Protein AF-D2VZJ0-F1 (afdb_monomer_lite)

InterPro domains:
  IPR009772 Cell division cycle protein 123 [PF07065] (219-407)
  IPR009772 Cell division cycle protein 123 [PTHR15323] (216-424)

Organism: Naegleria gruberi (NCBI:txid5762)

Radius of gyration: 24.73 Å; chains: 1; bounding box: 64×62×66 Å

Foldseek 3Di:
DPPPPDPDPQPDCPWQFCVLQVCLQCPPNHLAFFKDWFFAFLLLLVLLLLLLCCLPVVVCLLPVVCQLDPPDDPVVVVVVSVVSVVLLLCLVVPDDLVPSLVSVCVVVVVPPPPDDPPPVRGDPVVVPRDRNDSSSVNSLSVQLVSVQVVLVPTDPPDPLNVVAKAKDKRRDGLLPLLCVVVVVLLVQLLVLLVVVCVVVVHDSLFQSVQSVLLSSLSQSGDHGSSSVSSSQSRGPVNSVVSVVLSVPDDPVSVVVRRDGSPPMTMMMGRRDNAPRSQQKKKWWWAADPVVRAIFTLEIERQSQQGADVLCLDDCVVVQVVVQVRVSSRSSCVSSVHNFIKMWIKGWDWDADPVRDIHTPGIHTDGIGHPDPVPDPRLADCPPPVSVCSSNVVDHYFYWHQNDHDDSVVSLVPDDPSVSVSCCVVPNDDDPVSPPDPPVVVVCRRPTD

pLDDT: mean 86.09, std 17.99, range [34.12, 98.81]

Sequence (448 aa):
MSSQESPSSHKKFYDFRVEDWYDCCFDGNPLTFVTKFMPITIEQANAVVHLYEIFHKYPRQLIPELSNRTDLDEEKVYYYLKGAKVKLMKRFANCEPSNIVENFYLFESVSNEGSEVDLENYEPNLRKQKIFTQKDATLIQQLALNLHETFESMPSDCEYRNNGYFVRASTRSPKDGCLKHRESFMEHLKQELVKNSQDSNRELTYNEPLAVVRTLNAKLCVQNAMQAMNLVIHSERMYADLFRALLFIDEKLKKTPECELPGQKFVARLFKKMKRPEYEFRVFVKYFEKEMKHQVTGITQYFRTCYLEDIQHGTLKEQIQKGIEELAQEVSKRLSTTENFVLDVSVEYDKNETGDCTVSKIWMIEINSFSKQASPCMFDWNDPVSNEILMGNRPMEFRVLTKPLTLKEGREELAKDIREMLEEINGAVPPEAEESNDEDKKKNCSIQ

Secondary structure (DSSP, 8-state):
------S------SS--HHHHHHHHHSSS-SS--EEEEEEEHHHHHHHHHHHIIIII-GGGG-TTTTT-SSS-HHHHHHHHHHHHHHHHHHHHH--TTSHHHHHHTTTTTT-SS----GGGS-TTTTTSPPP-HHHHHHHHHHHHHHHHHHHTS-TT-TTGGG-EEEEESS---TTGGGGSHHHHHHHHHHHHHHHHHHHTS-TTTTHHHHHHHHHHHHT-BSSHHHHHHHHHT-HHHHHHHHHHHHSS-TTGGG-TTSEEEEEEEEEEE----S-TT-EEEEEEEEETTTTEEEEEEEEESSTT---STTSSTTHHHHHHHHHHHHHHHHHHHHT--S-EEEEEEEEEEE-TT--EEEEEEEEEEEEESSTTS--TTS-SSSHHHHHHHTTSS--EEE---SPPPHHHHHHTS-HHHHHHHHHHH-PPPGGGG-S-HHHHTTTT---

Structure (mmCIF, N/CA/C/O backbone):
data_AF-D2VZJ0-F1
#
_entry.id   AF-D2VZJ0-F1
#
loop_
_atom_site.group_PDB
_atom_site.id
_atom_site.type_symbol
_atom_site.label_atom_id
_atom_site.label_alt_id
_atom_site.label_comp_id
_atom_site.label_asym_id
_atom_site.label_entity_id
_atom_site.label_seq_id
_atom_site.pdbx_PDB_ins_code
_atom_site.Cartn_x
_atom_site.Cartn_y
_atom_site.Cartn_z
_atom_site.occupancy
_atom_site.B_iso_or_equiv
_atom_site.auth_seq_id
_atom_site.auth_comp_id
_atom_site.auth_asym_id
_atom_site.auth_atom_id
_atom_site.pdbx_PDB_model_num
ATOM 1 N N . MET A 1 1 ? -21.646 -38.925 -22.629 1.00 41.03 1 MET A N 1
ATOM 2 C CA . MET A 1 1 ? -21.421 -38.750 -21.181 1.00 41.03 1 MET A CA 1
ATOM 3 C C . MET A 1 1 ? -20.337 -37.700 -21.016 1.00 41.03 1 MET A C 1
ATOM 5 O O . MET A 1 1 ? -19.166 -38.032 -21.117 1.00 41.03 1 MET A O 1
ATOM 9 N N . SER A 1 2 ? -20.725 -36.428 -20.902 1.00 37.66 2 SER A N 1
ATOM 10 C CA . SER A 1 2 ? -19.796 -35.351 -20.556 1.00 37.66 2 SER A CA 1
ATOM 11 C C . SER A 1 2 ? -19.437 -35.515 -19.085 1.00 37.66 2 SER A C 1
ATOM 13 O O . SER A 1 2 ? -20.329 -35.489 -18.235 1.00 37.66 2 SER A O 1
ATOM 15 N N . SER A 1 3 ? -18.162 -35.736 -18.788 1.00 39.62 3 SER A N 1
ATOM 16 C CA . SER A 1 3 ? -17.644 -35.689 -17.426 1.00 39.62 3 SER A CA 1
ATOM 17 C C . SER A 1 3 ? -17.935 -34.303 -16.855 1.00 39.62 3 SER A C 1
ATOM 19 O O . SER A 1 3 ? -17.316 -33.322 -17.259 1.00 39.62 3 SER A O 1
ATOM 21 N N . GLN A 1 4 ? -18.921 -34.219 -15.962 1.00 40.50 4 GLN A N 1
ATOM 22 C CA . GLN A 1 4 ? -19.092 -33.064 -15.095 1.00 40.50 4 GLN A CA 1
ATOM 23 C C . GLN A 1 4 ? -17.849 -33.007 -14.208 1.00 40.50 4 GLN A C 1
ATOM 25 O O . GLN A 1 4 ? -17.718 -33.787 -13.266 1.00 40.50 4 GLN A O 1
ATOM 30 N N . GLU A 1 5 ? -16.900 -32.143 -14.564 1.00 40.03 5 GLU A N 1
ATOM 31 C CA . GLU A 1 5 ? -15.814 -31.761 -13.670 1.00 40.03 5 GLU A CA 1
ATOM 32 C C . GLU A 1 5 ? -16.454 -31.220 -12.389 1.00 40.03 5 GLU A C 1
ATOM 34 O O . GLU A 1 5 ? -17.200 -30.241 -12.411 1.00 40.03 5 GLU A O 1
ATOM 39 N N . SER A 1 6 ? -16.240 -31.919 -11.275 1.00 37.22 6 SER A N 1
ATOM 40 C CA . SER A 1 6 ? -16.758 -31.512 -9.973 1.00 37.22 6 SER A CA 1
ATOM 41 C C . SER A 1 6 ? -16.177 -30.136 -9.614 1.00 37.22 6 SER A C 1
ATOM 43 O O . SER A 1 6 ? -14.952 -30.024 -9.497 1.00 37.22 6 SER A O 1
ATOM 45 N N . PRO A 1 7 ? -16.996 -29.093 -9.396 1.00 40.34 7 PRO A N 1
ATOM 46 C CA . PRO A 1 7 ? -16.522 -27.721 -9.232 1.00 40.34 7 PRO A CA 1
ATOM 47 C C . PRO A 1 7 ? -16.079 -27.425 -7.789 1.00 40.34 7 PRO A C 1
ATOM 49 O O . PRO A 1 7 ? -16.438 -26.399 -7.221 1.00 40.34 7 PRO A O 1
ATOM 52 N N . SER A 1 8 ? -15.304 -28.312 -7.163 1.00 42.19 8 SER A N 1
ATOM 53 C CA . SER A 1 8 ? -14.761 -28.066 -5.821 1.00 42.19 8 SER A CA 1
ATOM 54 C C . SER A 1 8 ? -13.265 -28.353 -5.746 1.00 42.19 8 SER A C 1
ATOM 56 O O . SER A 1 8 ? -12.777 -29.031 -4.840 1.00 42.19 8 SER A O 1
ATOM 58 N N . SER A 1 9 ? -12.496 -27.805 -6.687 1.00 41.78 9 SER A N 1
ATOM 59 C CA . SER A 1 9 ? -11.102 -27.507 -6.375 1.00 41.78 9 SER A CA 1
ATOM 60 C C . SER A 1 9 ? -11.115 -26.336 -5.392 1.00 41.78 9 SER A C 1
ATOM 62 O O . SER A 1 9 ? -11.240 -25.183 -5.807 1.00 41.78 9 SER A O 1
ATOM 64 N N . HIS A 1 10 ? -11.034 -26.617 -4.089 1.00 48.81 10 HIS A N 1
ATOM 65 C CA . HIS A 1 10 ? -10.689 -25.596 -3.104 1.00 48.81 10 HIS A CA 1
ATOM 66 C C . HIS A 1 10 ? -9.383 -24.942 -3.573 1.00 48.81 10 HIS A C 1
ATOM 68 O O . HIS A 1 10 ? -8.314 -25.555 -3.502 1.00 48.81 10 HIS A O 1
ATOM 74 N N . LYS A 1 11 ? -9.470 -23.737 -4.149 1.00 50.84 11 LYS A N 1
ATOM 75 C CA . LYS A 1 11 ? -8.293 -22.966 -4.543 1.00 50.84 11 LYS A CA 1
ATOM 76 C C . LYS A 1 11 ? -7.542 -22.659 -3.257 1.00 50.84 11 LYS A C 1
ATOM 78 O O . LYS A 1 11 ? -8.002 -21.869 -2.442 1.00 50.84 11 LYS A O 1
ATOM 83 N N . LYS A 1 12 ? -6.400 -23.311 -3.052 1.00 53.25 12 LYS A N 1
ATOM 84 C CA . LYS A 1 12 ? -5.499 -22.932 -1.968 1.00 53.25 12 LYS A CA 1
ATOM 85 C C . LYS A 1 12 ? -4.862 -21.601 -2.342 1.00 53.25 12 LYS A C 1
ATOM 87 O O . LYS A 1 12 ? -4.057 -21.534 -3.271 1.00 53.25 12 LYS A O 1
ATOM 92 N N . PHE A 1 13 ? -5.243 -20.550 -1.629 1.00 55.66 13 PHE A N 1
ATOM 93 C CA . PHE A 1 13 ? -4.705 -19.203 -1.791 1.00 55.66 13 PHE A CA 1
ATOM 94 C C . PHE A 1 13 ? -3.340 -19.112 -1.098 1.00 55.66 13 PHE A C 1
ATOM 96 O O . PHE A 1 13 ? -3.210 -18.537 -0.020 1.00 55.66 13 PHE A O 1
ATOM 103 N N . TYR A 1 14 ? -2.313 -19.739 -1.676 1.00 56.94 14 TYR A N 1
ATOM 104 C CA . TYR A 1 14 ? -0.956 -19.628 -1.128 1.00 56.94 14 TYR A CA 1
ATOM 105 C C . TYR A 1 14 ? -0.389 -18.212 -1.298 1.00 56.94 14 TYR A C 1
ATOM 107 O O . TYR A 1 14 ? 0.308 -17.739 -0.410 1.00 56.94 14 TYR A O 1
ATOM 115 N N . ASP A 1 15 ? -0.782 -17.523 -2.372 1.00 69.81 15 ASP A N 1
ATOM 116 C CA . ASP A 1 15 ? -0.592 -16.089 -2.574 1.00 69.81 15 ASP A CA 1
ATOM 117 C C . ASP A 1 15 ? -1.980 -15.505 -2.903 1.00 69.81 15 ASP A C 1
ATOM 119 O O . ASP A 1 15 ? -2.548 -15.828 -3.946 1.00 69.81 15 ASP A O 1
ATOM 123 N N . PHE A 1 16 ? -2.579 -14.703 -2.012 1.00 80.75 16 PHE A N 1
ATOM 124 C CA . PHE A 1 16 ? -3.854 -14.014 -2.288 1.00 80.75 16 PHE A CA 1
ATOM 125 C C . PHE A 1 16 ? -3.622 -12.900 -3.316 1.00 80.75 16 PHE A C 1
ATOM 127 O O . PHE A 1 16 ? -3.477 -11.727 -2.977 1.00 80.75 16 PHE A O 1
ATOM 134 N N . ARG A 1 17 ? -3.551 -13.271 -4.593 1.00 91.12 17 ARG A N 1
ATOM 135 C CA . ARG A 1 17 ? -3.456 -12.307 -5.688 1.00 91.12 17 ARG A CA 1
ATOM 136 C C . ARG A 1 17 ? -4.810 -11.640 -5.873 1.00 91.12 17 ARG A C 1
ATOM 138 O O . ARG A 1 17 ? -5.851 -12.278 -5.718 1.00 91.12 17 ARG A O 1
ATOM 145 N N . VAL A 1 18 ? -4.800 -10.359 -6.220 1.00 93.19 18 VAL A N 1
ATOM 146 C CA . VAL A 1 18 ? -6.035 -9.579 -6.394 1.00 93.19 18 VAL A CA 1
ATOM 147 C C . VAL A 1 18 ? -6.985 -10.187 -7.426 1.00 93.19 18 VAL A C 1
ATOM 149 O O . VAL A 1 18 ? -8.192 -10.195 -7.220 1.00 93.19 18 VAL A O 1
ATOM 152 N N . GLU A 1 19 ? -6.447 -10.781 -8.484 1.00 94.62 19 GLU A N 1
ATOM 153 C CA . GLU A 1 19 ? -7.183 -11.474 -9.540 1.00 94.62 19 GLU A CA 1
ATOM 154 C C . GLU A 1 19 ? -8.028 -12.638 -9.015 1.00 94.62 19 GLU A C 1
ATOM 156 O O . GLU A 1 19 ? -9.039 -12.981 -9.620 1.00 94.62 19 GLU A O 1
ATOM 161 N N . ASP A 1 20 ? -7.616 -13.265 -7.912 1.00 92.88 20 ASP A N 1
ATOM 162 C CA . ASP A 1 20 ? -8.274 -14.467 -7.405 1.00 92.88 20 ASP A CA 1
ATOM 163 C C . ASP A 1 20 ? -9.533 -14.150 -6.580 1.00 92.88 20 ASP A C 1
ATOM 165 O O . ASP A 1 20 ? -10.359 -15.041 -6.378 1.00 92.88 20 ASP A O 1
ATOM 169 N N . TRP A 1 21 ? -9.691 -12.907 -6.109 1.00 94.56 21 TRP A N 1
ATOM 170 C CA . TRP A 1 21 ? -10.823 -12.485 -5.273 1.00 94.56 21 TRP A CA 1
ATOM 171 C C . TRP A 1 21 ? -11.602 -11.278 -5.809 1.00 94.56 21 TRP A C 1
ATOM 173 O O . TRP A 1 21 ? -12.703 -11.008 -5.327 1.00 94.56 21 TRP A O 1
ATOM 183 N N . TYR A 1 22 ? -11.056 -10.543 -6.781 1.00 96.81 22 TYR A N 1
ATOM 184 C CA . TYR A 1 22 ? -11.612 -9.265 -7.224 1.00 96.81 22 TYR A CA 1
ATOM 185 C C . TYR A 1 22 ? -13.065 -9.356 -7.689 1.00 96.81 22 TYR A C 1
ATOM 187 O O . TYR A 1 22 ? -13.904 -8.621 -7.168 1.00 96.81 22 TYR A O 1
ATOM 195 N N . ASP A 1 23 ? -13.367 -10.269 -8.614 1.00 96.19 23 ASP A N 1
ATOM 196 C CA . ASP A 1 23 ? -14.698 -10.367 -9.224 1.00 96.19 23 ASP A CA 1
ATOM 197 C C . ASP A 1 23 ? -15.774 -10.634 -8.163 1.00 96.19 23 ASP A C 1
ATOM 199 O O . ASP A 1 23 ? -16.805 -9.961 -8.135 1.00 96.19 23 ASP A O 1
ATOM 203 N N . CYS A 1 24 ? -15.486 -11.524 -7.206 1.00 95.19 24 CYS A N 1
ATOM 204 C CA . CYS A 1 24 ? -16.390 -11.828 -6.099 1.00 95.19 24 CYS A CA 1
ATOM 205 C C . CYS A 1 24 ? -16.673 -10.597 -5.230 1.00 95.19 24 CYS A C 1
ATOM 207 O O . CYS A 1 24 ? -17.787 -10.425 -4.750 1.00 95.19 24 CYS A O 1
ATOM 209 N N . CYS A 1 25 ? -15.691 -9.726 -5.004 1.00 95.94 25 CYS A N 1
ATOM 210 C CA . CYS A 1 25 ? -15.849 -8.566 -4.124 1.00 95.94 25 CYS A CA 1
ATOM 211 C C . CYS A 1 25 ? -16.293 -7.284 -4.847 1.00 95.94 25 CYS A C 1
ATOM 213 O O . CYS A 1 25 ? -16.641 -6.302 -4.184 1.00 95.94 25 CYS A O 1
ATOM 215 N N . PHE A 1 26 ? -16.282 -7.270 -6.178 1.00 96.06 26 PHE A N 1
ATOM 216 C CA . PHE A 1 26 ? -16.660 -6.106 -6.974 1.00 96.06 26 PHE A CA 1
ATOM 217 C C . PHE A 1 26 ? -18.093 -6.187 -7.526 1.00 96.06 26 PHE A C 1
ATOM 219 O O . PHE A 1 26 ? -18.749 -5.153 -7.621 1.00 96.06 26 PHE A O 1
ATOM 226 N N . ASP A 1 27 ? -18.610 -7.379 -7.834 1.00 90.75 27 ASP A N 1
ATOM 227 C CA . ASP A 1 27 ? -19.906 -7.535 -8.512 1.00 90.75 27 ASP A CA 1
ATOM 228 C C . ASP A 1 27 ? -21.125 -7.053 -7.682 1.00 90.75 27 ASP A C 1
ATOM 230 O O . ASP A 1 27 ? -21.184 -7.219 -6.457 1.00 90.75 27 ASP A O 1
ATOM 234 N N . GLY A 1 28 ? -22.104 -6.441 -8.363 1.00 90.44 28 GLY A N 1
ATOM 235 C CA . GLY A 1 28 ? -23.395 -5.955 -7.844 1.00 90.44 28 GLY A CA 1
ATOM 236 C C . GLY A 1 28 ? -23.342 -4.766 -6.871 1.00 90.44 28 GLY A C 1
ATOM 237 O O . GLY A 1 28 ? -23.925 -3.715 -7.129 1.00 90.44 28 GLY A O 1
ATOM 238 N N . ASN A 1 29 ? -22.653 -4.929 -5.742 1.00 93.62 29 ASN A N 1
ATOM 239 C CA . ASN A 1 29 ? -22.424 -3.894 -4.732 1.00 93.62 29 ASN A CA 1
ATOM 240 C C . ASN A 1 29 ? -20.922 -3.861 -4.407 1.00 93.62 29 ASN A C 1
ATOM 242 O O . ASN A 1 29 ? -20.477 -4.659 -3.568 1.00 93.62 29 ASN A O 1
ATOM 246 N N . PRO A 1 30 ? -20.136 -3.006 -5.089 1.00 95.69 30 PRO A N 1
ATOM 247 C CA . PRO A 1 30 ? -18.685 -3.000 -4.973 1.00 95.69 30 PRO A CA 1
ATOM 248 C C . PRO A 1 30 ? -18.203 -2.748 -3.539 1.00 95.69 30 PRO A C 1
ATOM 250 O O . PRO A 1 30 ? -18.489 -1.711 -2.934 1.00 95.69 30 PRO A O 1
ATOM 253 N N . LEU A 1 31 ? -17.426 -3.694 -3.005 1.00 97.69 31 LEU A N 1
ATOM 254 C CA . LEU A 1 31 ? -16.723 -3.547 -1.722 1.00 97.69 31 LEU A CA 1
ATOM 255 C C . LEU A 1 31 ? -15.334 -2.918 -1.898 1.00 97.69 31 LEU A C 1
ATOM 257 O O . LEU A 1 31 ? -14.724 -2.454 -0.937 1.00 97.69 31 LEU A O 1
ATOM 261 N N . THR A 1 32 ? -14.829 -2.923 -3.130 1.00 97.31 32 THR A N 1
ATOM 262 C CA . THR A 1 32 ? -13.511 -2.424 -3.521 1.00 97.31 32 THR A CA 1
ATOM 263 C C . THR A 1 32 ? -13.620 -1.542 -4.769 1.00 97.31 32 THR A C 1
ATOM 265 O O . THR A 1 32 ? -14.711 -1.228 -5.240 1.00 97.31 32 THR A O 1
ATOM 268 N N . PHE A 1 33 ? -12.485 -1.114 -5.305 1.00 96.62 33 PHE A N 1
ATOM 269 C CA . PHE A 1 33 ? -12.408 -0.115 -6.367 1.00 96.62 33 PHE A CA 1
ATOM 270 C C . PHE A 1 33 ? -12.403 -0.736 -7.761 1.00 96.62 33 PHE A C 1
ATOM 272 O O . PHE A 1 33 ? -11.937 -1.858 -7.961 1.00 96.62 33 PHE A O 1
ATOM 279 N N . VAL A 1 34 ? -12.831 0.042 -8.753 1.00 97.69 34 VAL A N 1
ATOM 280 C CA . VAL A 1 34 ? -12.729 -0.325 -10.170 1.00 97.69 34 VAL A CA 1
ATOM 281 C C . VAL A 1 34 ? -11.276 -0.655 -10.517 1.00 97.69 34 VAL A C 1
ATOM 283 O O . VAL A 1 34 ? -10.384 0.174 -10.327 1.00 97.69 34 VAL A O 1
ATOM 286 N N . THR A 1 35 ? -11.044 -1.870 -11.007 1.00 98.06 35 THR A N 1
ATOM 287 C CA . THR A 1 35 ? -9.719 -2.433 -11.263 1.00 98.06 35 THR A CA 1
ATOM 288 C C . THR A 1 35 ? -9.718 -3.165 -12.605 1.00 98.06 35 THR A C 1
ATOM 290 O O . THR A 1 35 ? -10.691 -3.813 -12.984 1.00 98.06 35 THR A O 1
ATOM 293 N N . LYS A 1 36 ? -8.614 -3.048 -13.339 1.00 98.19 36 LYS A N 1
ATOM 294 C CA . LYS A 1 36 ? -8.317 -3.783 -14.566 1.00 98.19 36 LYS A CA 1
ATOM 295 C C . LYS A 1 36 ? -6.988 -4.510 -14.402 1.00 98.19 36 LYS A C 1
ATOM 297 O O . LYS A 1 36 ? -6.057 -4.001 -13.775 1.00 98.19 36 LYS A O 1
ATOM 302 N N . PHE A 1 37 ? -6.911 -5.694 -14.992 1.00 98.12 37 PHE A N 1
ATOM 303 C CA . PHE A 1 37 ? -5.727 -6.542 -14.963 1.00 98.12 37 PHE A CA 1
ATOM 304 C C . PHE A 1 37 ? -5.082 -6.538 -16.339 1.00 98.12 37 PHE A C 1
ATOM 306 O O . PHE A 1 37 ? -5.718 -6.921 -17.318 1.00 98.12 37 PHE A O 1
ATOM 313 N N . MET A 1 38 ? -3.826 -6.117 -16.395 1.00 98.00 38 MET A N 1
ATOM 314 C CA . MET A 1 38 ? -3.019 -6.081 -17.602 1.00 98.00 38 MET A CA 1
ATOM 315 C C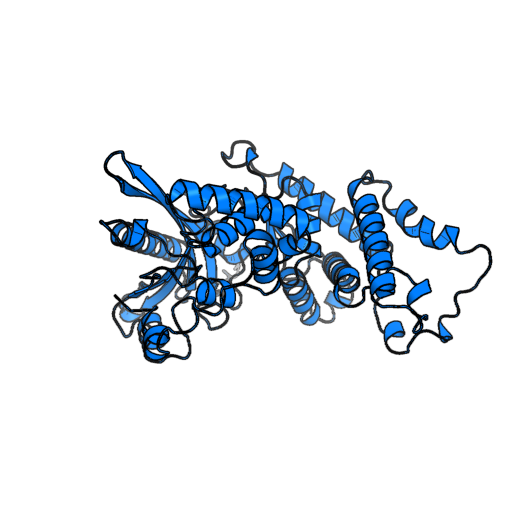 . MET A 1 38 ? -1.986 -7.213 -17.538 1.00 98.00 38 MET A C 1
ATOM 317 O O . MET A 1 38 ? -1.043 -7.131 -16.741 1.00 98.00 38 MET A O 1
ATOM 321 N N . PRO A 1 39 ? -2.152 -8.275 -18.345 1.00 97.75 39 PRO A N 1
ATOM 322 C CA . PRO A 1 39 ? -1.127 -9.293 -18.525 1.00 97.75 39 PRO A CA 1
ATOM 323 C C . PRO A 1 39 ? 0.216 -8.672 -18.914 1.00 97.75 39 PRO A C 1
ATOM 325 O O . PRO A 1 39 ? 0.263 -7.700 -19.669 1.00 97.75 39 PRO A O 1
ATOM 328 N N . ILE A 1 40 ? 1.303 -9.255 -18.416 1.00 97.81 40 ILE A N 1
ATOM 329 C CA . ILE A 1 40 ? 2.666 -8.901 -18.821 1.00 97.81 40 ILE A CA 1
ATOM 330 C C . ILE A 1 40 ? 3.372 -10.155 -19.318 1.00 97.81 40 ILE A C 1
ATOM 332 O O . ILE A 1 40 ? 3.151 -11.241 -18.789 1.00 97.81 40 ILE A O 1
ATOM 336 N N . THR A 1 41 ? 4.215 -10.024 -20.334 1.00 98.06 41 THR A N 1
ATOM 337 C CA . THR A 1 41 ? 5.018 -11.144 -20.845 1.00 98.06 41 THR A CA 1
ATOM 338 C C . THR A 1 41 ? 6.277 -11.368 -20.006 1.00 98.06 41 THR A C 1
ATOM 340 O O . THR A 1 41 ? 6.707 -10.491 -19.246 1.00 98.06 41 THR A O 1
ATOM 343 N N . ILE A 1 42 ? 6.902 -12.538 -20.151 1.00 97.00 42 ILE A N 1
ATOM 344 C CA . ILE A 1 42 ? 8.184 -12.850 -19.499 1.00 97.00 42 ILE A CA 1
ATOM 345 C C . ILE A 1 42 ? 9.275 -11.865 -19.960 1.00 97.00 42 ILE A C 1
ATOM 347 O O . ILE A 1 42 ? 10.066 -11.402 -19.134 1.00 97.00 42 ILE A O 1
ATOM 351 N N . GLU A 1 43 ? 9.320 -11.490 -21.243 1.00 96.56 43 GLU A N 1
ATOM 352 C CA . GLU A 1 43 ? 10.268 -10.479 -21.745 1.00 96.56 43 GLU A CA 1
ATOM 353 C C . GLU A 1 43 ? 10.021 -9.095 -21.147 1.00 96.56 43 GLU A C 1
ATOM 355 O O . GLU A 1 43 ? 10.964 -8.446 -20.696 1.00 96.56 43 GLU A O 1
ATOM 360 N N . GLN A 1 44 ? 8.762 -8.658 -21.078 1.00 97.44 44 GLN A N 1
ATOM 361 C CA . GLN A 1 44 ? 8.397 -7.382 -20.460 1.00 97.44 44 GLN A CA 1
ATOM 362 C C . GLN A 1 44 ? 8.811 -7.319 -18.986 1.00 97.44 44 GLN A C 1
ATOM 364 O O . GLN A 1 44 ? 9.380 -6.321 -18.543 1.00 97.44 44 GLN A O 1
ATOM 369 N N . ALA A 1 45 ? 8.578 -8.392 -18.227 1.00 97.38 45 ALA A N 1
ATOM 370 C CA . ALA A 1 45 ? 9.013 -8.469 -16.838 1.00 97.38 45 ALA A CA 1
ATOM 371 C C . ALA A 1 45 ? 10.547 -8.429 -16.708 1.00 97.38 45 ALA A C 1
ATOM 373 O O . ALA A 1 45 ? 11.059 -7.709 -15.848 1.00 97.38 45 ALA A O 1
ATOM 374 N N . ASN A 1 46 ? 11.285 -9.144 -17.572 1.00 95.56 46 ASN A N 1
ATOM 375 C CA . ASN A 1 46 ? 12.752 -9.071 -17.607 1.00 95.56 46 ASN A CA 1
ATOM 376 C C . ASN A 1 46 ? 13.233 -7.644 -17.895 1.00 95.56 46 ASN A C 1
ATOM 378 O O . ASN A 1 46 ? 14.122 -7.165 -17.199 1.00 95.56 46 ASN A O 1
ATOM 382 N N . ALA A 1 47 ? 12.620 -6.946 -18.854 1.00 95.69 47 ALA A N 1
ATOM 383 C CA . ALA A 1 47 ? 12.986 -5.574 -19.193 1.00 95.69 47 ALA A CA 1
ATOM 384 C C . ALA A 1 47 ? 12.814 -4.615 -17.999 1.00 95.69 47 ALA A C 1
ATOM 386 O O . ALA A 1 47 ? 13.688 -3.785 -17.744 1.00 95.69 47 ALA A O 1
ATOM 387 N N . VAL A 1 48 ? 11.731 -4.756 -17.218 1.00 96.00 48 VAL A N 1
ATOM 388 C CA . VAL A 1 48 ? 11.516 -3.962 -15.988 1.00 96.00 48 VAL A CA 1
ATOM 389 C C . VAL A 1 48 ? 12.580 -4.276 -14.937 1.00 96.00 48 VAL A C 1
ATOM 391 O O . VAL A 1 48 ? 13.136 -3.359 -14.331 1.00 96.00 48 VAL A O 1
ATOM 394 N N . VAL A 1 49 ? 12.890 -5.560 -14.738 1.00 95.38 49 VAL A N 1
ATOM 395 C CA . VAL A 1 49 ? 13.932 -6.015 -13.806 1.00 95.38 49 VAL A CA 1
ATOM 396 C C . VAL A 1 49 ? 15.302 -5.464 -14.210 1.00 95.38 49 VAL A C 1
ATOM 398 O O . VAL A 1 49 ? 15.972 -4.867 -13.371 1.00 95.38 49 VAL A O 1
ATOM 401 N N . HIS A 1 50 ? 15.689 -5.578 -15.484 1.00 92.69 50 HIS A N 1
ATOM 402 C CA . HIS A 1 50 ? 16.955 -5.043 -15.995 1.00 92.69 50 HIS A CA 1
ATOM 403 C C . HIS A 1 50 ? 17.039 -3.526 -15.811 1.00 92.69 50 HIS A C 1
ATOM 405 O O . HIS A 1 50 ? 18.061 -3.011 -15.360 1.00 92.69 50 HIS A O 1
ATOM 411 N N . LEU A 1 51 ? 15.957 -2.802 -16.117 1.00 90.69 51 LEU A N 1
ATOM 412 C CA . LEU A 1 51 ? 15.930 -1.349 -15.978 1.00 90.69 51 LEU A CA 1
ATOM 413 C C . LEU A 1 51 ? 16.120 -0.918 -14.518 1.00 90.69 51 LEU A C 1
ATOM 415 O O . LEU A 1 51 ? 16.911 -0.015 -14.240 1.00 90.69 51 LEU A O 1
ATOM 419 N N . TYR A 1 52 ? 15.450 -1.593 -13.579 1.00 92.69 52 TYR A N 1
ATOM 420 C CA . TYR A 1 52 ? 15.647 -1.359 -12.148 1.00 92.69 52 TYR A CA 1
ATOM 421 C C . TYR A 1 52 ? 17.099 -1.636 -11.729 1.00 92.69 52 TYR A C 1
ATOM 423 O O . TYR A 1 52 ? 17.711 -0.828 -11.027 1.00 92.69 52 TYR A O 1
ATOM 431 N N . GLU A 1 53 ? 17.670 -2.764 -12.162 1.00 89.88 53 GLU A N 1
ATOM 432 C CA . GLU A 1 53 ? 19.045 -3.146 -11.828 1.00 89.88 53 GLU A CA 1
ATOM 433 C C . GLU A 1 53 ? 20.046 -2.110 -12.312 1.00 89.88 53 GLU A C 1
ATOM 435 O O . GLU A 1 53 ? 20.898 -1.686 -11.535 1.00 89.88 53 GLU A O 1
ATOM 440 N N . ILE A 1 54 ? 19.891 -1.619 -13.536 1.00 85.38 54 ILE A N 1
ATOM 441 C CA . ILE A 1 54 ? 20.730 -0.547 -14.060 1.00 85.38 54 ILE A CA 1
ATOM 442 C C . ILE A 1 54 ? 20.544 0.741 -13.273 1.00 85.38 54 ILE A C 1
ATOM 444 O O . ILE A 1 54 ? 21.521 1.407 -12.956 1.00 85.38 54 ILE A O 1
ATOM 448 N N . PHE A 1 55 ? 19.325 1.120 -12.901 1.00 82.75 55 PHE A N 1
ATOM 449 C CA . PHE A 1 55 ? 19.151 2.349 -12.137 1.00 82.75 55 PHE A CA 1
ATOM 450 C C . PHE A 1 55 ? 19.700 2.255 -10.710 1.00 82.75 55 PHE A C 1
ATOM 452 O O . PHE A 1 55 ? 20.185 3.264 -10.185 1.00 82.75 55 PHE A O 1
ATOM 459 N N . HIS A 1 56 ? 19.623 1.092 -10.067 1.00 85.88 56 HIS A N 1
ATOM 460 C CA . HIS A 1 56 ? 19.761 1.008 -8.611 1.00 85.88 56 HIS A CA 1
ATOM 461 C C . HIS A 1 56 ? 20.840 0.051 -8.112 1.00 85.88 56 HIS A C 1
ATOM 463 O O . HIS A 1 56 ? 21.443 0.341 -7.082 1.00 85.88 56 HIS A O 1
ATOM 469 N N . LYS A 1 57 ? 21.111 -1.052 -8.813 1.00 83.44 57 LYS A N 1
ATOM 470 C CA . LYS A 1 57 ? 22.096 -2.057 -8.381 1.00 83.44 57 LYS A CA 1
ATOM 471 C C . LYS A 1 57 ? 23.439 -1.910 -9.085 1.00 83.44 57 LYS A C 1
ATOM 473 O O . LYS A 1 57 ? 24.481 -2.026 -8.448 1.00 83.44 57 LYS A O 1
ATOM 478 N N . TYR A 1 58 ? 23.413 -1.611 -10.380 1.00 80.62 58 TYR A N 1
ATOM 479 C CA . TYR A 1 58 ? 24.584 -1.542 -11.250 1.00 80.62 58 TYR A CA 1
ATOM 480 C C . TYR A 1 58 ? 24.624 -0.226 -12.041 1.00 80.62 58 TYR A C 1
ATOM 482 O O . TYR A 1 58 ? 24.766 -0.242 -13.264 1.00 80.62 58 TYR A O 1
ATOM 490 N N . PRO A 1 59 ? 24.536 0.944 -11.377 1.00 71.88 59 PRO A N 1
ATOM 491 C CA . PRO A 1 59 ? 24.406 2.221 -12.070 1.00 71.88 59 PRO A CA 1
ATOM 492 C C . PRO A 1 59 ? 25.575 2.548 -12.993 1.00 71.88 59 PRO A C 1
ATOM 494 O O . PRO A 1 59 ? 25.360 3.191 -14.015 1.00 71.88 59 PRO A O 1
ATOM 497 N N . ARG A 1 60 ? 26.782 2.040 -12.716 1.00 67.75 60 ARG A N 1
ATOM 498 C CA . ARG A 1 60 ? 27.951 2.212 -13.594 1.00 67.75 60 ARG A CA 1
ATOM 499 C C . ARG A 1 60 ? 27.728 1.690 -15.023 1.00 67.75 60 ARG A C 1
ATOM 501 O O . ARG A 1 60 ? 28.393 2.178 -15.925 1.00 67.75 60 ARG A O 1
ATOM 508 N N . GLN A 1 61 ? 26.766 0.790 -15.255 1.00 67.88 61 GLN A N 1
ATOM 509 C CA . GLN A 1 61 ? 26.401 0.344 -16.606 1.00 67.88 61 GLN A CA 1
ATOM 510 C C . GLN A 1 61 ? 25.788 1.450 -17.480 1.00 67.88 61 GLN A C 1
ATOM 512 O O . GLN A 1 61 ? 25.824 1.345 -18.700 1.00 67.88 61 GLN A O 1
ATOM 517 N N . LEU A 1 62 ? 25.243 2.522 -16.890 1.00 65.38 62 LEU A N 1
ATOM 518 C CA . LEU A 1 62 ? 24.688 3.644 -17.658 1.00 65.38 62 LEU A CA 1
ATOM 519 C C . LEU A 1 62 ? 25.755 4.454 -18.401 1.00 65.38 62 LEU A C 1
ATOM 521 O O . LEU A 1 62 ? 25.399 5.295 -19.225 1.00 65.38 62 LEU A O 1
ATOM 525 N N . ILE A 1 63 ? 27.031 4.279 -18.049 1.00 69.62 63 ILE A N 1
ATOM 526 C CA . ILE A 1 63 ? 28.133 5.101 -18.544 1.00 69.62 63 ILE A CA 1
ATOM 527 C C . ILE A 1 63 ? 29.328 4.175 -18.788 1.00 69.62 63 ILE A C 1
ATOM 529 O O . ILE A 1 63 ? 30.152 3.994 -17.885 1.00 69.62 63 ILE A O 1
ATOM 533 N N . PRO A 1 64 ? 29.407 3.548 -19.977 1.00 65.31 64 PRO A N 1
ATOM 534 C CA . PRO A 1 64 ? 30.464 2.598 -20.318 1.00 65.31 64 PRO A CA 1
ATOM 535 C C . PRO A 1 64 ? 31.876 3.157 -20.113 1.00 65.31 64 PRO A C 1
ATOM 537 O O . PRO A 1 64 ? 32.796 2.406 -19.816 1.00 65.31 64 PRO A O 1
ATOM 540 N N . GLU A 1 65 ? 32.054 4.476 -20.205 1.00 67.25 65 GLU A N 1
ATOM 541 C CA . GLU A 1 65 ? 33.334 5.155 -19.986 1.00 67.25 65 GLU A CA 1
ATOM 542 C C . GLU A 1 65 ? 33.774 5.152 -18.511 1.00 67.25 65 GLU A C 1
ATOM 544 O O . GLU A 1 65 ? 34.959 5.307 -18.217 1.00 67.25 65 GLU A O 1
ATOM 549 N N . LEU A 1 66 ? 32.839 4.978 -17.568 1.00 64.50 66 LEU A N 1
ATOM 550 C CA . LEU A 1 66 ? 33.113 4.949 -16.126 1.00 64.50 66 LEU A CA 1
ATOM 551 C C . LEU A 1 66 ? 33.405 3.548 -15.593 1.00 64.50 66 LEU A C 1
ATOM 553 O O . LEU A 1 66 ? 33.942 3.431 -14.492 1.00 64.50 66 LEU A O 1
ATOM 557 N N . SER A 1 67 ? 33.060 2.489 -16.330 1.00 61.06 67 SER A N 1
ATOM 558 C CA . SER A 1 67 ? 33.233 1.108 -15.860 1.00 61.06 67 SER A CA 1
ATOM 559 C C . SER A 1 67 ? 34.696 0.770 -15.561 1.00 61.06 67 SER A C 1
ATOM 561 O O . SER A 1 67 ? 34.967 -0.004 -14.648 1.00 61.06 67 SER A O 1
ATOM 563 N N . ASN A 1 68 ? 35.623 1.386 -16.303 1.00 63.75 68 ASN A N 1
ATOM 564 C CA . ASN A 1 68 ? 37.058 1.101 -16.253 1.00 63.75 68 ASN A CA 1
ATOM 565 C C . ASN A 1 68 ? 37.846 2.165 -15.465 1.00 63.75 68 ASN A C 1
ATOM 567 O O . ASN A 1 68 ? 39.067 2.081 -15.355 1.00 63.75 68 ASN A O 1
ATOM 571 N N . ARG A 1 69 ? 37.162 3.181 -14.920 1.00 65.06 69 ARG A N 1
ATOM 572 C CA . ARG A 1 69 ? 37.767 4.309 -14.198 1.00 65.06 69 ARG A CA 1
ATOM 573 C C . ARG A 1 69 ? 37.612 4.122 -12.691 1.00 65.06 69 ARG A C 1
ATOM 575 O O . ARG A 1 69 ? 36.594 4.491 -12.108 1.00 65.06 69 ARG A O 1
ATOM 582 N N . THR A 1 70 ? 38.627 3.550 -12.047 1.00 67.44 70 THR A N 1
ATOM 583 C CA . THR A 1 70 ? 38.699 3.436 -10.575 1.00 67.44 70 THR A CA 1
ATOM 584 C C . THR A 1 70 ? 39.223 4.706 -9.903 1.00 67.44 70 THR A C 1
ATOM 586 O O . THR A 1 70 ? 39.176 4.822 -8.685 1.00 67.44 70 THR A O 1
ATOM 589 N N . ASP A 1 71 ? 39.747 5.645 -10.689 1.00 75.50 71 ASP A N 1
ATOM 590 C CA . ASP A 1 71 ? 40.355 6.910 -10.267 1.00 75.50 71 ASP A CA 1
ATOM 591 C C . ASP A 1 71 ? 39.331 8.021 -9.997 1.00 75.50 71 ASP A C 1
ATOM 593 O O . ASP A 1 71 ? 39.686 9.122 -9.573 1.00 75.50 71 ASP A O 1
ATOM 597 N N . LEU A 1 72 ? 38.055 7.759 -10.276 1.00 69.38 72 LEU A N 1
ATOM 598 C CA . LEU A 1 72 ? 37.016 8.758 -10.140 1.00 69.38 72 LEU A CA 1
ATOM 599 C C . LEU A 1 72 ? 36.479 8.854 -8.724 1.00 69.38 72 LEU A C 1
ATOM 601 O O . LEU A 1 72 ? 35.982 7.887 -8.157 1.00 69.38 72 LEU A O 1
ATOM 605 N N . ASP A 1 73 ? 36.490 10.087 -8.236 1.00 79.50 73 ASP A N 1
ATOM 606 C CA . ASP A 1 73 ? 35.735 10.520 -7.072 1.00 79.50 73 ASP A CA 1
ATOM 607 C C . ASP A 1 73 ? 34.253 10.111 -7.188 1.00 79.50 73 ASP A C 1
ATOM 609 O O . ASP A 1 73 ? 33.597 10.359 -8.212 1.00 79.50 73 ASP A O 1
ATOM 613 N N . GLU A 1 74 ? 33.732 9.474 -6.137 1.00 72.56 74 GLU A N 1
ATOM 614 C CA . GLU A 1 74 ? 32.367 8.950 -6.069 1.00 72.56 74 GLU A CA 1
ATOM 615 C C . GLU A 1 74 ? 31.319 10.046 -6.285 1.00 72.56 74 GLU A C 1
ATOM 617 O O . GLU A 1 74 ? 30.290 9.799 -6.921 1.00 72.56 74 GLU A O 1
ATOM 622 N N . GLU A 1 75 ? 31.604 11.276 -5.846 1.00 74.38 75 GLU A N 1
ATOM 623 C CA . GLU A 1 75 ? 30.714 12.419 -6.051 1.00 74.38 75 GLU A CA 1
ATOM 624 C C . GLU A 1 75 ? 30.555 12.737 -7.549 1.00 74.38 75 GLU A C 1
ATOM 626 O O . GLU A 1 75 ? 29.443 12.928 -8.053 1.00 74.38 75 GLU A O 1
ATOM 631 N N . LYS A 1 76 ? 31.653 12.700 -8.314 1.00 73.75 76 LYS A N 1
ATOM 632 C CA . LYS A 1 76 ? 31.612 12.900 -9.771 1.00 73.75 76 LYS A CA 1
ATOM 633 C C . LYS A 1 76 ? 30.846 11.779 -10.459 1.00 73.75 76 LYS A C 1
ATOM 635 O O . LYS A 1 76 ? 30.018 12.061 -11.327 1.00 73.75 76 LYS A O 1
ATOM 640 N N . VAL A 1 77 ? 31.091 10.523 -10.070 1.00 70.19 77 VAL A N 1
ATOM 641 C CA . VAL A 1 77 ? 30.352 9.361 -10.593 1.00 70.19 77 VAL A CA 1
ATOM 642 C C . VAL A 1 77 ? 28.853 9.543 -10.353 1.00 70.19 77 VAL A C 1
ATOM 644 O O . VAL A 1 77 ? 28.063 9.368 -11.279 1.00 70.19 77 VAL A O 1
ATOM 647 N N . TYR A 1 78 ? 28.452 9.987 -9.161 1.00 71.94 78 TYR A N 1
ATOM 648 C CA . TYR A 1 78 ? 27.056 10.278 -8.845 1.00 71.94 78 TYR A CA 1
ATOM 649 C C . TYR A 1 78 ? 26.435 11.336 -9.775 1.00 71.94 78 TYR A C 1
ATOM 651 O O . TYR A 1 78 ? 25.354 11.099 -10.323 1.00 71.94 78 TYR A O 1
ATOM 659 N N . TYR A 1 79 ? 27.106 12.469 -10.020 1.00 74.00 79 TYR A N 1
ATOM 660 C CA . TYR A 1 79 ? 26.591 13.502 -10.932 1.00 74.00 79 TYR A CA 1
ATOM 661 C C . TYR A 1 79 ? 26.481 13.019 -12.381 1.00 74.00 79 TYR A C 1
ATOM 663 O O . TYR A 1 79 ? 25.475 13.295 -13.045 1.00 74.00 79 TYR A O 1
ATOM 671 N N . TYR A 1 80 ? 27.470 12.262 -12.863 1.00 73.12 80 TYR A N 1
ATOM 672 C CA . TYR A 1 80 ? 27.420 11.653 -14.191 1.00 73.12 80 TYR A CA 1
ATOM 673 C C . TYR A 1 80 ? 26.228 10.704 -14.319 1.00 73.12 80 TYR A C 1
ATOM 675 O O . TYR A 1 80 ? 25.428 10.839 -15.250 1.00 73.12 80 TYR A O 1
ATOM 683 N N . LEU A 1 81 ? 26.053 9.807 -13.345 1.00 69.94 81 LEU A N 1
ATOM 684 C CA . LEU A 1 81 ? 24.923 8.884 -13.288 1.00 69.94 81 LEU A CA 1
ATOM 685 C C . LEU A 1 81 ? 23.593 9.631 -13.247 1.00 69.94 81 LEU A C 1
ATOM 687 O O . LEU A 1 81 ? 22.692 9.310 -14.016 1.00 69.94 81 LEU A O 1
ATOM 691 N N . LYS A 1 82 ? 23.470 10.668 -12.411 1.00 71.19 82 LYS A N 1
ATOM 692 C CA . LYS A 1 82 ? 22.272 11.517 -12.354 1.00 71.19 82 LYS A CA 1
ATOM 693 C C . LYS A 1 82 ? 21.957 12.111 -13.731 1.00 71.19 82 LYS A C 1
ATOM 695 O O . LYS A 1 82 ? 20.813 12.038 -14.177 1.00 71.19 82 LYS A O 1
ATOM 700 N N . GLY A 1 83 ? 22.964 12.627 -14.438 1.00 71.38 83 GLY A N 1
ATOM 701 C CA . GLY A 1 83 ? 22.823 13.145 -15.800 1.00 71.38 83 GLY A CA 1
ATOM 702 C C . GLY A 1 83 ? 22.373 12.086 -16.812 1.00 71.38 83 GLY A C 1
ATOM 703 O O . GLY A 1 83 ? 21.439 12.334 -17.577 1.00 71.38 83 GLY A O 1
ATOM 704 N N . ALA A 1 84 ? 22.989 10.900 -16.794 1.00 72.62 84 ALA A N 1
ATOM 705 C CA . ALA A 1 84 ? 22.629 9.786 -17.672 1.00 72.62 84 ALA A CA 1
ATOM 706 C C . ALA A 1 84 ? 21.185 9.318 -17.434 1.00 72.62 84 ALA A C 1
ATOM 708 O O . ALA A 1 84 ? 20.410 9.208 -18.383 1.00 72.62 84 ALA A O 1
ATOM 709 N N . LYS A 1 85 ? 20.779 9.162 -16.166 1.00 71.12 85 LYS A N 1
ATOM 710 C CA . LYS A 1 85 ? 19.401 8.816 -15.788 1.00 71.12 85 LYS A CA 1
ATOM 711 C C . LYS A 1 85 ? 18.391 9.854 -16.261 1.00 71.12 85 LYS A C 1
ATOM 713 O O . LYS A 1 85 ? 17.366 9.495 -16.827 1.00 71.12 85 LYS A O 1
ATOM 718 N N . VAL A 1 86 ? 18.676 11.144 -16.069 1.00 70.31 86 VAL A N 1
ATOM 719 C CA . VAL A 1 86 ? 17.782 12.221 -16.524 1.00 70.31 86 VAL A CA 1
ATOM 720 C C . VAL A 1 86 ? 17.658 12.222 -18.045 1.00 70.31 86 VAL A C 1
ATOM 722 O O . VAL A 1 86 ? 16.551 12.373 -18.553 1.00 70.31 86 VAL A O 1
ATOM 725 N N . LYS A 1 87 ? 18.757 12.033 -18.786 1.00 69.94 87 LYS A N 1
ATOM 726 C CA . LYS A 1 87 ? 18.712 11.920 -20.254 1.00 69.94 87 LYS A CA 1
ATOM 727 C C . LYS A 1 87 ? 17.876 10.717 -20.690 1.00 69.94 87 LYS A C 1
ATOM 729 O O . LYS A 1 87 ? 17.014 10.871 -21.549 1.00 69.94 87 LYS A O 1
ATOM 734 N N . LEU A 1 88 ? 18.091 9.565 -20.059 1.00 69.06 88 LEU A N 1
ATOM 735 C CA . LEU A 1 88 ? 17.342 8.334 -20.292 1.00 69.06 88 LEU A CA 1
ATOM 736 C C . LEU A 1 88 ? 15.836 8.541 -20.055 1.00 69.06 88 LEU A C 1
ATOM 738 O O . LEU A 1 88 ? 15.028 8.281 -20.940 1.00 69.06 88 LEU A O 1
ATOM 742 N N . MET A 1 89 ? 15.459 9.117 -18.912 1.00 65.25 89 MET A N 1
ATOM 743 C CA . MET A 1 89 ? 14.060 9.391 -18.564 1.00 65.25 89 MET A CA 1
ATOM 744 C C . MET A 1 89 ? 13.415 10.474 -19.437 1.00 65.25 89 MET A C 1
ATOM 746 O O . MET A 1 89 ? 12.259 10.334 -19.820 1.00 65.25 89 MET A O 1
ATOM 750 N N . LYS A 1 90 ? 14.140 11.543 -19.795 1.00 66.25 90 LYS A N 1
ATOM 751 C CA . LYS A 1 90 ? 13.637 12.569 -20.726 1.00 66.25 90 LYS A CA 1
ATOM 752 C C . LYS A 1 90 ? 13.389 11.992 -22.117 1.00 66.25 90 LYS A C 1
ATOM 754 O O . LYS A 1 90 ? 12.407 12.365 -22.747 1.00 66.25 90 LYS A O 1
ATOM 759 N N . ARG A 1 91 ? 14.244 11.073 -22.581 1.00 63.62 91 ARG A N 1
ATOM 760 C CA . ARG A 1 91 ? 14.009 10.325 -23.823 1.00 63.62 91 ARG A CA 1
ATOM 761 C C . ARG A 1 91 ? 12.743 9.478 -23.707 1.00 63.62 91 ARG A C 1
ATOM 763 O O . ARG A 1 91 ? 11.896 9.582 -24.580 1.00 63.62 91 ARG A O 1
ATOM 770 N N . PHE A 1 92 ? 12.556 8.747 -22.606 1.00 58.47 92 PHE A N 1
ATOM 771 C CA . PHE A 1 92 ? 11.305 8.017 -22.364 1.00 58.47 92 PHE A CA 1
ATOM 772 C C . PHE A 1 92 ? 10.062 8.924 -22.352 1.00 58.47 92 PHE A C 1
ATOM 774 O O . PHE A 1 92 ? 9.032 8.535 -22.884 1.00 58.47 92 PHE A O 1
ATOM 781 N N . ALA A 1 93 ? 10.145 10.119 -21.759 1.00 55.06 93 ALA A N 1
ATOM 782 C CA . ALA A 1 93 ? 8.996 11.010 -21.581 1.00 55.06 93 ALA A CA 1
ATOM 783 C C . ALA A 1 93 ? 8.614 11.832 -22.828 1.00 55.06 93 ALA A C 1
ATOM 785 O O . ALA A 1 93 ? 7.444 12.163 -22.986 1.00 55.06 93 ALA A O 1
ATOM 786 N N . ASN A 1 94 ? 9.580 12.190 -23.682 1.00 53.06 94 ASN A N 1
ATOM 787 C CA . ASN A 1 94 ? 9.371 13.124 -24.800 1.00 53.06 94 ASN A CA 1
ATOM 788 C C . ASN A 1 94 ? 9.218 12.453 -26.168 1.00 53.06 94 ASN A C 1
ATOM 790 O O . ASN A 1 94 ? 9.063 13.148 -27.170 1.00 53.06 94 ASN A O 1
ATOM 794 N N . CYS A 1 95 ? 9.335 11.134 -26.250 1.00 48.91 95 CYS A N 1
ATOM 795 C CA . CYS A 1 95 ? 9.238 10.465 -27.533 1.00 48.91 95 CYS A CA 1
ATOM 796 C C . CYS A 1 95 ? 7.797 10.065 -27.835 1.00 48.91 95 CYS A C 1
ATOM 798 O O . CYS A 1 95 ? 7.154 9.366 -27.052 1.00 48.91 95 CYS A O 1
ATOM 800 N N . GLU A 1 96 ? 7.349 10.444 -29.029 1.00 52.78 96 GLU A N 1
ATOM 801 C CA . GLU A 1 96 ? 6.232 9.793 -29.704 1.00 52.78 96 GLU A CA 1
ATOM 802 C C . GLU A 1 96 ? 6.447 8.266 -29.701 1.00 52.78 96 GLU A C 1
ATOM 804 O O . GLU A 1 96 ? 7.592 7.816 -29.875 1.00 52.78 96 GLU A O 1
ATOM 809 N N . PRO A 1 97 ? 5.385 7.455 -29.539 1.00 50.38 97 PRO A N 1
ATOM 810 C CA . PRO A 1 97 ? 5.463 5.996 -29.511 1.00 50.38 97 PRO A CA 1
ATOM 811 C C . PRO A 1 97 ? 6.293 5.364 -30.645 1.00 50.38 97 PRO A C 1
ATOM 813 O O . PRO A 1 97 ? 6.860 4.291 -30.472 1.00 50.38 97 PRO A O 1
ATOM 816 N N . SER A 1 98 ? 6.437 6.037 -31.786 1.00 44.50 98 SER A N 1
ATOM 817 C CA . SER A 1 98 ? 7.217 5.554 -32.926 1.00 44.50 98 SER A CA 1
ATOM 818 C C . SER A 1 98 ? 8.738 5.805 -32.859 1.00 44.50 98 SER A C 1
ATOM 820 O O . SER A 1 98 ? 9.460 5.162 -33.613 1.00 44.50 98 SER A O 1
ATOM 822 N N . ASN A 1 99 ? 9.255 6.700 -31.995 1.00 43.16 99 ASN A N 1
ATOM 823 C CA . ASN A 1 99 ? 10.607 7.289 -32.157 1.00 43.16 99 ASN A CA 1
ATOM 824 C C . ASN A 1 99 ? 11.588 7.101 -30.966 1.00 43.16 99 ASN A C 1
ATOM 826 O O . ASN A 1 99 ? 12.667 7.703 -30.954 1.00 43.16 99 ASN A O 1
ATOM 830 N N . ILE A 1 100 ? 11.265 6.281 -29.951 1.00 45.41 100 ILE A N 1
ATOM 831 C CA . ILE A 1 100 ? 12.167 6.034 -28.794 1.00 45.41 100 ILE A CA 1
ATOM 832 C C . ILE A 1 100 ? 13.441 5.287 -29.208 1.00 45.41 100 ILE A C 1
ATOM 834 O O . ILE A 1 100 ? 14.521 5.547 -28.673 1.00 45.41 100 ILE A O 1
ATOM 838 N N . VAL A 1 101 ? 13.309 4.375 -30.173 1.00 41.03 101 VAL A N 1
ATOM 839 C CA . VAL A 1 101 ? 14.351 3.415 -30.555 1.00 41.03 101 VAL A CA 1
ATOM 840 C C . VAL A 1 101 ? 15.588 4.083 -31.153 1.00 41.03 101 VAL A C 1
ATOM 842 O O . VAL A 1 101 ? 16.708 3.782 -30.747 1.00 41.03 101 VAL A O 1
ATOM 845 N N . GLU A 1 102 ? 15.409 5.059 -32.040 1.00 41.94 102 GLU A N 1
ATOM 846 C CA . GLU A 1 102 ? 16.538 5.749 -32.678 1.00 41.94 102 GLU A CA 1
ATOM 847 C C . GLU A 1 102 ? 17.311 6.650 -31.698 1.00 41.94 102 GLU A C 1
ATOM 849 O O . GLU A 1 102 ? 18.533 6.780 -31.778 1.00 41.94 102 GLU A O 1
ATOM 854 N N . ASN A 1 103 ? 16.629 7.232 -30.707 1.00 39.00 103 ASN A N 1
ATOM 855 C CA . ASN A 1 103 ? 17.243 8.183 -29.777 1.00 39.00 103 ASN A CA 1
ATOM 856 C C . ASN A 1 103 ? 18.065 7.525 -28.664 1.00 39.00 103 ASN A C 1
ATOM 858 O O . ASN A 1 103 ? 18.918 8.187 -28.067 1.00 39.00 103 ASN A O 1
ATOM 862 N N . PHE A 1 104 ? 17.827 6.247 -28.360 1.00 38.09 104 PHE A N 1
ATOM 863 C CA . PHE A 1 104 ? 18.591 5.518 -27.347 1.00 38.09 104 PHE A CA 1
ATOM 864 C C . PHE A 1 104 ? 20.042 5.291 -27.805 1.00 38.09 104 PHE A C 1
ATOM 866 O O . PHE A 1 104 ? 20.974 5.578 -27.050 1.00 38.09 104 PHE A O 1
ATOM 873 N N . TYR A 1 105 ? 20.219 4.906 -29.074 1.00 40.00 105 TYR A N 1
ATOM 874 C CA . TYR A 1 105 ? 21.498 4.510 -29.677 1.00 40.00 105 TYR A CA 1
ATOM 875 C C . TYR A 1 105 ? 22.283 5.634 -30.352 1.00 40.00 105 TYR A C 1
ATOM 877 O O . TYR A 1 105 ? 23.462 5.451 -30.636 1.00 40.00 105 TYR A O 1
ATOM 885 N N . LEU A 1 106 ? 21.724 6.840 -30.471 1.00 40.19 106 LEU A N 1
ATOM 886 C CA . LEU A 1 106 ? 22.520 8.039 -30.770 1.00 40.19 106 LEU A CA 1
ATOM 887 C C . LEU A 1 106 ? 23.603 8.329 -29.706 1.00 40.19 106 LEU A C 1
ATOM 889 O O . LEU A 1 106 ? 24.405 9.234 -29.884 1.00 40.19 106 LEU A O 1
ATOM 893 N N . PHE A 1 107 ? 23.653 7.588 -28.591 1.00 34.12 107 PHE A N 1
ATOM 894 C CA . PHE A 1 107 ? 24.791 7.605 -27.664 1.00 34.12 107 PHE A CA 1
ATOM 895 C C . PHE A 1 107 ? 25.892 6.586 -28.029 1.00 34.12 107 PHE A C 1
ATOM 897 O O . PHE A 1 107 ? 27.055 6.861 -27.764 1.00 34.12 107 PHE A O 1
ATOM 904 N N . GLU A 1 108 ? 25.564 5.468 -28.689 1.00 39.12 108 GLU A N 1
ATOM 905 C CA . GLU A 1 108 ? 26.559 4.512 -29.214 1.00 39.12 108 GLU A CA 1
ATOM 906 C C . GLU A 1 108 ? 27.074 4.911 -30.605 1.00 39.12 108 GLU A C 1
ATOM 908 O O . GLU A 1 108 ? 28.227 4.653 -30.937 1.00 39.12 108 GLU A O 1
ATOM 913 N N . SER A 1 109 ? 26.259 5.582 -31.426 1.00 35.66 109 SER A N 1
ATOM 914 C CA . SER A 1 109 ? 26.685 6.024 -32.761 1.00 35.66 109 SER A CA 1
ATOM 915 C C . SER A 1 109 ? 27.440 7.357 -32.759 1.00 35.66 109 SER A C 1
ATOM 917 O O . SER A 1 109 ? 28.067 7.690 -33.756 1.00 35.66 109 SER A O 1
ATOM 919 N N . VAL A 1 110 ? 27.406 8.125 -31.662 1.00 37.62 110 VAL A N 1
ATOM 920 C CA . VAL A 1 110 ? 28.179 9.380 -31.519 1.00 37.62 110 VAL A CA 1
ATOM 921 C C . VAL A 1 110 ? 29.539 9.138 -30.839 1.00 37.62 110 VAL A C 1
ATOM 923 O O . VAL A 1 110 ? 30.371 10.038 -30.788 1.00 37.62 110 VAL A O 1
ATOM 926 N N . SER A 1 111 ? 29.815 7.911 -30.384 1.00 40.88 111 SER A N 1
ATOM 927 C CA . SER A 1 111 ? 31.126 7.491 -29.863 1.00 40.88 111 SER A CA 1
ATOM 928 C C . SER A 1 111 ? 31.881 6.506 -30.766 1.00 40.88 111 SER A C 1
ATOM 930 O O . SER A 1 111 ? 33.052 6.245 -30.509 1.00 40.88 111 SER A O 1
ATOM 932 N N . ASN A 1 112 ? 31.278 6.020 -31.859 1.00 38.38 112 ASN A N 1
ATOM 933 C CA . ASN A 1 112 ? 31.888 5.026 -32.753 1.00 38.38 112 ASN A CA 1
ATOM 934 C C . ASN A 1 112 ? 32.258 5.558 -34.144 1.00 38.38 112 ASN A C 1
ATOM 936 O O . ASN A 1 112 ? 32.010 4.921 -35.164 1.00 38.38 112 ASN A O 1
ATOM 940 N N . GLU A 1 113 ? 32.977 6.676 -34.172 1.00 39.19 113 GLU A N 1
ATOM 941 C CA . GLU A 1 113 ? 34.024 6.867 -35.178 1.00 39.19 113 GLU A CA 1
ATOM 942 C C . GLU A 1 113 ? 35.389 6.743 -34.478 1.00 39.19 113 GLU A C 1
ATOM 944 O O . GLU A 1 113 ? 36.050 7.742 -34.211 1.00 39.19 113 GLU A O 1
ATOM 949 N N . GLY A 1 114 ? 35.817 5.515 -34.133 1.00 39.16 114 GLY A N 1
ATOM 950 C CA . GLY A 1 114 ? 37.259 5.251 -33.977 1.00 39.16 114 GLY A CA 1
ATOM 951 C C . GLY A 1 114 ? 37.782 4.342 -32.859 1.00 39.16 114 GLY A C 1
ATOM 952 O O . GLY A 1 114 ? 39.001 4.207 -32.782 1.00 39.16 114 GLY A O 1
ATOM 953 N N . SER A 1 115 ? 36.970 3.688 -32.023 1.00 42.81 115 SER A N 1
ATOM 954 C CA . SER A 1 115 ? 37.513 2.708 -31.065 1.00 42.81 115 SER A CA 1
ATOM 955 C C . SER A 1 115 ? 36.598 1.503 -30.877 1.00 42.81 115 SER A C 1
ATOM 957 O O . SER A 1 115 ? 35.535 1.625 -30.274 1.00 42.81 115 SER A O 1
ATOM 959 N N . GLU A 1 116 ? 37.032 0.325 -31.336 1.00 45.81 116 GLU A N 1
ATOM 960 C CA . GLU A 1 116 ? 36.537 -0.942 -30.793 1.00 45.81 116 GLU A CA 1
ATOM 961 C C . GLU A 1 116 ? 36.700 -0.889 -29.269 1.00 45.81 116 GLU A C 1
ATOM 963 O O . GLU A 1 116 ? 37.816 -0.818 -28.751 1.00 45.81 116 GLU A O 1
ATOM 968 N N . VAL A 1 117 ? 35.584 -0.839 -28.541 1.00 49.12 117 VAL A N 1
ATOM 969 C CA . VAL A 1 117 ? 35.607 -0.915 -27.082 1.00 49.12 117 VAL A CA 1
ATOM 970 C C . VAL A 1 117 ? 36.122 -2.303 -26.728 1.00 49.12 117 VAL A C 1
ATOM 972 O O . VAL A 1 117 ? 35.442 -3.302 -26.959 1.00 49.12 117 VAL A O 1
ATOM 975 N N . ASP A 1 118 ? 37.339 -2.360 -26.194 1.00 50.28 118 ASP A N 1
ATOM 976 C CA . ASP A 1 118 ? 37.976 -3.593 -25.752 1.00 50.28 118 ASP A CA 1
ATOM 977 C C . ASP A 1 118 ? 37.232 -4.169 -24.534 1.00 50.28 118 ASP A C 1
ATOM 979 O O . ASP A 1 118 ? 37.515 -3.872 -23.367 1.00 50.28 118 ASP A O 1
ATOM 983 N N . LEU A 1 119 ? 36.228 -4.998 -24.825 1.00 50.25 119 LEU A N 1
ATOM 984 C CA . LEU A 1 119 ? 35.451 -5.749 -23.842 1.00 50.25 119 LEU A CA 1
ATOM 985 C C . LEU A 1 119 ? 36.320 -6.768 -23.079 1.00 50.25 119 LEU A C 1
ATOM 987 O O . LEU A 1 119 ? 35.864 -7.309 -22.062 1.00 50.25 119 LEU A O 1
ATOM 991 N N . GLU A 1 120 ? 37.569 -7.025 -23.502 1.00 52.38 120 GLU A N 1
ATOM 992 C CA . GLU A 1 120 ? 38.477 -7.908 -22.773 1.00 52.38 120 GLU A CA 1
ATOM 993 C C . GLU A 1 120 ? 38.990 -7.293 -21.458 1.00 52.38 120 GLU A C 1
ATOM 995 O O . GLU A 1 120 ? 39.371 -8.029 -20.547 1.00 52.38 120 GLU A O 1
ATOM 1000 N N . ASN A 1 121 ? 38.888 -5.975 -21.273 1.00 50.22 121 ASN A N 1
ATOM 1001 C CA . ASN A 1 121 ? 39.324 -5.302 -20.042 1.00 50.22 121 ASN A CA 1
ATOM 1002 C C . ASN A 1 121 ? 38.202 -4.999 -19.032 1.00 50.22 121 ASN A C 1
ATOM 1004 O O . ASN A 1 121 ? 38.467 -4.470 -17.953 1.00 50.22 121 ASN A O 1
ATOM 1008 N N . TYR A 1 122 ? 36.951 -5.366 -19.329 1.00 50.25 122 TYR A N 1
ATOM 1009 C CA . TYR A 1 122 ? 35.852 -5.250 -18.364 1.00 50.25 122 TYR A CA 1
ATOM 1010 C C . TYR A 1 122 ? 36.018 -6.244 -17.206 1.00 50.25 122 TYR A C 1
ATOM 1012 O O . TYR A 1 122 ? 36.356 -7.411 -17.437 1.00 50.25 122 TYR A O 1
ATOM 1020 N N . GLU A 1 123 ? 35.711 -5.814 -15.972 1.00 55.47 123 GLU A N 1
ATOM 1021 C CA . GLU A 1 123 ? 35.707 -6.701 -14.802 1.00 55.47 123 GLU A CA 1
ATOM 1022 C C . GLU A 1 123 ? 34.952 -8.010 -15.123 1.00 55.47 123 GLU A C 1
ATOM 1024 O O . GLU A 1 123 ? 33.819 -7.960 -15.618 1.00 55.47 123 GLU A O 1
ATOM 1029 N N . PRO A 1 124 ? 35.505 -9.196 -14.802 1.00 58.31 124 PRO A N 1
ATOM 1030 C CA . PRO A 1 124 ? 34.858 -10.484 -15.078 1.00 58.31 124 PRO A CA 1
ATOM 1031 C C . PRO A 1 124 ? 33.427 -10.598 -14.526 1.00 58.31 124 PRO A C 1
ATOM 1033 O O . PRO A 1 124 ? 32.612 -11.360 -15.049 1.00 58.31 124 PRO A O 1
ATOM 1036 N N . ASN A 1 125 ? 33.113 -9.825 -13.482 1.00 53.38 125 ASN A N 1
ATOM 1037 C CA . ASN A 1 125 ? 31.787 -9.745 -12.877 1.00 53.38 125 ASN A CA 1
ATOM 1038 C C . ASN A 1 125 ? 30.780 -8.964 -13.735 1.00 53.38 125 ASN A C 1
ATOM 1040 O O . ASN A 1 125 ? 29.604 -9.319 -13.733 1.00 53.38 125 ASN A O 1
ATOM 1044 N N . LEU A 1 126 ? 31.222 -7.961 -14.501 1.00 52.22 126 LEU A N 1
ATOM 1045 C CA . LEU A 1 126 ? 30.377 -7.200 -15.428 1.00 52.22 126 LEU A CA 1
ATOM 1046 C C . LEU A 1 126 ? 30.043 -8.016 -16.686 1.00 52.22 126 LEU A C 1
ATOM 1048 O O . LEU A 1 126 ? 28.931 -7.919 -17.190 1.00 52.22 126 LEU A O 1
ATOM 1052 N N . ARG A 1 127 ? 30.939 -8.907 -17.141 1.00 55.50 127 ARG A N 1
ATOM 1053 C CA . ARG A 1 127 ? 30.680 -9.787 -18.303 1.00 55.50 127 ARG A CA 1
ATOM 1054 C C . ARG A 1 127 ? 29.535 -10.782 -18.100 1.00 55.50 127 ARG A C 1
ATOM 1056 O O . ARG A 1 127 ? 28.995 -11.305 -19.069 1.00 55.50 127 ARG A O 1
ATOM 1063 N N . LYS A 1 128 ? 29.186 -11.081 -16.846 1.00 60.28 128 LYS A N 1
ATOM 1064 C CA . LYS A 1 128 ? 28.053 -11.955 -16.501 1.00 60.28 128 LYS A CA 1
ATOM 1065 C C . LYS A 1 128 ? 26.743 -11.187 -16.322 1.00 60.28 128 LYS A C 1
ATOM 1067 O O . LYS A 1 128 ? 25.705 -11.819 -16.135 1.00 60.28 128 LYS A O 1
ATOM 1072 N N . GLN A 1 129 ? 26.782 -9.855 -16.330 1.00 63.31 129 GLN A N 1
ATOM 1073 C CA . GLN A 1 129 ? 25.598 -9.027 -16.135 1.00 63.31 129 GLN A CA 1
ATOM 1074 C C . GLN A 1 129 ? 24.877 -8.834 -17.468 1.00 63.31 129 GLN A C 1
ATOM 1076 O O . GLN A 1 129 ? 25.500 -8.642 -18.511 1.00 63.31 129 GLN A O 1
ATOM 1081 N N . LYS A 1 130 ? 23.546 -8.919 -17.437 1.00 71.38 130 LYS A N 1
ATOM 1082 C CA . LYS A 1 130 ? 22.729 -8.665 -18.621 1.00 71.38 130 LYS A CA 1
ATOM 1083 C C . LYS A 1 130 ? 22.797 -7.178 -18.965 1.00 71.38 130 LYS A C 1
ATOM 1085 O O . LYS A 1 130 ? 22.563 -6.335 -18.105 1.00 71.38 130 LYS A O 1
ATOM 1090 N N . ILE A 1 131 ? 23.109 -6.887 -20.221 1.00 77.94 131 ILE A N 1
ATOM 1091 C CA . ILE A 1 131 ? 23.113 -5.534 -20.776 1.00 77.94 131 ILE A CA 1
ATOM 1092 C C . ILE A 1 131 ? 21.667 -5.171 -21.119 1.00 77.94 131 ILE A C 1
ATOM 1094 O O . ILE A 1 131 ? 20.966 -5.980 -21.725 1.00 77.94 131 ILE A O 1
ATOM 1098 N N . PHE A 1 132 ? 21.219 -3.974 -20.744 1.00 81.31 132 PHE A N 1
ATOM 1099 C CA . PHE A 1 132 ? 19.927 -3.455 -21.191 1.00 81.31 132 PHE A CA 1
ATOM 1100 C C . PHE A 1 132 ? 20.010 -3.024 -22.648 1.00 81.31 132 PHE A C 1
ATOM 1102 O O . PHE A 1 132 ? 20.893 -2.267 -23.045 1.00 81.31 132 PHE A O 1
ATOM 1109 N N . THR A 1 133 ? 19.079 -3.528 -23.441 1.00 83.75 133 THR A N 1
ATOM 1110 C CA . THR A 1 133 ? 19.114 -3.470 -24.899 1.00 83.75 133 THR A CA 1
ATOM 1111 C C . THR A 1 133 ? 18.009 -2.583 -25.466 1.00 83.75 133 THR A C 1
ATOM 1113 O O . THR A 1 133 ? 17.041 -2.230 -24.787 1.00 83.75 133 THR A O 1
ATOM 1116 N N . GLN A 1 134 ? 18.081 -2.311 -26.772 1.00 78.56 134 GLN A N 1
ATOM 1117 C CA . GLN A 1 134 ? 16.981 -1.697 -27.516 1.00 78.56 134 GLN A CA 1
ATOM 1118 C C . GLN A 1 134 ? 15.664 -2.458 -27.365 1.00 78.56 134 GLN A C 1
ATOM 1120 O O . GLN A 1 134 ? 14.580 -1.872 -27.305 1.00 78.56 134 GLN A O 1
ATOM 1125 N N . LYS A 1 135 ? 15.758 -3.787 -27.313 1.00 87.69 135 LYS A N 1
ATOM 1126 C CA . LYS A 1 135 ? 14.599 -4.646 -27.130 1.00 87.69 135 LYS A CA 1
ATOM 1127 C C . LYS A 1 135 ? 13.951 -4.375 -25.774 1.00 87.69 135 LYS A C 1
ATOM 1129 O O . LYS A 1 135 ? 12.741 -4.177 -25.730 1.00 87.69 135 LYS A O 1
ATOM 1134 N N . ASP A 1 136 ? 14.740 -4.270 -24.703 1.00 88.19 136 ASP A N 1
ATOM 1135 C CA . ASP A 1 136 ? 14.225 -3.935 -23.370 1.00 88.19 136 ASP A CA 1
ATOM 1136 C C . ASP A 1 136 ? 13.527 -2.566 -23.365 1.00 88.19 136 ASP A C 1
ATOM 1138 O O . ASP A 1 136 ? 12.395 -2.457 -22.8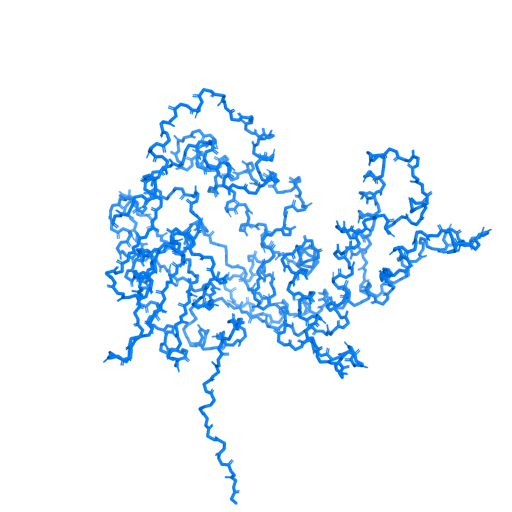97 1.00 88.19 136 ASP A O 1
ATOM 1142 N N . ALA A 1 137 ? 14.140 -1.535 -23.958 1.00 85.81 137 ALA A N 1
ATOM 1143 C CA . ALA A 1 137 ? 13.524 -0.208 -24.074 1.00 85.81 137 ALA A CA 1
ATOM 1144 C C . ALA A 1 137 ? 12.169 -0.251 -24.807 1.00 85.81 137 ALA A C 1
ATOM 1146 O O . ALA A 1 137 ? 11.197 0.360 -24.358 1.00 85.81 137 ALA A O 1
ATOM 1147 N N . THR A 1 138 ? 12.093 -1.020 -25.895 1.00 86.75 138 THR A N 1
ATOM 1148 C CA . THR A 1 138 ? 10.867 -1.211 -26.688 1.00 86.75 138 THR A CA 1
ATOM 1149 C C . THR A 1 138 ? 9.788 -1.944 -25.883 1.00 86.75 138 THR A C 1
ATOM 1151 O O . THR A 1 138 ? 8.619 -1.568 -25.916 1.00 86.75 138 THR A O 1
ATOM 1154 N N . LEU A 1 139 ? 10.166 -2.954 -25.094 1.00 94.25 139 LEU A N 1
ATOM 1155 C CA . LEU A 1 139 ? 9.241 -3.692 -24.226 1.00 94.25 139 LEU A CA 1
ATOM 1156 C C . LEU A 1 139 ? 8.672 -2.812 -23.103 1.00 94.25 139 LEU A C 1
ATOM 1158 O O . LEU A 1 139 ? 7.477 -2.890 -22.812 1.00 94.25 139 LEU A O 1
ATOM 1162 N N . ILE A 1 140 ? 9.496 -1.946 -22.501 1.00 93.62 140 ILE A N 1
ATOM 1163 C CA . ILE A 1 140 ? 9.054 -0.955 -21.504 1.00 93.62 140 ILE A CA 1
ATOM 1164 C C . ILE A 1 140 ? 8.077 0.048 -22.119 1.00 93.62 140 ILE A C 1
ATOM 1166 O O . ILE A 1 140 ? 7.066 0.389 -21.504 1.00 93.62 140 ILE A O 1
ATOM 1170 N N . GLN A 1 141 ? 8.350 0.498 -23.342 1.00 87.56 141 GLN A N 1
ATOM 1171 C CA . GLN A 1 141 ? 7.450 1.382 -24.071 1.00 87.56 141 GLN A CA 1
ATOM 1172 C C . GLN A 1 141 ? 6.111 0.700 -24.371 1.00 87.56 141 GLN A C 1
ATOM 1174 O O . GLN A 1 141 ? 5.059 1.284 -24.113 1.00 87.56 141 GLN A O 1
ATOM 1179 N N . GLN A 1 142 ? 6.136 -0.550 -24.839 1.00 94.44 142 GLN A N 1
ATOM 1180 C CA . GLN A 1 142 ? 4.919 -1.322 -25.074 1.00 94.44 142 GLN A CA 1
ATOM 1181 C C . GLN A 1 142 ? 4.102 -1.489 -23.785 1.00 94.44 142 GLN A C 1
ATOM 1183 O O . GLN A 1 142 ? 2.882 -1.361 -23.817 1.00 94.44 142 GLN A O 1
ATOM 1188 N N . LEU A 1 143 ? 4.751 -1.714 -22.636 1.00 96.44 143 LEU A N 1
ATOM 1189 C CA . LEU A 1 143 ? 4.065 -1.741 -21.339 1.00 96.44 143 LEU A CA 1
ATOM 1190 C C . LEU A 1 143 ? 3.380 -0.407 -21.013 1.00 96.44 143 LEU A C 1
ATOM 1192 O O . LEU A 1 143 ? 2.251 -0.413 -20.525 1.00 96.44 143 LEU A O 1
ATOM 1196 N N . ALA A 1 144 ? 4.036 0.725 -21.283 1.00 95.19 144 ALA A N 1
ATOM 1197 C CA . ALA A 1 144 ? 3.447 2.045 -21.069 1.00 95.19 144 ALA A CA 1
ATOM 1198 C C . ALA A 1 144 ? 2.212 2.268 -21.961 1.00 95.19 144 ALA A C 1
ATOM 1200 O O . ALA A 1 144 ? 1.194 2.762 -21.482 1.00 95.19 144 ALA A O 1
ATOM 1201 N N . LEU A 1 145 ? 2.274 1.861 -23.233 1.00 94.56 145 LEU A N 1
ATOM 1202 C CA . LEU A 1 145 ? 1.137 1.937 -24.156 1.00 94.56 145 LEU A CA 1
ATOM 1203 C C . LEU A 1 145 ? -0.021 1.047 -23.698 1.00 94.56 145 LEU A C 1
ATOM 1205 O O . LEU A 1 145 ? -1.143 1.528 -23.573 1.00 94.56 145 LEU A O 1
ATOM 1209 N N . ASN A 1 146 ? 0.262 -0.204 -23.333 1.00 97.44 146 ASN A N 1
ATOM 1210 C CA . ASN A 1 146 ? -0.754 -1.126 -22.826 1.00 97.44 146 ASN A CA 1
ATOM 1211 C C . ASN A 1 146 ? -1.411 -0.593 -21.537 1.00 97.44 146 ASN A C 1
ATOM 1213 O O . ASN A 1 146 ? -2.619 -0.740 -21.341 1.00 97.44 146 ASN A O 1
ATOM 1217 N N . LEU A 1 147 ? -0.640 0.054 -20.650 1.00 97.38 147 LEU A N 1
ATOM 1218 C CA . LEU A 1 147 ? -1.187 0.711 -19.458 1.00 97.38 147 LEU A CA 1
ATOM 1219 C C . LEU A 1 147 ? -2.071 1.900 -19.825 1.00 97.38 147 LEU A C 1
ATOM 1221 O O . LEU A 1 147 ? -3.117 2.081 -19.208 1.00 97.38 147 LEU A O 1
ATOM 1225 N N . HIS A 1 148 ? -1.670 2.702 -20.812 1.00 97.06 148 HIS A N 1
ATOM 1226 C CA . HIS A 1 148 ? -2.482 3.816 -21.291 1.00 97.06 148 HIS A CA 1
ATOM 1227 C C . HIS A 1 148 ? -3.818 3.320 -21.855 1.00 97.06 148 HIS A C 1
ATOM 1229 O O . HIS A 1 148 ? -4.865 3.793 -21.426 1.00 97.06 148 HIS A O 1
ATOM 1235 N N . GLU A 1 149 ? -3.799 2.303 -22.716 1.00 97.75 149 GLU A N 1
ATOM 1236 C CA . GLU A 1 149 ? -5.015 1.659 -23.230 1.00 97.75 149 GLU A CA 1
ATOM 1237 C C . GLU A 1 149 ? -5.873 1.082 -22.095 1.00 97.75 149 GLU A C 1
ATOM 1239 O O . GLU A 1 149 ? -7.093 1.250 -22.072 1.00 97.75 149 GLU A O 1
ATOM 1244 N N . THR A 1 150 ? -5.235 0.461 -21.098 1.00 98.12 150 THR A N 1
ATOM 1245 C CA . THR A 1 150 ? -5.924 -0.044 -19.904 1.00 98.12 150 THR A CA 1
ATOM 1246 C C . THR A 1 150 ? -6.620 1.089 -19.153 1.00 98.12 150 THR A C 1
ATOM 1248 O O . THR A 1 150 ? -7.772 0.924 -18.749 1.00 98.12 150 THR A O 1
ATOM 1251 N N . PHE A 1 151 ? -5.963 2.240 -18.989 1.00 97.81 151 PHE A N 1
ATOM 1252 C CA . PHE A 1 151 ? -6.552 3.424 -18.370 1.00 97.81 151 PHE A CA 1
ATOM 1253 C C . PHE A 1 151 ? -7.739 3.935 -19.184 1.00 97.81 151 PHE A C 1
ATOM 1255 O O . PHE A 1 151 ? -8.810 4.107 -18.612 1.00 97.81 151 PHE A O 1
ATOM 1262 N N . GLU A 1 152 ? -7.611 4.118 -20.498 1.00 96.69 152 GLU A N 1
ATOM 1263 C CA . GLU A 1 152 ? -8.710 4.583 -21.361 1.00 96.69 152 GLU A CA 1
ATOM 1264 C C . GLU A 1 152 ? -9.901 3.614 -21.407 1.00 96.69 152 GLU A C 1
ATOM 1266 O O . GLU A 1 152 ? -11.042 4.045 -21.543 1.00 96.69 152 GLU A O 1
ATOM 1271 N N . SER A 1 153 ? -9.668 2.314 -21.202 1.00 97.38 153 SER A N 1
ATOM 1272 C CA . SER A 1 153 ? -10.734 1.302 -21.148 1.00 97.38 153 SER A CA 1
ATOM 1273 C C . SER A 1 153 ? -11.554 1.294 -19.847 1.00 97.38 153 SER A C 1
ATOM 1275 O O . SER A 1 153 ? -12.523 0.534 -19.728 1.00 97.38 153 SER A O 1
ATOM 1277 N N . MET A 1 154 ? -11.150 2.058 -18.825 1.00 97.25 154 MET A N 1
ATOM 1278 C CA . MET A 1 154 ? -11.886 2.110 -17.561 1.00 97.25 154 MET A CA 1
ATOM 1279 C C . MET A 1 154 ? -13.170 2.948 -17.693 1.00 97.25 154 MET A C 1
ATOM 1281 O O . MET A 1 154 ? -13.178 3.927 -18.436 1.00 97.25 154 MET A O 1
ATOM 1285 N N . PRO A 1 155 ? -14.239 2.612 -16.944 1.00 96.06 155 PRO A N 1
ATOM 1286 C CA . PRO A 1 155 ? -15.513 3.327 -16.997 1.00 96.06 155 PRO A CA 1
ATOM 1287 C C . PRO A 1 155 ? -15.348 4.837 -16.780 1.00 96.06 155 PRO A C 1
ATOM 1289 O O . PRO A 1 155 ? -14.809 5.277 -15.759 1.00 96.06 155 PRO A O 1
ATOM 1292 N N . SER A 1 156 ? -15.810 5.628 -17.749 1.00 94.12 156 SER A N 1
ATOM 1293 C CA . SER A 1 156 ? -15.723 7.093 -17.728 1.00 94.12 156 SER A CA 1
ATOM 1294 C C . SER A 1 156 ? -16.714 7.744 -16.761 1.00 94.12 156 SER A C 1
ATOM 1296 O O . SER A 1 156 ? -16.518 8.884 -16.357 1.00 94.12 156 SER A O 1
ATOM 1298 N N . ASP A 1 157 ? -17.779 7.028 -16.408 1.00 93.25 157 ASP A N 1
ATOM 1299 C CA . ASP A 1 157 ? -18.847 7.435 -15.493 1.00 93.25 157 ASP A CA 1
ATOM 1300 C C . ASP A 1 157 ? -18.510 7.186 -14.013 1.00 93.25 157 ASP A C 1
ATOM 1302 O O . ASP A 1 157 ? -19.259 7.596 -13.127 1.00 93.25 157 ASP A O 1
ATOM 1306 N N . CYS A 1 158 ? -17.372 6.552 -13.716 1.00 92.94 158 CYS A N 1
ATOM 1307 C CA . CYS A 1 158 ? -16.936 6.360 -12.340 1.00 92.94 158 CYS A CA 1
ATOM 1308 C C . CYS A 1 158 ? -16.530 7.696 -11.695 1.00 92.94 158 CYS A C 1
ATOM 1310 O O . CYS A 1 158 ? -15.677 8.416 -12.215 1.00 92.94 158 CYS A O 1
ATOM 1312 N N . GLU A 1 159 ? -17.058 7.979 -10.500 1.00 93.00 159 GLU A N 1
ATOM 1313 C CA . GLU A 1 159 ? -16.790 9.216 -9.745 1.00 93.00 159 GLU A CA 1
ATOM 1314 C C . GLU A 1 159 ? -15.294 9.480 -9.479 1.00 93.00 159 GLU A C 1
ATOM 1316 O O . GLU A 1 159 ? -14.874 10.622 -9.302 1.00 93.00 159 GLU A O 1
ATOM 1321 N N . TYR A 1 160 ? -14.467 8.431 -9.492 1.00 91.69 160 TYR A N 1
ATOM 1322 C CA . TYR A 1 160 ? -13.030 8.519 -9.237 1.00 91.69 160 TYR A CA 1
ATOM 1323 C C . TYR A 1 160 ? -12.183 8.696 -10.498 1.00 91.69 160 TYR A C 1
ATOM 1325 O O . TYR A 1 160 ? -10.967 8.834 -10.381 1.00 91.69 160 TYR A O 1
ATOM 1333 N N . ARG A 1 161 ? -12.785 8.712 -11.695 1.00 92.00 161 ARG A N 1
ATOM 1334 C CA . ARG A 1 161 ? -12.060 8.797 -12.974 1.00 92.00 161 ARG A CA 1
ATOM 1335 C C . ARG A 1 161 ? -11.073 9.966 -13.014 1.00 92.00 161 ARG A C 1
ATOM 1337 O O . ARG A 1 161 ? -9.949 9.806 -13.476 1.00 92.00 161 ARG A O 1
ATOM 1344 N N . ASN A 1 162 ? -11.479 11.115 -12.479 1.00 94.88 162 ASN A N 1
ATOM 1345 C CA . ASN A 1 162 ? -10.695 12.352 -12.520 1.00 94.88 162 ASN A CA 1
ATOM 1346 C C . ASN A 1 162 ? -9.635 12.459 -11.415 1.00 94.88 162 ASN A C 1
ATOM 1348 O O . ASN A 1 162 ? -8.843 13.397 -11.421 1.00 94.88 162 ASN A O 1
ATOM 1352 N N . ASN A 1 163 ? -9.609 11.531 -10.456 1.00 96.50 163 ASN A N 1
ATOM 1353 C CA . ASN A 1 163 ? -8.598 11.551 -9.401 1.00 96.50 163 ASN A CA 1
ATOM 1354 C C . ASN A 1 163 ? -7.242 11.032 -9.895 1.00 96.50 163 ASN A C 1
ATOM 1356 O O . ASN A 1 163 ? -6.213 11.423 -9.345 1.00 96.50 163 ASN A O 1
ATOM 1360 N N . GLY A 1 164 ? -7.247 10.156 -10.904 1.00 97.50 164 GLY A N 1
ATOM 1361 C CA . GLY A 1 164 ? -6.080 9.448 -11.423 1.00 97.50 164 GLY A CA 1
ATOM 1362 C C . GLY A 1 164 ? -6.163 7.939 -11.191 1.00 97.50 164 GLY A C 1
ATOM 1363 O O . GLY A 1 164 ? -7.241 7.365 -11.009 1.00 97.50 164 GLY A O 1
ATOM 1364 N N . TYR A 1 165 ? -5.005 7.287 -11.186 1.00 98.38 165 TYR A N 1
ATOM 1365 C CA . TYR A 1 165 ? -4.866 5.835 -11.146 1.00 98.38 165 TYR A CA 1
ATOM 1366 C C . TYR A 1 165 ? -3.889 5.394 -10.061 1.00 98.38 165 TYR A C 1
ATOM 1368 O O . TYR A 1 165 ? -3.032 6.146 -9.603 1.00 98.38 165 TYR A O 1
ATOM 1376 N N . PHE A 1 166 ? -4.009 4.133 -9.680 1.00 98.31 166 PHE A N 1
ATOM 1377 C CA . PHE A 1 166 ? -3.062 3.405 -8.858 1.00 98.31 166 PHE A CA 1
ATOM 1378 C C . PHE A 1 166 ? -2.595 2.177 -9.633 1.00 98.31 166 PHE A C 1
ATOM 1380 O O . PHE A 1 166 ? -3.429 1.404 -10.108 1.00 98.31 166 PHE A O 1
ATOM 1387 N N . VAL A 1 167 ? -1.282 1.981 -9.751 1.00 98.25 167 VAL A N 1
ATOM 1388 C CA . VAL A 1 167 ? -0.711 0.807 -10.427 1.00 98.25 167 VAL A CA 1
ATOM 1389 C C . VAL A 1 167 ? 0.122 -0.006 -9.450 1.00 98.25 167 VAL A C 1
ATOM 1391 O O . VAL A 1 167 ? 0.948 0.537 -8.717 1.00 98.25 167 VAL A O 1
ATOM 1394 N N . ARG A 1 168 ? -0.106 -1.320 -9.439 1.00 97.75 168 ARG A N 1
ATOM 1395 C CA . ARG A 1 168 ? 0.604 -2.279 -8.586 1.00 97.75 168 ARG A CA 1
ATOM 1396 C C . ARG A 1 168 ? 0.862 -3.602 -9.304 1.00 97.75 168 ARG A C 1
ATOM 1398 O O . ARG A 1 168 ? 0.319 -3.856 -10.376 1.00 97.75 168 ARG A O 1
ATOM 1405 N N . ALA A 1 169 ? 1.672 -4.448 -8.682 1.00 96.38 169 ALA A N 1
ATOM 1406 C CA . ALA A 1 169 ? 1.769 -5.865 -9.002 1.00 96.38 169 ALA A CA 1
ATOM 1407 C C . ALA A 1 169 ? 0.566 -6.632 -8.421 1.00 96.38 169 ALA A C 1
ATOM 1409 O O . ALA A 1 169 ? -0.125 -6.134 -7.523 1.00 96.38 169 ALA A O 1
ATOM 1410 N N . SER A 1 170 ? 0.367 -7.874 -8.866 1.00 95.06 170 SER A N 1
ATOM 1411 C CA . SER A 1 170 ? -0.669 -8.778 -8.338 1.00 95.06 170 SER A CA 1
ATOM 1412 C C . SER A 1 170 ? -0.625 -8.917 -6.810 1.00 95.06 170 SER A C 1
ATOM 1414 O O . SER A 1 170 ? -1.667 -8.985 -6.163 1.00 95.06 170 SER A O 1
ATOM 1416 N N . THR A 1 171 ? 0.572 -8.885 -6.214 1.00 90.88 171 THR A N 1
ATOM 1417 C CA . THR A 1 171 ? 0.792 -9.141 -4.779 1.00 90.88 171 THR A CA 1
ATOM 1418 C C . THR A 1 171 ? 1.209 -7.923 -3.966 1.00 90.88 171 THR A C 1
ATOM 1420 O O . THR A 1 171 ? 0.905 -7.873 -2.780 1.00 90.88 171 THR A O 1
ATOM 1423 N N . ARG A 1 172 ? 1.904 -6.928 -4.536 1.00 92.75 172 ARG A N 1
ATOM 1424 C CA . ARG A 1 172 ? 2.368 -5.761 -3.762 1.00 92.75 172 ARG A CA 1
ATOM 1425 C C . ARG A 1 172 ? 2.269 -4.445 -4.519 1.00 92.75 172 ARG A C 1
ATOM 1427 O O . ARG A 1 172 ? 2.378 -4.368 -5.738 1.00 92.75 172 ARG A O 1
ATOM 1434 N N . SER A 1 173 ? 2.120 -3.388 -3.733 1.00 96.12 173 SER A N 1
ATOM 1435 C CA . SER A 1 173 ? 2.095 -1.996 -4.179 1.00 96.12 173 SER A CA 1
ATOM 1436 C C . SER A 1 173 ? 3.493 -1.363 -4.169 1.00 96.12 173 SER A C 1
ATOM 1438 O O . SER A 1 173 ? 4.251 -1.624 -3.226 1.00 96.12 173 SER A O 1
ATOM 1440 N N . PRO A 1 174 ? 3.815 -0.460 -5.115 1.00 97.19 174 PRO A N 1
ATOM 1441 C CA . PRO A 1 174 ? 5.119 0.203 -5.226 1.00 97.19 174 PRO A CA 1
ATOM 1442 C C . PRO A 1 174 ? 5.312 1.350 -4.212 1.00 97.19 174 PRO A C 1
ATOM 1444 O O . PRO A 1 174 ? 5.686 2.461 -4.581 1.00 97.19 174 PRO A O 1
ATOM 1447 N N . LYS A 1 175 ? 5.032 1.113 -2.919 1.00 94.69 175 LYS A N 1
ATOM 1448 C CA . LYS A 1 175 ? 5.024 2.154 -1.861 1.00 94.69 175 LYS A CA 1
ATOM 1449 C C . LYS A 1 175 ? 6.358 2.907 -1.715 1.00 94.69 175 LYS A C 1
ATOM 1451 O O . LYS A 1 175 ? 6.375 4.027 -1.228 1.00 94.69 175 LYS A O 1
ATOM 1456 N N . ASP A 1 176 ? 7.457 2.294 -2.129 1.00 95.94 176 ASP A N 1
ATOM 1457 C CA . ASP A 1 176 ? 8.816 2.828 -2.066 1.00 95.94 176 ASP A CA 1
ATOM 1458 C C . ASP A 1 176 ? 9.251 3.568 -3.345 1.00 95.94 176 ASP A C 1
ATOM 1460 O O . ASP A 1 176 ? 10.171 4.384 -3.298 1.00 95.94 176 ASP A O 1
ATOM 1464 N N . GLY A 1 177 ? 8.576 3.343 -4.480 1.00 95.31 177 GLY A N 1
ATOM 1465 C CA . GLY A 1 177 ? 8.972 3.921 -5.768 1.00 95.31 177 GLY A CA 1
ATOM 1466 C C . GLY A 1 177 ? 8.897 5.451 -5.792 1.00 95.31 177 GLY A C 1
ATOM 1467 O O . GLY A 1 177 ? 9.743 6.113 -6.391 1.00 95.31 177 GLY A O 1
ATOM 1468 N N . CYS A 1 178 ? 7.938 6.043 -5.072 1.00 94.75 178 CYS A N 1
ATOM 1469 C CA . CYS A 1 178 ? 7.780 7.497 -5.022 1.00 94.75 178 CYS A CA 1
ATOM 1470 C C . CYS A 1 178 ? 8.907 8.218 -4.266 1.00 94.75 178 CYS A C 1
ATOM 1472 O O . CYS A 1 178 ? 9.143 9.401 -4.516 1.00 94.75 178 CYS A O 1
ATOM 1474 N N . LEU A 1 179 ? 9.628 7.524 -3.375 1.00 94.25 179 LEU A N 1
ATOM 1475 C CA . LEU A 1 179 ? 10.724 8.110 -2.595 1.00 94.25 179 LEU A CA 1
ATOM 1476 C C . LEU A 1 179 ? 11.940 8.451 -3.468 1.00 94.25 179 LEU A C 1
ATOM 1478 O O . LEU A 1 179 ? 12.762 9.282 -3.085 1.00 94.25 179 LEU A O 1
ATOM 1482 N N . LYS A 1 180 ? 12.040 7.873 -4.675 1.00 89.25 180 LYS A N 1
ATOM 1483 C CA . LYS A 1 180 ? 13.120 8.186 -5.624 1.00 89.25 180 LYS A CA 1
ATOM 1484 C C . LYS A 1 180 ? 13.021 9.601 -6.204 1.00 89.25 180 LYS A C 1
ATOM 1486 O O . LYS A 1 180 ? 14.028 10.131 -6.668 1.00 89.25 180 LYS A O 1
ATOM 1491 N N . HIS A 1 181 ? 11.862 10.256 -6.104 1.00 89.56 181 HIS A N 1
ATOM 1492 C CA . HIS A 1 181 ? 11.679 11.668 -6.456 1.00 89.56 181 HIS A CA 1
ATOM 1493 C C . HIS A 1 181 ? 11.709 12.556 -5.210 1.00 89.56 181 HIS A C 1
ATOM 1495 O O . HIS A 1 181 ? 10.739 13.261 -4.925 1.00 89.56 181 HIS A O 1
ATOM 1501 N N . ARG A 1 182 ? 12.830 12.511 -4.474 1.00 93.31 182 ARG A N 1
ATOM 1502 C CA . ARG A 1 182 ? 13.012 13.166 -3.167 1.00 93.31 182 ARG A CA 1
ATOM 1503 C C . ARG A 1 182 ? 12.485 14.601 -3.129 1.00 93.31 182 ARG A C 1
ATOM 1505 O O . ARG A 1 182 ? 11.660 14.897 -2.280 1.00 93.31 182 ARG A O 1
ATOM 1512 N N . GLU A 1 183 ? 12.894 15.461 -4.061 1.00 94.19 183 GLU A N 1
ATOM 1513 C CA . GLU A 1 183 ? 12.482 16.877 -4.085 1.00 94.19 183 GLU A CA 1
ATOM 1514 C C . GLU A 1 183 ? 10.953 17.034 -4.164 1.00 94.19 183 GLU A C 1
ATOM 1516 O O . GLU A 1 183 ? 10.345 17.714 -3.338 1.00 94.19 183 GLU A O 1
ATOM 1521 N N . SER A 1 184 ? 10.310 16.331 -5.103 1.00 94.38 184 SER A N 1
ATOM 1522 C CA . SER A 1 184 ? 8.851 16.370 -5.268 1.00 94.38 184 SER A CA 1
ATOM 1523 C C . SER A 1 184 ? 8.111 15.753 -4.077 1.00 94.38 184 SER A C 1
ATOM 1525 O O . SER A 1 184 ? 7.009 16.193 -3.737 1.00 94.38 184 SER A O 1
ATOM 1527 N N . PHE A 1 185 ? 8.682 14.718 -3.452 1.00 96.88 185 PHE A N 1
ATOM 1528 C CA . PHE A 1 185 ? 8.141 14.112 -2.236 1.00 96.88 185 PHE A CA 1
ATOM 1529 C C . PHE A 1 185 ? 8.222 15.081 -1.055 1.00 96.88 185 PHE A C 1
ATOM 1531 O O . PHE A 1 185 ? 7.211 15.325 -0.404 1.00 96.88 185 PHE A O 1
ATOM 1538 N N . MET A 1 186 ? 9.388 15.689 -0.832 1.00 97.62 186 MET A N 1
ATOM 1539 C CA . MET A 1 186 ? 9.622 16.670 0.228 1.00 97.62 186 MET A CA 1
ATOM 1540 C C . MET A 1 186 ? 8.711 17.888 0.111 1.00 97.62 186 MET A C 1
ATOM 1542 O O . MET A 1 186 ? 8.209 18.366 1.123 1.00 97.62 186 MET A O 1
ATOM 1546 N N . GLU A 1 187 ? 8.470 18.387 -1.102 1.00 97.69 187 GLU A N 1
ATOM 1547 C CA . GLU A 1 187 ? 7.544 19.500 -1.320 1.00 97.69 187 GLU A CA 1
ATOM 1548 C C . GLU A 1 187 ? 6.127 19.163 -0.834 1.00 97.69 187 GLU A C 1
ATOM 1550 O O . GLU A 1 187 ? 5.517 19.947 -0.112 1.00 97.69 187 GLU A O 1
ATOM 1555 N N . HIS A 1 188 ? 5.623 17.973 -1.169 1.00 97.56 188 HIS A N 1
ATOM 1556 C CA . HIS A 1 188 ? 4.297 17.538 -0.718 1.00 97.56 188 HIS A CA 1
ATOM 1557 C C . HIS A 1 188 ? 4.281 17.221 0.782 1.00 97.56 188 HIS A C 1
ATOM 1559 O O . HIS A 1 188 ? 3.312 17.544 1.462 1.00 97.56 188 HIS A O 1
ATOM 1565 N N . LEU A 1 189 ? 5.372 16.665 1.317 1.00 98.31 189 LEU A N 1
ATOM 1566 C CA . LEU A 1 189 ? 5.515 16.423 2.750 1.00 98.31 189 LEU A CA 1
ATOM 1567 C C . LEU A 1 189 ? 5.441 17.727 3.548 1.00 98.31 189 LEU A C 1
ATOM 1569 O O . LEU A 1 189 ? 4.720 17.787 4.538 1.00 98.31 189 LEU A O 1
ATOM 1573 N N . LYS A 1 190 ? 6.111 18.793 3.091 1.00 98.38 190 LYS A N 1
ATOM 1574 C CA . LYS A 1 190 ? 6.007 20.131 3.698 1.00 98.38 190 LYS A CA 1
ATOM 1575 C C . LYS A 1 190 ? 4.559 20.628 3.723 1.00 98.38 190 LYS A C 1
ATOM 1577 O O . LYS A 1 190 ? 4.116 21.151 4.742 1.00 98.38 190 LYS A O 1
ATOM 1582 N N . GLN A 1 191 ? 3.817 20.444 2.630 1.00 98.00 191 GLN A N 1
ATOM 1583 C CA . GLN A 1 191 ? 2.408 20.847 2.547 1.00 98.00 191 GLN A CA 1
ATOM 1584 C C . GLN A 1 191 ? 1.532 20.068 3.541 1.00 98.00 191 GLN A C 1
ATOM 1586 O O . GLN A 1 191 ? 0.742 20.675 4.263 1.00 98.00 191 GLN A O 1
ATOM 1591 N N . GLU A 1 192 ? 1.698 18.745 3.628 1.00 97.81 192 GLU A N 1
ATOM 1592 C CA . GLU A 1 192 ? 0.932 17.913 4.564 1.00 97.81 192 GLU A CA 1
ATOM 1593 C C . GLU A 1 192 ? 1.320 18.154 6.031 1.00 97.81 192 GLU A C 1
ATOM 1595 O O . GLU A 1 192 ? 0.449 18.095 6.895 1.00 97.81 192 GLU A O 1
ATOM 1600 N N . LEU A 1 193 ? 2.581 18.489 6.330 1.00 97.81 193 LEU A N 1
ATOM 1601 C CA . LEU A 1 193 ? 3.011 18.897 7.675 1.00 97.81 193 LEU A CA 1
ATOM 1602 C C . LEU A 1 193 ? 2.326 20.198 8.111 1.00 97.81 193 LEU A C 1
ATOM 1604 O O . LEU A 1 193 ? 1.776 20.265 9.210 1.00 97.81 193 LEU A O 1
ATOM 1608 N N . VAL A 1 194 ? 2.301 21.210 7.235 1.00 97.44 194 VAL A N 1
ATOM 1609 C CA . VAL A 1 194 ? 1.599 22.480 7.494 1.00 97.44 194 VAL A CA 1
ATOM 1610 C C . VAL A 1 194 ? 0.111 22.236 7.715 1.00 97.44 194 VAL A C 1
ATOM 1612 O O . VAL A 1 194 ? -0.449 22.716 8.698 1.00 97.44 194 VAL A O 1
ATOM 1615 N N . LYS A 1 195 ? -0.519 21.443 6.845 1.00 96.44 195 LYS A N 1
ATOM 1616 C CA . LYS A 1 195 ? -1.932 21.090 6.983 1.00 96.44 195 LYS A CA 1
ATOM 1617 C C . LYS A 1 195 ? -2.210 20.346 8.289 1.00 96.44 195 LYS A C 1
ATOM 1619 O O . LYS A 1 195 ? -3.161 20.675 8.981 1.00 96.44 195 LYS A O 1
ATOM 1624 N N . ASN A 1 196 ? -1.370 19.383 8.662 1.00 95.12 196 ASN A N 1
ATOM 1625 C CA . ASN A 1 196 ? -1.520 18.637 9.910 1.00 95.12 196 ASN A CA 1
ATOM 1626 C C . ASN A 1 196 ? -1.385 19.538 11.153 1.00 95.12 196 ASN A C 1
ATOM 1628 O O . ASN A 1 196 ? -2.166 19.409 12.096 1.00 95.12 196 ASN A O 1
ATOM 1632 N N . SER A 1 197 ? -0.441 20.483 11.143 1.00 96.06 197 SER A N 1
ATOM 1633 C CA . SER A 1 197 ? -0.297 21.495 12.200 1.00 96.06 197 SER A CA 1
ATOM 1634 C C . SER A 1 197 ? -1.543 22.381 12.315 1.00 96.06 197 SER A C 1
ATOM 1636 O O . SER A 1 197 ? -2.035 22.604 13.421 1.00 96.06 197 SER A O 1
ATOM 1638 N N . GLN A 1 198 ? -2.104 22.815 11.181 1.00 95.69 198 GLN A N 1
ATOM 1639 C CA . GLN A 1 198 ? -3.339 23.604 11.130 1.00 95.69 198 GLN A CA 1
ATOM 1640 C C . GLN A 1 198 ? -4.561 22.811 11.617 1.00 95.69 198 GLN A C 1
ATOM 1642 O O . GLN A 1 198 ? -5.302 23.307 12.461 1.00 95.69 198 GLN A O 1
ATOM 1647 N N . ASP A 1 199 ? -4.742 21.579 11.130 1.00 92.12 199 ASP A N 1
ATOM 1648 C CA . ASP A 1 199 ? -5.867 20.700 11.478 1.00 92.12 199 ASP A CA 1
ATOM 1649 C C . ASP A 1 199 ? -5.890 20.375 12.986 1.00 92.12 199 ASP A C 1
ATOM 1651 O O . ASP A 1 199 ? -6.961 20.243 13.577 1.00 92.12 199 ASP A O 1
ATOM 1655 N N . SER A 1 200 ? -4.713 20.237 13.608 1.00 91.06 200 SER A N 1
ATOM 1656 C CA . SER A 1 200 ? -4.565 19.869 15.026 1.00 91.06 200 SER A CA 1
ATOM 1657 C C . SER A 1 200 ? -4.376 21.056 15.974 1.00 91.06 200 SER A C 1
ATOM 1659 O O . SER A 1 200 ? -4.457 20.875 17.190 1.00 91.06 200 SER A O 1
ATOM 1661 N N . ASN A 1 201 ? -4.119 22.258 15.446 1.00 93.88 201 ASN A N 1
ATOM 1662 C CA . ASN A 1 201 ? -3.685 23.431 16.209 1.00 93.88 201 ASN A CA 1
ATOM 1663 C C . ASN A 1 201 ? -2.464 23.135 17.113 1.00 93.88 201 ASN A C 1
ATOM 1665 O O . ASN A 1 201 ? -2.428 23.505 18.289 1.00 93.88 201 ASN A O 1
ATOM 1669 N N . ARG A 1 202 ? -1.476 22.412 16.570 1.00 93.62 202 ARG A N 1
ATOM 1670 C CA . ARG A 1 202 ? -0.223 22.029 17.248 1.00 93.62 202 ARG A CA 1
ATOM 1671 C C . ARG A 1 202 ? 0.989 22.334 16.373 1.00 93.62 202 ARG A C 1
ATOM 1673 O O . ARG A 1 202 ? 0.856 22.771 15.233 1.00 93.62 202 ARG A O 1
ATOM 1680 N N . GLU A 1 203 ? 2.182 22.120 16.915 1.00 91.31 203 GLU A N 1
ATOM 1681 C CA . GLU A 1 203 ? 3.448 22.326 16.204 1.00 91.31 203 GLU A CA 1
ATOM 1682 C C . GLU A 1 203 ? 3.587 21.429 14.960 1.00 91.31 203 GLU A C 1
ATOM 1684 O O . GLU A 1 203 ? 2.988 20.359 14.876 1.00 91.31 203 GLU A O 1
ATOM 1689 N N . LEU A 1 204 ? 4.423 21.838 13.997 1.00 90.94 204 LEU A N 1
ATOM 1690 C CA . LEU A 1 204 ? 4.675 21.097 12.747 1.00 90.94 204 LEU A CA 1
ATOM 1691 C C . LEU A 1 204 ? 5.206 19.674 12.961 1.00 90.94 204 LEU A C 1
ATOM 1693 O O . LEU A 1 204 ? 4.975 18.797 12.133 1.00 90.94 204 LEU A O 1
ATOM 1697 N N . THR A 1 205 ? 5.921 19.456 14.060 1.00 91.19 205 THR A N 1
ATOM 1698 C CA . THR A 1 205 ? 6.513 18.170 14.448 1.00 91.19 205 THR A CA 1
ATOM 1699 C C . THR A 1 205 ? 5.513 17.246 15.144 1.00 91.19 205 THR A C 1
ATOM 1701 O O . THR A 1 205 ? 5.810 16.075 15.396 1.00 91.19 205 THR A O 1
ATOM 1704 N N . TYR A 1 206 ? 4.313 17.735 15.469 1.00 90.94 206 TYR A N 1
ATOM 1705 C CA . TYR A 1 206 ? 3.288 16.914 16.088 1.00 90.94 206 TYR A CA 1
ATOM 1706 C C . TYR A 1 206 ? 2.783 15.862 15.095 1.00 90.94 206 TYR A C 1
ATOM 1708 O O . TYR A 1 206 ? 2.223 16.201 14.056 1.00 90.94 206 TYR A O 1
ATOM 1716 N N . ASN A 1 207 ? 2.931 14.576 15.432 1.00 91.19 207 ASN A N 1
ATOM 1717 C CA . ASN A 1 207 ? 2.398 13.463 14.638 1.00 91.19 207 ASN A CA 1
ATOM 1718 C C . ASN A 1 207 ? 2.883 13.470 13.168 1.00 91.19 207 ASN A C 1
ATOM 1720 O O . ASN A 1 207 ? 2.114 13.167 12.257 1.00 91.19 207 ASN A O 1
ATOM 1724 N N . GLU A 1 208 ? 4.165 13.788 12.924 1.00 96.69 208 GLU A N 1
ATOM 1725 C CA . GLU A 1 208 ? 4.787 13.755 11.582 1.00 96.69 208 GLU A CA 1
ATOM 1726 C C . GLU A 1 208 ? 4.467 12.489 10.759 1.00 96.69 208 GLU A C 1
ATOM 1728 O O . GLU A 1 208 ? 4.234 12.626 9.551 1.00 96.69 208 GLU A O 1
ATOM 1733 N N . PRO A 1 209 ? 4.392 11.268 11.344 1.00 97.00 209 PRO A N 1
ATOM 1734 C CA . PRO A 1 209 ? 4.034 10.073 10.582 1.00 97.00 209 PRO A CA 1
ATOM 1735 C C . PRO A 1 209 ? 2.701 10.184 9.833 1.00 97.00 209 PRO A C 1
ATOM 1737 O O . PRO A 1 209 ? 2.565 9.626 8.744 1.00 97.00 209 PRO A O 1
ATOM 1740 N N . LEU A 1 210 ? 1.739 10.948 10.353 1.00 96.88 210 LEU A N 1
ATOM 1741 C CA . LEU A 1 210 ? 0.454 11.173 9.697 1.00 96.88 210 LEU A CA 1
ATOM 1742 C C . LEU A 1 210 ? 0.625 11.963 8.387 1.00 96.88 210 LEU A C 1
ATOM 1744 O O . LEU A 1 210 ? 0.089 11.563 7.349 1.00 96.88 210 LEU A O 1
ATOM 1748 N N . ALA A 1 211 ? 1.444 13.020 8.389 1.00 97.94 211 ALA A N 1
ATOM 1749 C CA . ALA A 1 211 ? 1.785 13.767 7.175 1.00 97.94 211 ALA A CA 1
ATOM 1750 C C . ALA A 1 211 ? 2.551 12.898 6.162 1.00 97.94 211 ALA A C 1
ATOM 1752 O O . ALA A 1 211 ? 2.308 12.979 4.953 1.00 97.94 211 ALA A O 1
ATOM 1753 N N . VAL A 1 212 ? 3.428 12.010 6.644 1.00 98.06 212 VAL A N 1
ATOM 1754 C CA . VAL A 1 212 ? 4.140 11.037 5.800 1.00 98.06 212 VAL A CA 1
ATOM 1755 C C . VAL A 1 212 ? 3.165 10.084 5.107 1.00 98.06 212 VAL A C 1
ATOM 1757 O O . VAL A 1 212 ? 3.264 9.898 3.894 1.00 98.06 212 VAL A O 1
ATOM 1760 N N . VAL A 1 213 ? 2.202 9.507 5.834 1.00 97.88 213 VAL A N 1
ATOM 1761 C CA . VAL A 1 213 ? 1.199 8.588 5.263 1.00 97.88 213 VAL A CA 1
ATOM 1762 C C . VAL A 1 213 ? 0.346 9.281 4.202 1.00 97.88 213 VAL A C 1
ATOM 1764 O O . VAL A 1 213 ? 0.157 8.730 3.113 1.00 97.88 213 VAL A O 1
ATOM 1767 N N . ARG A 1 214 ? -0.115 10.508 4.472 1.00 97.88 214 ARG A N 1
ATOM 1768 C CA . ARG A 1 214 ? -0.870 11.312 3.497 1.00 97.88 214 ARG A CA 1
ATOM 1769 C C . ARG A 1 214 ? -0.049 11.606 2.244 1.00 97.88 214 ARG A C 1
ATOM 1771 O O . ARG A 1 214 ? -0.543 11.422 1.131 1.00 97.88 214 ARG A O 1
ATOM 1778 N N . THR A 1 215 ? 1.224 11.960 2.417 1.00 98.12 215 THR A N 1
ATOM 1779 C CA . THR A 1 215 ? 2.151 12.207 1.304 1.00 98.12 215 THR A CA 1
ATOM 1780 C C . THR A 1 215 ? 2.378 10.945 0.472 1.00 98.12 215 THR A C 1
ATOM 1782 O O . THR A 1 215 ? 2.265 10.992 -0.751 1.00 98.12 215 THR A O 1
ATOM 1785 N N . LEU A 1 216 ? 2.647 9.801 1.112 1.00 97.19 216 LEU A N 1
ATOM 1786 C CA . LEU A 1 216 ? 2.811 8.513 0.432 1.00 97.19 216 LEU A CA 1
ATOM 1787 C C . LEU A 1 216 ? 1.564 8.152 -0.378 1.00 97.19 216 LEU A C 1
ATOM 1789 O O . LEU A 1 216 ? 1.681 7.801 -1.548 1.00 97.19 216 LEU A O 1
ATOM 1793 N N . ASN A 1 217 ? 0.372 8.275 0.214 1.00 97.31 217 ASN A N 1
ATOM 1794 C CA . ASN A 1 217 ? -0.879 7.988 -0.482 1.00 97.31 217 ASN A CA 1
ATOM 1795 C C . ASN A 1 217 ? -1.059 8.894 -1.711 1.00 97.31 217 ASN A C 1
ATOM 1797 O O . ASN A 1 217 ? -1.298 8.390 -2.806 1.00 97.31 217 ASN A O 1
ATOM 1801 N N . ALA A 1 218 ? -0.849 10.206 -1.561 1.00 97.06 218 ALA A N 1
ATOM 1802 C CA . ALA A 1 218 ? -0.945 11.156 -2.667 1.00 97.06 218 ALA A CA 1
ATOM 1803 C C . ALA A 1 218 ? 0.055 10.847 -3.794 1.00 97.06 218 ALA A C 1
ATOM 1805 O O . ALA A 1 218 ? -0.297 10.921 -4.969 1.00 97.06 218 ALA A O 1
ATOM 1806 N N . LYS A 1 219 ? 1.288 10.455 -3.452 1.00 97.38 219 LYS A N 1
ATOM 1807 C CA . LYS A 1 219 ? 2.344 10.134 -4.427 1.00 97.38 219 LYS A CA 1
ATOM 1808 C C . LYS A 1 219 ? 2.195 8.775 -5.107 1.00 97.38 219 LYS A C 1
ATOM 1810 O O . LYS A 1 219 ? 2.877 8.526 -6.098 1.00 97.38 219 LYS A O 1
ATOM 1815 N N . LEU A 1 220 ? 1.314 7.913 -4.605 1.00 97.56 220 LEU A N 1
ATOM 1816 C CA . LEU A 1 220 ? 0.915 6.680 -5.285 1.00 97.56 220 LEU A CA 1
ATOM 1817 C C . LEU A 1 220 ? -0.152 6.914 -6.361 1.00 97.56 220 LEU A C 1
ATOM 1819 O O . LEU A 1 220 ? -0.398 6.014 -7.165 1.00 97.56 220 LEU A O 1
ATOM 1823 N N . CYS A 1 221 ? -0.770 8.097 -6.390 1.00 97.94 221 CYS A N 1
ATOM 1824 C CA . CYS A 1 221 ? -1.665 8.493 -7.465 1.00 97.94 221 CYS A CA 1
ATOM 1825 C C . CYS A 1 221 ? -0.866 8.930 -8.697 1.00 97.94 221 CYS A C 1
ATOM 1827 O O . CYS A 1 221 ? -0.035 9.837 -8.628 1.00 97.94 221 CYS A O 1
ATOM 1829 N N . VAL A 1 222 ? -1.153 8.312 -9.839 1.00 97.50 222 VAL A N 1
ATOM 1830 C CA . VAL A 1 222 ? -0.545 8.634 -11.132 1.00 97.50 222 VAL A CA 1
ATOM 1831 C C . VAL A 1 222 ? -1.614 9.106 -12.109 1.00 97.50 222 VAL A C 1
ATOM 1833 O O . VAL A 1 222 ? -2.729 8.599 -12.113 1.00 97.50 222 VAL A O 1
ATOM 1836 N N . GLN A 1 223 ? -1.291 10.089 -12.943 1.00 96.69 223 GLN A N 1
ATOM 1837 C CA . GLN A 1 223 ? -2.237 10.719 -13.873 1.00 96.69 223 GLN A CA 1
ATOM 1838 C C . GLN A 1 223 ? -2.191 10.110 -15.279 1.00 96.69 223 GLN A C 1
ATOM 1840 O O . GLN A 1 223 ? -3.116 10.281 -16.065 1.00 96.69 223 GLN A O 1
ATOM 1845 N N . ASN A 1 224 ? -1.110 9.410 -15.620 1.00 95.44 224 ASN A N 1
ATOM 1846 C CA . ASN A 1 224 ? -0.918 8.794 -16.929 1.00 95.44 224 ASN A CA 1
ATOM 1847 C C . ASN A 1 224 ? 0.041 7.599 -16.844 1.00 95.44 224 ASN A C 1
ATOM 1849 O O . ASN A 1 224 ? 0.685 7.363 -15.817 1.00 95.44 224 ASN A O 1
ATOM 1853 N N . ALA A 1 225 ? 0.131 6.838 -17.935 1.00 96.00 225 ALA A N 1
ATOM 1854 C CA . ALA A 1 225 ? 0.934 5.622 -17.986 1.00 96.00 225 ALA A CA 1
ATOM 1855 C C . ALA A 1 225 ? 2.434 5.877 -17.782 1.00 96.00 225 ALA A C 1
ATOM 1857 O O . ALA A 1 225 ? 3.116 5.045 -17.191 1.00 96.00 225 ALA A O 1
ATOM 1858 N N . MET A 1 226 ? 2.951 7.042 -18.183 1.00 92.25 226 MET A N 1
ATOM 1859 C CA . MET A 1 226 ? 4.355 7.388 -17.952 1.00 92.25 226 MET A CA 1
ATOM 1860 C C . MET A 1 226 ? 4.663 7.591 -16.470 1.00 92.25 226 MET A C 1
ATOM 1862 O O . MET A 1 226 ? 5.669 7.081 -15.979 1.00 92.25 226 MET A O 1
ATOM 1866 N N . GLN A 1 227 ? 3.785 8.276 -15.734 1.00 94.06 227 GLN A N 1
ATOM 1867 C CA . GLN A 1 227 ? 3.907 8.392 -14.280 1.00 94.06 227 GLN A CA 1
ATOM 1868 C C . GLN A 1 227 ? 3.788 7.022 -13.596 1.00 94.06 227 GLN A C 1
ATOM 1870 O O . GLN A 1 227 ? 4.553 6.740 -12.674 1.00 94.06 227 GLN A O 1
ATOM 1875 N N . ALA A 1 228 ? 2.893 6.153 -14.083 1.00 97.12 228 ALA A N 1
ATOM 1876 C CA . ALA A 1 228 ? 2.762 4.778 -13.602 1.00 97.12 228 ALA A CA 1
ATOM 1877 C C . ALA A 1 228 ? 4.047 3.968 -13.808 1.00 97.12 228 ALA A C 1
ATOM 1879 O O . ALA A 1 228 ? 4.570 3.389 -12.858 1.00 97.12 228 ALA A O 1
ATOM 1880 N N . MET A 1 229 ? 4.593 3.969 -15.026 1.00 95.81 229 MET A N 1
ATOM 1881 C CA . MET A 1 229 ? 5.832 3.259 -15.336 1.00 95.81 229 MET A CA 1
ATOM 1882 C C . MET A 1 229 ? 6.999 3.796 -14.525 1.00 95.81 229 MET A C 1
ATOM 1884 O O . MET A 1 229 ? 7.760 3.017 -13.962 1.00 95.81 229 MET A O 1
ATOM 1888 N N . ASN A 1 230 ? 7.099 5.115 -14.390 1.00 92.50 230 ASN A N 1
ATOM 1889 C CA . ASN A 1 230 ? 8.106 5.741 -13.553 1.00 92.50 230 ASN A CA 1
ATOM 1890 C C . ASN A 1 230 ? 8.004 5.287 -12.082 1.00 92.50 230 ASN A C 1
ATOM 1892 O O . ASN A 1 230 ? 9.027 5.005 -11.469 1.00 92.50 230 ASN A O 1
ATOM 1896 N N . LEU A 1 231 ? 6.798 5.138 -11.526 1.00 95.81 231 LEU A N 1
ATOM 1897 C CA . LEU A 1 231 ? 6.609 4.587 -10.180 1.00 95.81 231 LEU A CA 1
ATOM 1898 C C . LEU A 1 231 ? 7.031 3.107 -10.089 1.00 95.81 231 LEU A C 1
ATOM 1900 O O . LEU A 1 231 ? 7.692 2.708 -9.129 1.00 95.81 231 LEU A O 1
ATOM 1904 N N . VAL A 1 232 ? 6.673 2.300 -11.094 1.00 96.50 232 VAL A N 1
ATOM 1905 C CA . VAL A 1 232 ? 6.961 0.857 -11.154 1.00 96.50 232 VAL A CA 1
ATOM 1906 C C . VAL A 1 232 ? 8.464 0.576 -11.230 1.00 96.50 232 VAL A C 1
ATOM 1908 O O . VAL A 1 232 ? 8.972 -0.215 -10.437 1.00 96.50 232 VAL A O 1
ATOM 1911 N N . ILE A 1 233 ? 9.186 1.232 -12.144 1.00 94.56 233 ILE A N 1
ATOM 1912 C CA . ILE A 1 233 ? 10.613 0.956 -12.413 1.00 94.56 233 ILE A CA 1
ATOM 1913 C C . ILE A 1 233 ? 11.545 1.422 -11.289 1.00 94.56 233 ILE A C 1
ATOM 1915 O O . ILE A 1 233 ? 12.703 1.023 -11.257 1.00 94.56 233 ILE A O 1
ATOM 1919 N N . HIS A 1 234 ? 11.055 2.271 -10.386 1.00 94.62 234 HIS A N 1
ATOM 1920 C CA . HIS A 1 234 ? 11.809 2.793 -9.247 1.00 94.62 234 HIS A CA 1
ATOM 1921 C C . HIS A 1 234 ? 11.498 2.059 -7.932 1.00 94.62 234 HIS A C 1
ATOM 1923 O O . HIS A 1 234 ? 12.125 2.347 -6.910 1.00 94.62 234 HIS A O 1
ATOM 1929 N N . SER A 1 235 ? 10.546 1.117 -7.937 1.00 96.94 235 SER A N 1
ATOM 1930 C CA . SER A 1 235 ? 10.150 0.355 -6.751 1.00 96.94 235 SER A CA 1
ATOM 1931 C C . SER A 1 235 ? 10.919 -0.963 -6.632 1.00 96.94 235 SER A C 1
ATOM 1933 O O . SER A 1 235 ? 10.795 -1.866 -7.460 1.00 96.94 235 SER A O 1
ATOM 1935 N N . GLU A 1 236 ? 11.655 -1.109 -5.532 1.00 96.00 236 GLU A N 1
ATOM 1936 C CA . GLU A 1 236 ? 12.293 -2.353 -5.104 1.00 96.00 236 GLU A CA 1
ATOM 1937 C C . GLU A 1 236 ? 11.263 -3.457 -4.858 1.00 96.00 236 GLU A C 1
ATOM 1939 O O . GLU A 1 236 ? 11.511 -4.622 -5.169 1.00 96.00 236 GLU A O 1
ATOM 1944 N N . ARG A 1 237 ? 10.076 -3.108 -4.343 1.00 95.25 237 ARG A N 1
ATOM 1945 C CA . ARG A 1 237 ? 8.995 -4.082 -4.125 1.00 95.25 237 ARG A CA 1
ATOM 1946 C C . ARG A 1 237 ? 8.511 -4.692 -5.436 1.00 95.25 237 ARG A C 1
ATOM 1948 O O . ARG A 1 237 ? 8.344 -5.909 -5.501 1.00 95.25 237 ARG A O 1
ATOM 1955 N N . MET A 1 238 ? 8.319 -3.862 -6.464 1.00 96.62 238 MET A N 1
ATOM 1956 C CA . MET A 1 238 ? 7.947 -4.327 -7.805 1.00 96.62 238 MET A CA 1
ATOM 1957 C C . MET A 1 238 ? 9.059 -5.173 -8.418 1.00 96.62 238 MET A C 1
ATOM 1959 O O . MET A 1 238 ? 8.786 -6.268 -8.907 1.00 96.62 238 MET A O 1
ATOM 1963 N N . TYR A 1 239 ? 10.310 -4.708 -8.330 1.00 96.62 239 TYR A N 1
ATOM 1964 C CA . TYR A 1 239 ? 11.478 -5.477 -8.760 1.00 96.62 239 TYR A CA 1
ATOM 1965 C C . TYR A 1 239 ? 11.512 -6.861 -8.104 1.00 96.62 239 TYR A C 1
ATOM 1967 O O . TYR A 1 239 ? 11.630 -7.864 -8.800 1.00 96.62 239 TYR A O 1
ATOM 1975 N N . ALA A 1 240 ? 11.355 -6.936 -6.780 1.00 94.44 240 ALA A N 1
ATOM 1976 C CA . ALA A 1 240 ? 11.421 -8.190 -6.042 1.00 94.44 240 ALA A CA 1
ATOM 1977 C C . ALA A 1 240 ? 10.284 -9.156 -6.418 1.00 94.44 240 ALA A C 1
ATOM 1979 O O . ALA A 1 240 ? 10.524 -10.360 -6.482 1.00 94.44 240 ALA A O 1
ATOM 1980 N N . ASP A 1 241 ? 9.068 -8.659 -6.681 1.00 93.19 241 ASP A N 1
ATOM 1981 C CA . ASP A 1 241 ? 7.958 -9.499 -7.160 1.00 93.19 241 ASP A CA 1
ATOM 1982 C C . ASP A 1 241 ? 8.234 -10.068 -8.552 1.00 93.19 241 ASP A C 1
ATOM 1984 O O . ASP A 1 241 ? 8.144 -11.283 -8.743 1.00 93.19 241 ASP A O 1
ATOM 1988 N N . LEU A 1 242 ? 8.623 -9.216 -9.505 1.00 95.62 242 LEU A N 1
ATOM 1989 C CA . LEU A 1 242 ? 8.911 -9.639 -10.876 1.00 95.62 242 LEU A CA 1
ATOM 1990 C C . LEU A 1 242 ? 10.120 -10.574 -10.934 1.00 95.62 242 LEU A C 1
ATOM 1992 O O . LEU A 1 242 ? 10.059 -11.621 -11.573 1.00 95.62 242 LEU A O 1
ATOM 1996 N N . PHE A 1 243 ? 11.196 -10.241 -10.220 1.00 94.50 243 PHE A N 1
ATOM 1997 C CA . PHE A 1 243 ? 12.394 -11.069 -10.142 1.00 94.50 243 PHE A CA 1
ATOM 1998 C C . PHE A 1 243 ? 12.082 -12.442 -9.543 1.00 94.50 243 PHE A C 1
ATOM 2000 O O . PHE A 1 243 ? 12.482 -13.456 -10.109 1.00 94.50 243 PHE A O 1
ATOM 2007 N N . ARG A 1 244 ? 11.319 -12.496 -8.440 1.00 91.31 244 ARG A N 1
ATOM 2008 C CA . ARG A 1 244 ? 10.885 -13.761 -7.829 1.00 91.31 244 ARG A CA 1
ATOM 2009 C C . ARG A 1 244 ? 10.059 -14.588 -8.812 1.00 91.31 244 ARG A C 1
ATOM 2011 O O . ARG A 1 244 ? 10.346 -15.769 -8.975 1.00 91.31 244 ARG A O 1
ATOM 2018 N N . ALA A 1 245 ? 9.078 -13.978 -9.479 1.00 92.44 245 ALA A N 1
ATOM 2019 C CA . ALA A 1 245 ? 8.256 -14.666 -10.472 1.00 92.44 245 ALA A CA 1
ATOM 2020 C C . ALA A 1 245 ? 9.122 -15.263 -11.595 1.00 92.44 245 ALA A C 1
ATOM 2022 O O . ALA A 1 245 ? 9.014 -16.452 -11.879 1.00 92.44 245 ALA A O 1
ATOM 2023 N N . LEU A 1 246 ? 10.052 -14.479 -12.151 1.00 93.06 246 LEU A N 1
ATOM 2024 C CA . LEU A 1 246 ? 11.004 -14.914 -13.181 1.00 93.06 246 LEU A CA 1
ATOM 2025 C C . LEU A 1 246 ? 11.982 -15.998 -12.707 1.00 93.06 246 LEU A C 1
ATOM 2027 O O . LEU A 1 246 ? 12.439 -16.805 -13.514 1.00 93.06 246 LEU A O 1
ATOM 2031 N N . LEU A 1 247 ? 12.318 -16.041 -11.418 1.00 90.44 247 LEU A N 1
ATOM 2032 C CA . LEU A 1 247 ? 13.198 -17.072 -10.865 1.00 90.44 247 LEU A CA 1
ATOM 2033 C C . LEU A 1 247 ? 12.520 -18.448 -10.834 1.00 90.44 247 LEU A C 1
ATOM 2035 O O . LEU A 1 247 ? 13.189 -19.464 -11.021 1.00 90.44 247 LEU A O 1
ATOM 2039 N N . PHE A 1 248 ? 11.201 -18.467 -10.619 1.00 88.88 248 PHE A N 1
ATOM 2040 C CA . PHE A 1 248 ? 10.405 -19.681 -10.427 1.00 88.88 248 PHE A CA 1
ATOM 2041 C C . PHE A 1 248 ? 9.586 -20.110 -11.656 1.00 88.88 248 PHE A C 1
ATOM 2043 O O . PHE A 1 248 ? 8.825 -21.073 -11.558 1.00 88.88 248 PHE A O 1
ATOM 2050 N N . ILE A 1 249 ? 9.729 -19.451 -12.814 1.00 90.69 249 ILE A N 1
ATOM 2051 C CA . ILE A 1 249 ? 9.070 -19.917 -14.046 1.00 90.69 249 ILE A CA 1
ATOM 2052 C C . ILE A 1 249 ? 9.638 -21.261 -14.522 1.00 90.69 249 ILE A C 1
ATOM 2054 O O . ILE A 1 249 ? 10.837 -21.530 -14.406 1.00 90.69 249 ILE A O 1
ATOM 2058 N N . ASP A 1 250 ? 8.766 -22.081 -15.110 1.00 88.44 250 ASP A N 1
ATOM 2059 C CA . ASP A 1 250 ? 9.115 -23.370 -15.713 1.00 88.44 250 ASP A CA 1
ATOM 2060 C C . ASP A 1 250 ? 10.179 -23.210 -16.819 1.00 88.44 250 ASP A C 1
ATOM 2062 O O . ASP A 1 250 ? 10.118 -22.289 -17.638 1.00 88.44 250 ASP A O 1
ATOM 2066 N N . GLU A 1 251 ? 11.147 -24.131 -16.878 1.00 89.81 251 GLU A N 1
ATOM 2067 C CA . GLU A 1 251 ? 12.238 -24.120 -17.868 1.00 89.81 251 GLU A CA 1
ATOM 2068 C C . GLU A 1 251 ? 11.751 -24.147 -19.327 1.00 89.81 251 GLU A C 1
ATOM 2070 O O . GLU A 1 251 ? 12.442 -23.659 -20.222 1.00 89.81 251 GLU A O 1
ATOM 2075 N N . LYS A 1 252 ? 10.562 -24.695 -19.601 1.00 90.94 252 LYS A N 1
ATOM 2076 C CA . LYS A 1 252 ? 9.943 -24.633 -20.931 1.00 90.94 252 LYS A CA 1
ATOM 2077 C C . LYS A 1 252 ? 9.479 -23.218 -21.257 1.00 90.94 252 LYS A C 1
ATOM 2079 O O . LYS A 1 252 ? 9.735 -22.759 -22.363 1.00 90.94 252 LYS A O 1
ATOM 2084 N N . LEU A 1 253 ? 8.870 -22.519 -20.297 1.00 87.44 253 LEU A N 1
ATOM 2085 C CA . LEU A 1 253 ? 8.406 -21.138 -20.481 1.00 87.44 253 LEU A CA 1
ATOM 2086 C C . LEU A 1 253 ? 9.570 -20.159 -20.658 1.00 87.44 253 LEU A C 1
ATOM 2088 O O . LEU A 1 253 ? 9.444 -19.190 -21.401 1.00 87.44 253 LEU A O 1
ATOM 2092 N N . LYS A 1 254 ? 10.741 -20.445 -20.071 1.00 88.12 254 LYS A N 1
ATOM 2093 C CA . LYS A 1 254 ? 11.974 -19.675 -20.332 1.00 88.12 254 LYS A CA 1
ATOM 2094 C C . LYS A 1 254 ? 12.383 -19.672 -21.809 1.00 88.12 254 LYS A C 1
ATOM 2096 O O . LYS A 1 254 ? 13.097 -18.767 -22.229 1.00 88.12 254 LYS A O 1
ATOM 2101 N N . LYS A 1 255 ? 11.953 -20.672 -22.589 1.00 91.88 255 LYS A N 1
ATOM 2102 C CA . LYS A 1 255 ? 12.239 -20.787 -24.029 1.00 91.88 255 LYS A CA 1
ATOM 2103 C C . LYS A 1 255 ? 11.208 -20.084 -24.916 1.00 91.88 255 LYS A C 1
ATOM 2105 O O . LYS A 1 255 ? 11.447 -19.985 -26.113 1.00 91.88 255 LYS A O 1
ATOM 2110 N N . THR A 1 256 ? 10.103 -19.610 -24.342 1.00 93.12 256 THR A N 1
ATOM 2111 C CA . THR A 1 256 ? 9.022 -18.876 -25.025 1.00 93.12 256 THR A CA 1
ATOM 2112 C C . THR A 1 256 ? 8.725 -17.583 -24.259 1.00 93.12 256 THR A C 1
ATOM 2114 O O . THR A 1 256 ? 7.669 -17.445 -23.630 1.00 93.12 256 THR A O 1
ATOM 2117 N N . PRO A 1 257 ? 9.696 -16.659 -24.188 1.00 91.88 257 PRO A N 1
ATOM 2118 C CA . PRO A 1 257 ? 9.612 -15.506 -23.298 1.00 91.88 257 PRO A CA 1
ATOM 2119 C C . PRO A 1 257 ? 8.534 -14.475 -23.726 1.00 91.88 257 PRO A C 1
ATOM 2121 O O . PRO A 1 257 ? 8.145 -13.606 -22.945 1.00 91.88 257 PRO A O 1
ATOM 2124 N N . GLU A 1 258 ? 7.989 -14.591 -24.934 1.00 95.00 258 GLU A N 1
ATOM 2125 C CA . GLU A 1 258 ? 6.829 -13.842 -25.425 1.00 95.00 258 GLU A CA 1
ATOM 2126 C C . GLU A 1 258 ? 5.501 -14.226 -24.745 1.00 95.00 258 GLU A C 1
ATOM 2128 O O . GLU A 1 258 ? 4.515 -13.497 -24.861 1.00 95.00 258 GLU A O 1
ATOM 2133 N N . CYS A 1 259 ? 5.449 -15.350 -24.024 1.00 95.06 259 CYS A N 1
ATOM 2134 C CA . CYS A 1 259 ? 4.257 -15.766 -23.290 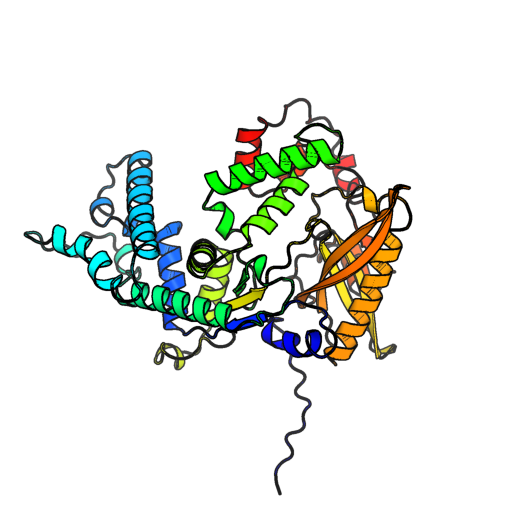1.00 95.06 259 CYS A CA 1
ATOM 2135 C C . CYS A 1 259 ? 3.991 -14.886 -22.056 1.00 95.06 259 CYS A C 1
ATOM 2137 O O . CYS A 1 259 ? 4.906 -14.296 -21.475 1.00 95.06 259 CYS A O 1
ATOM 2139 N N . GLU A 1 260 ? 2.725 -14.846 -21.624 1.00 96.56 260 GLU A N 1
ATOM 2140 C CA . GLU A 1 260 ? 2.316 -14.218 -20.361 1.00 96.56 260 GLU A CA 1
ATOM 2141 C C . GLU A 1 260 ? 3.101 -14.815 -19.182 1.00 96.56 260 GLU A C 1
ATOM 2143 O O . GLU A 1 260 ? 3.247 -16.034 -19.070 1.00 96.56 260 GLU A O 1
ATOM 2148 N N . LEU A 1 261 ? 3.596 -13.950 -18.295 1.00 94.62 261 LEU A N 1
ATOM 2149 C CA . LEU A 1 261 ? 4.254 -14.333 -17.056 1.00 94.62 261 LEU A CA 1
ATOM 2150 C C . LEU A 1 261 ? 3.212 -14.956 -16.111 1.00 94.62 261 LEU A C 1
ATOM 2152 O O . LEU A 1 261 ? 2.315 -14.251 -15.638 1.00 94.62 261 LEU A O 1
ATOM 2156 N N . PRO A 1 262 ? 3.308 -16.261 -15.792 1.00 92.19 262 PRO A N 1
ATOM 2157 C CA . PRO A 1 262 ? 2.266 -16.922 -15.027 1.00 92.19 262 PRO A CA 1
ATOM 2158 C C . PRO A 1 262 ? 2.084 -16.304 -13.645 1.00 92.19 262 PRO A C 1
ATOM 2160 O O . PRO A 1 262 ? 3.022 -16.190 -12.858 1.00 92.19 262 PRO A O 1
ATOM 2163 N N . GLY A 1 263 ? 0.837 -15.956 -13.340 1.00 89.62 263 GLY A N 1
ATOM 2164 C CA . GLY A 1 263 ? 0.433 -15.506 -12.016 1.00 89.62 263 GLY A CA 1
ATOM 2165 C C . GLY A 1 263 ? 0.901 -14.113 -11.621 1.00 89.62 263 GLY A C 1
ATOM 2166 O O . GLY A 1 263 ? 0.772 -13.775 -10.447 1.00 89.62 263 GLY A O 1
ATOM 2167 N N . GLN A 1 264 ? 1.388 -13.324 -12.580 1.00 94.56 264 GLN A N 1
ATOM 2168 C CA . GLN A 1 264 ? 1.798 -11.953 -12.351 1.00 94.56 264 GLN A CA 1
ATOM 2169 C C . GLN A 1 264 ? 1.231 -11.035 -13.430 1.00 94.56 264 GLN A C 1
ATOM 2171 O O . GLN A 1 264 ? 1.424 -11.251 -14.623 1.00 94.56 264 GLN A O 1
ATOM 2176 N N . LYS A 1 265 ? 0.562 -9.971 -12.996 1.00 97.56 265 LYS A N 1
ATOM 2177 C CA . LYS A 1 265 ? -0.002 -8.930 -13.854 1.00 97.56 265 LYS A CA 1
ATOM 2178 C C . LYS A 1 265 ? 0.328 -7.560 -13.288 1.00 97.56 265 LYS A C 1
ATOM 2180 O O . LYS A 1 265 ? 0.658 -7.405 -12.106 1.00 97.56 265 LYS A O 1
ATOM 2185 N N . PHE A 1 266 ? 0.211 -6.551 -14.138 1.00 98.12 266 PHE A N 1
ATOM 2186 C CA . PHE A 1 266 ? 0.029 -5.192 -13.657 1.00 98.12 266 PHE A CA 1
ATOM 2187 C C . PHE A 1 266 ? -1.448 -4.954 -13.408 1.00 98.12 266 PHE A C 1
ATOM 2189 O O . PHE A 1 266 ? -2.317 -5.325 -14.194 1.00 98.12 266 PHE A O 1
ATOM 2196 N N . VAL A 1 267 ? -1.726 -4.339 -12.274 1.00 98.38 267 VAL A N 1
ATOM 2197 C CA . VAL A 1 267 ? -3.072 -4.097 -11.791 1.00 98.38 267 VAL A CA 1
ATOM 2198 C C . VAL A 1 267 ? -3.261 -2.596 -11.781 1.00 98.38 267 VAL A C 1
ATOM 2200 O O . VAL A 1 267 ? -2.604 -1.891 -11.014 1.00 98.38 267 VAL A O 1
ATOM 2203 N N . ALA A 1 268 ? -4.143 -2.118 -12.649 1.00 98.44 268 ALA A N 1
ATOM 2204 C CA . ALA A 1 268 ? -4.517 -0.720 -12.740 1.00 98.44 268 ALA A CA 1
ATOM 2205 C C . ALA A 1 268 ? -5.848 -0.521 -12.016 1.00 98.44 268 ALA A C 1
ATOM 2207 O O . ALA A 1 268 ? -6.829 -1.197 -12.314 1.00 98.44 268 ALA A O 1
ATOM 2208 N N . ARG A 1 269 ? -5.903 0.414 -11.075 1.00 98.25 269 ARG A N 1
ATOM 2209 C CA . ARG A 1 269 ? -7.086 0.710 -10.261 1.00 98.25 269 ARG A CA 1
ATOM 2210 C C . ARG A 1 269 ? -7.406 2.199 -10.345 1.00 98.25 269 ARG A C 1
ATOM 2212 O O . ARG A 1 269 ? -6.483 3.009 -10.297 1.00 98.25 269 ARG A O 1
ATOM 2219 N N . LEU A 1 270 ? -8.684 2.573 -10.431 1.00 97.94 270 LEU A N 1
ATOM 2220 C CA . LEU A 1 270 ? -9.072 3.983 -10.299 1.00 97.94 270 LEU A CA 1
ATOM 2221 C C . LEU A 1 270 ? -8.721 4.487 -8.896 1.00 97.94 270 LEU A C 1
ATOM 2223 O O . LEU A 1 270 ? -9.054 3.853 -7.891 1.00 97.94 270 LEU A O 1
ATOM 2227 N N . PHE A 1 271 ? -8.020 5.616 -8.824 1.00 98.00 271 PHE A N 1
ATOM 2228 C CA . PHE A 1 271 ? -7.523 6.137 -7.559 1.00 98.00 271 PHE A CA 1
ATOM 2229 C C . PHE A 1 271 ? -8.650 6.830 -6.795 1.00 98.00 271 PHE A C 1
ATOM 2231 O O . PHE A 1 271 ? -9.096 7.919 -7.151 1.00 98.00 271 PHE A O 1
ATOM 2238 N N . LYS A 1 272 ? -9.108 6.246 -5.691 1.00 96.06 272 LYS A N 1
ATOM 2239 C CA . LYS A 1 272 ? -9.969 6.977 -4.761 1.00 96.06 272 LYS A CA 1
ATOM 2240 C C . LYS A 1 272 ? -9.104 7.854 -3.858 1.00 96.06 272 LYS A C 1
ATOM 2242 O O . LYS A 1 272 ? -8.302 7.345 -3.077 1.00 96.06 272 LYS A O 1
ATOM 2247 N N . LYS A 1 273 ? -9.300 9.173 -3.929 1.00 95.81 273 LYS A N 1
ATOM 2248 C CA . LYS A 1 273 ? -8.648 10.124 -3.024 1.00 95.81 273 LYS A CA 1
ATOM 2249 C C . LYS A 1 273 ? -9.275 10.040 -1.631 1.00 95.81 273 LYS A C 1
ATOM 2251 O O . LYS A 1 273 ? -10.272 10.702 -1.353 1.00 95.81 273 LYS A O 1
ATOM 2256 N N . MET A 1 274 ? -8.682 9.223 -0.767 1.00 94.62 274 MET A N 1
ATOM 2257 C CA . MET A 1 274 ? -9.101 9.101 0.629 1.00 94.62 274 MET A CA 1
ATOM 2258 C C . MET A 1 274 ? -8.825 10.408 1.375 1.00 94.62 274 MET A C 1
ATOM 2260 O O . MET A 1 274 ? -7.719 10.944 1.303 1.00 94.62 274 MET A O 1
ATOM 2264 N N . LYS A 1 275 ? -9.812 10.921 2.120 1.00 93.56 275 LYS A N 1
ATOM 2265 C CA . LYS A 1 275 ? -9.621 12.125 2.952 1.00 93.56 275 LYS A CA 1
ATOM 2266 C C . LYS A 1 275 ? -8.647 11.874 4.108 1.00 93.56 275 LYS A C 1
ATOM 2268 O O . LYS A 1 275 ? -7.899 12.774 4.479 1.00 93.56 275 LYS A O 1
ATOM 2273 N N . ARG A 1 276 ? -8.691 10.665 4.676 1.00 96.19 276 ARG A N 1
ATOM 2274 C CA . ARG A 1 276 ? -7.939 10.245 5.866 1.00 96.19 276 ARG A CA 1
ATOM 2275 C C . ARG A 1 276 ? -7.271 8.878 5.620 1.00 96.19 276 ARG A C 1
ATOM 2277 O O . ARG A 1 276 ? -7.700 7.885 6.204 1.00 96.19 276 ARG A O 1
ATOM 2284 N N . PRO A 1 277 ? -6.271 8.777 4.722 1.00 97.50 277 PRO A N 1
ATOM 2285 C CA . PRO A 1 277 ? -5.620 7.500 4.402 1.00 97.50 277 PRO A CA 1
ATOM 2286 C C . PRO A 1 277 ? -4.965 6.823 5.617 1.00 97.50 277 PRO A C 1
ATOM 2288 O O . PRO A 1 277 ? -4.736 5.621 5.591 1.00 97.50 277 PRO A O 1
ATOM 2291 N N . GLU A 1 278 ? -4.690 7.564 6.691 1.00 97.56 278 GLU A N 1
ATOM 2292 C CA . GLU A 1 278 ? -4.199 7.027 7.960 1.00 97.56 278 GLU A CA 1
ATOM 2293 C C . GLU A 1 278 ? -5.225 6.165 8.727 1.00 97.56 278 GLU A C 1
ATOM 2295 O O . GLU A 1 278 ? -4.822 5.385 9.589 1.00 97.56 278 GLU A O 1
ATOM 2300 N N . TYR A 1 279 ? -6.521 6.243 8.385 1.00 98.19 279 TYR A N 1
ATOM 2301 C CA . TYR A 1 279 ? -7.581 5.346 8.878 1.00 98.19 279 TYR A CA 1
ATOM 2302 C C . TYR A 1 279 ? -7.660 4.065 8.030 1.00 98.19 279 TYR A C 1
ATOM 2304 O O . TYR A 1 279 ? -8.724 3.650 7.561 1.00 98.19 279 TYR A O 1
ATOM 2312 N N . GLU A 1 280 ? -6.501 3.450 7.807 1.00 98.50 280 GLU A N 1
ATOM 2313 C CA . GLU A 1 280 ? -6.373 2.102 7.260 1.00 98.50 280 GLU A CA 1
ATOM 2314 C C . GLU A 1 280 ? -6.180 1.118 8.421 1.00 98.50 280 GLU A C 1
ATOM 2316 O O . GLU A 1 280 ? -5.382 1.356 9.335 1.00 98.50 280 GLU A O 1
ATOM 2321 N N . PHE A 1 281 ? -6.908 0.007 8.388 1.00 98.69 281 PHE A N 1
ATOM 2322 C CA . PHE A 1 281 ? -6.864 -1.042 9.399 1.00 98.69 281 PHE A CA 1
ATOM 2323 C C . PHE A 1 281 ? -6.582 -2.388 8.750 1.00 98.69 281 PHE A C 1
ATOM 2325 O O . PHE A 1 281 ? -7.023 -2.672 7.637 1.00 98.69 281 PHE A O 1
ATOM 2332 N N . ARG A 1 282 ? -5.870 -3.231 9.489 1.00 98.62 282 ARG A N 1
ATOM 2333 C CA . ARG A 1 282 ? -5.662 -4.634 9.169 1.00 98.62 282 ARG A CA 1
ATOM 2334 C C . ARG A 1 282 ? -6.549 -5.496 10.055 1.00 98.62 282 ARG A C 1
ATOM 2336 O O . ARG A 1 282 ? -6.595 -5.309 11.269 1.00 98.62 282 ARG A O 1
ATOM 2343 N N . VAL A 1 283 ? -7.246 -6.437 9.436 1.00 98.81 283 VAL A N 1
ATOM 2344 C CA . VAL A 1 283 ? -8.304 -7.241 10.046 1.00 98.81 283 VAL A CA 1
ATOM 2345 C C . VAL A 1 283 ? -7.967 -8.709 9.861 1.00 98.81 283 VAL A C 1
ATOM 2347 O O . VAL A 1 283 ? -7.748 -9.162 8.742 1.00 98.81 283 VAL A O 1
ATOM 2350 N N . PHE A 1 284 ? -7.942 -9.462 10.949 1.00 98.69 284 PHE A N 1
ATOM 2351 C CA . PHE A 1 284 ? -7.650 -10.888 10.956 1.00 98.69 284 PHE A CA 1
ATOM 2352 C C . PHE A 1 284 ? -8.962 -11.657 11.037 1.00 98.69 284 PHE A C 1
ATOM 2354 O O . PHE A 1 284 ? -9.727 -11.485 11.986 1.00 98.69 284 PHE A O 1
ATOM 2361 N N . VAL A 1 285 ? -9.236 -12.478 10.024 1.00 98.56 285 VAL A N 1
ATOM 2362 C CA . VAL A 1 285 ? -10.500 -13.200 9.879 1.00 98.56 285 VAL A CA 1
ATOM 2363 C C . VAL A 1 285 ? -10.231 -14.698 9.900 1.00 98.56 285 VAL A C 1
ATOM 2365 O O . VAL A 1 285 ? -9.497 -15.230 9.062 1.00 98.56 285 VAL A O 1
ATOM 2368 N N . LYS A 1 286 ? -10.844 -15.389 10.862 1.00 98.31 286 LYS A N 1
ATOM 2369 C CA . LYS A 1 286 ? -10.675 -16.826 11.072 1.00 98.31 286 LYS A CA 1
ATOM 2370 C C . LYS A 1 286 ? -11.980 -17.566 10.824 1.00 98.31 286 LYS A C 1
ATOM 2372 O O . LYS A 1 286 ? -13.029 -17.154 11.309 1.00 98.31 286 LYS A O 1
ATOM 2377 N N . TYR A 1 287 ? -11.911 -18.676 10.102 1.00 98.12 287 TYR A N 1
ATOM 2378 C CA . TYR A 1 287 ? -13.000 -19.629 9.967 1.00 98.12 287 TYR A CA 1
ATOM 2379 C C . TYR A 1 287 ? -13.075 -20.539 11.198 1.00 98.12 287 TYR A C 1
ATOM 2381 O O . TYR A 1 287 ? -12.094 -21.182 11.580 1.00 98.12 287 TYR A O 1
ATOM 2389 N N . PHE A 1 288 ? -14.249 -20.609 11.820 1.00 98.00 288 PHE A N 1
ATOM 2390 C CA . PHE A 1 288 ? -14.514 -21.476 12.963 1.00 98.00 288 PHE A CA 1
ATOM 2391 C C . PHE A 1 288 ? -15.357 -22.665 12.508 1.00 98.00 288 PHE A C 1
ATOM 2393 O O . PHE A 1 288 ? -16.570 -22.548 12.355 1.00 98.00 288 PHE A O 1
ATOM 2400 N N . GLU A 1 289 ? -14.724 -23.828 12.337 1.00 97.00 289 GLU A N 1
ATOM 2401 C CA . GLU A 1 289 ? -15.376 -25.047 11.827 1.00 97.00 289 GLU A CA 1
ATOM 2402 C C . GLU A 1 289 ? -16.619 -25.452 12.629 1.00 97.00 289 GLU A C 1
ATOM 2404 O O . GLU A 1 289 ? -17.626 -25.842 12.051 1.00 97.00 289 GLU A O 1
ATOM 2409 N N . LYS A 1 290 ? -16.587 -25.305 13.959 1.00 97.31 290 LYS A N 1
ATOM 2410 C CA . LYS A 1 290 ? -17.730 -25.647 14.825 1.00 97.31 290 LYS A CA 1
ATOM 2411 C C . LYS A 1 290 ? -18.972 -24.804 14.540 1.00 97.31 290 LYS A C 1
ATOM 2413 O O . LYS A 1 290 ? -20.085 -25.280 14.723 1.00 97.31 290 LYS A O 1
ATOM 2418 N N . GLU A 1 291 ? -18.772 -23.555 14.135 1.00 97.06 291 GLU A N 1
ATOM 2419 C CA . GLU A 1 291 ? -19.844 -22.593 13.875 1.00 97.06 291 GLU A CA 1
ATOM 2420 C C . GLU A 1 291 ? -20.119 -22.424 12.378 1.00 97.06 291 GLU A C 1
ATOM 2422 O O . GLU A 1 291 ? -21.064 -21.733 12.007 1.00 97.06 291 GLU A O 1
ATOM 2427 N N . MET A 1 292 ? -19.292 -23.046 11.529 1.00 96.25 292 MET A N 1
ATOM 2428 C CA . MET A 1 292 ? -19.340 -22.952 10.072 1.00 96.25 292 MET A CA 1
ATOM 2429 C C . MET A 1 292 ? -19.406 -21.501 9.573 1.00 96.25 292 MET A C 1
ATOM 2431 O O . MET A 1 292 ? -20.133 -21.183 8.632 1.00 96.25 292 MET A O 1
ATOM 2435 N N . LYS A 1 293 ? -18.667 -20.599 10.230 1.00 97.38 293 LYS A N 1
ATOM 2436 C CA . LYS A 1 293 ? -18.615 -19.180 9.864 1.00 97.38 293 LYS A CA 1
ATOM 2437 C C . LYS A 1 293 ? -17.251 -18.570 10.142 1.00 97.38 293 LYS A C 1
ATOM 2439 O O . LYS A 1 293 ? -16.524 -19.003 11.039 1.00 97.38 293 LYS A O 1
ATOM 2444 N N . HIS A 1 294 ? -16.938 -17.514 9.405 1.00 98.31 294 HIS A N 1
ATOM 2445 C CA . HIS A 1 294 ? -15.823 -16.640 9.734 1.00 98.31 294 HIS A CA 1
ATOM 2446 C C . HIS A 1 294 ? -16.182 -15.664 10.849 1.00 98.31 294 HIS A C 1
ATOM 2448 O O . HIS A 1 294 ? -17.317 -15.198 10.944 1.00 98.31 294 HIS A O 1
ATOM 2454 N N . GLN A 1 295 ? -15.190 -15.332 11.667 1.00 98.50 295 GLN A N 1
ATOM 2455 C CA . GLN A 1 295 ? -15.263 -14.257 12.647 1.00 98.50 295 GLN A CA 1
ATOM 2456 C C . GLN A 1 295 ? -13.987 -13.415 12.581 1.00 98.50 295 GLN A C 1
ATOM 2458 O O . GLN A 1 295 ? -12.906 -13.923 12.267 1.00 98.50 295 GLN A O 1
ATOM 2463 N N . VAL A 1 296 ? -14.116 -12.128 12.897 1.00 98.75 296 VAL A N 1
ATOM 2464 C CA . VAL A 1 296 ? -12.968 -11.246 13.109 1.00 98.75 296 VAL A CA 1
ATOM 2465 C C . VAL A 1 296 ? -12.346 -11.592 14.459 1.00 98.75 296 VAL A C 1
ATOM 2467 O O . VAL A 1 296 ? -13.032 -11.585 15.477 1.00 98.75 296 VAL A O 1
ATOM 2470 N N . THR A 1 297 ? -11.055 -11.912 14.468 1.00 98.69 297 THR A N 1
ATOM 2471 C CA . THR A 1 297 ? -10.304 -12.265 15.683 1.00 98.69 297 THR A CA 1
ATOM 2472 C C . THR A 1 297 ? -9.355 -11.162 16.135 1.00 98.69 297 THR A C 1
ATOM 2474 O O . THR A 1 297 ? -8.976 -11.120 17.300 1.00 98.69 297 THR A O 1
ATOM 2477 N N . GLY A 1 298 ? -9.010 -10.222 15.256 1.00 98.62 298 GLY A N 1
ATOM 2478 C CA . GLY A 1 298 ? -8.236 -9.042 15.622 1.00 98.62 298 GLY A CA 1
ATOM 2479 C C . GLY A 1 298 ? -8.388 -7.920 14.607 1.00 98.62 298 GLY A C 1
ATOM 2480 O O . GLY A 1 298 ? -8.494 -8.168 13.405 1.00 98.62 298 GLY A O 1
ATOM 2481 N N . ILE A 1 299 ? -8.363 -6.683 15.091 1.00 98.81 299 ILE A N 1
ATOM 2482 C CA . ILE A 1 299 ? -8.306 -5.466 14.279 1.00 98.81 299 ILE A CA 1
ATOM 2483 C C . ILE A 1 299 ? -7.122 -4.646 14.775 1.00 98.81 299 ILE A C 1
ATOM 2485 O O . ILE A 1 299 ? -6.909 -4.489 15.976 1.00 98.81 299 ILE A O 1
ATOM 2489 N N . THR A 1 300 ? -6.327 -4.113 13.859 1.00 98.56 300 THR A N 1
ATOM 2490 C CA . THR A 1 300 ? -5.195 -3.261 14.211 1.00 98.56 300 THR A CA 1
ATOM 2491 C C . THR A 1 300 ? -5.064 -2.098 13.248 1.00 98.56 300 THR A C 1
ATOM 2493 O O . THR A 1 300 ? -5.296 -2.241 12.049 1.00 98.56 300 THR A O 1
ATOM 2496 N N . GLN A 1 301 ? -4.682 -0.936 13.767 1.00 98.12 301 GLN A N 1
ATOM 2497 C CA . GLN A 1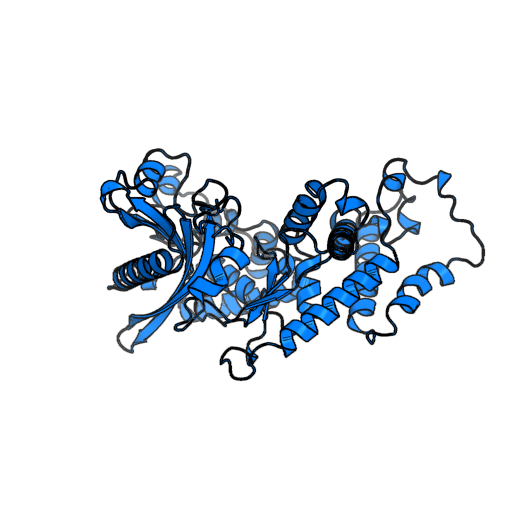 301 ? -4.271 0.182 12.933 1.00 98.12 301 GLN A CA 1
ATOM 2498 C C . GLN A 1 301 ? -3.108 -0.229 12.019 1.00 98.12 301 GLN A C 1
ATOM 2500 O O . GLN A 1 301 ? -2.088 -0.744 12.482 1.00 98.12 301 GLN A O 1
ATOM 2505 N N . TYR A 1 302 ? -3.238 0.026 10.715 1.00 97.94 302 TYR A N 1
ATOM 2506 C CA . TYR A 1 302 ? -2.213 -0.352 9.744 1.00 97.94 302 TYR A CA 1
ATOM 2507 C C . TYR A 1 302 ? -0.917 0.442 9.963 1.00 97.94 302 TYR A C 1
ATOM 2509 O O . TYR A 1 302 ? 0.178 -0.124 10.013 1.00 97.94 302 TYR A O 1
ATOM 2517 N N . PHE A 1 303 ? -1.048 1.760 10.142 1.00 97.00 303 PHE A N 1
ATOM 2518 C CA . PHE A 1 303 ? 0.060 2.683 10.384 1.00 97.00 303 PHE A CA 1
ATOM 2519 C C . PHE A 1 303 ? 0.285 2.894 11.884 1.00 97.00 303 PHE A C 1
ATOM 2521 O O . PHE A 1 303 ? -0.153 3.893 12.447 1.00 97.00 303 PHE A O 1
ATOM 2528 N N . ARG A 1 304 ? 0.997 1.963 12.530 1.00 95.81 304 ARG A N 1
ATOM 2529 C CA . ARG A 1 304 ? 1.238 1.946 13.992 1.00 95.81 304 ARG A CA 1
ATOM 2530 C C . ARG A 1 304 ? 1.906 3.198 14.587 1.00 95.81 304 ARG A C 1
ATOM 2532 O O . ARG A 1 304 ? 1.949 3.343 15.801 1.00 95.81 304 ARG A O 1
ATOM 2539 N N . THR A 1 305 ? 2.458 4.070 13.746 1.00 96.06 305 THR A N 1
ATOM 2540 C CA . THR A 1 305 ? 3.131 5.316 14.140 1.00 96.06 305 THR A CA 1
ATOM 2541 C C . THR A 1 305 ? 2.218 6.536 14.128 1.00 96.06 305 THR A C 1
ATOM 2543 O O . THR A 1 305 ? 2.600 7.585 14.640 1.00 96.06 305 THR A O 1
ATOM 2546 N N . CYS A 1 306 ? 1.032 6.431 13.527 1.00 97.31 306 CYS A N 1
ATOM 2547 C CA . CYS A 1 306 ? 0.085 7.535 13.452 1.00 97.31 306 CYS A CA 1
ATOM 2548 C C . CYS A 1 306 ? -0.800 7.524 14.693 1.00 97.31 306 CYS A C 1
ATOM 2550 O O . CYS A 1 306 ? -1.494 6.547 14.954 1.00 97.31 306 CYS A O 1
ATOM 2552 N N . TYR A 1 307 ? -0.851 8.624 15.429 1.00 97.44 307 TYR A N 1
ATOM 2553 C CA . TYR A 1 307 ? -1.858 8.768 16.473 1.00 97.44 307 TYR A CA 1
ATOM 2554 C C . TYR A 1 307 ? -3.156 9.304 15.871 1.00 97.44 307 TYR A C 1
ATOM 2556 O O . TYR A 1 307 ? -3.152 10.338 15.202 1.00 97.44 307 TYR A O 1
ATOM 2564 N N . LEU A 1 308 ? -4.256 8.575 16.061 1.00 96.44 308 LEU A N 1
ATOM 2565 C CA . LEU A 1 308 ? -5.574 8.941 15.544 1.00 96.44 308 LEU A CA 1
ATOM 2566 C C . LEU A 1 308 ? -6.407 9.485 16.699 1.00 96.44 308 LEU A C 1
ATOM 2568 O O . LEU A 1 308 ? -6.883 8.714 17.523 1.00 96.44 308 LEU A O 1
ATOM 2572 N N . GLU A 1 309 ? -6.557 10.804 16.783 1.00 95.00 309 GLU A N 1
ATOM 2573 C CA . GLU A 1 309 ? -7.264 11.438 17.903 1.00 95.00 309 GLU A CA 1
ATOM 2574 C C . GLU A 1 309 ? -8.759 11.110 17.923 1.00 95.00 309 GLU A C 1
ATOM 2576 O O . GLU A 1 309 ? -9.295 10.788 18.982 1.00 95.00 309 GLU A O 1
ATOM 2581 N N . ASP A 1 310 ? -9.431 11.131 16.766 1.00 94.94 310 ASP A N 1
ATOM 2582 C CA . ASP A 1 310 ? -10.892 10.983 16.737 1.00 94.94 310 ASP A CA 1
ATOM 2583 C C . ASP A 1 310 ? -11.359 9.578 17.169 1.00 94.94 310 ASP A C 1
ATOM 2585 O O . ASP A 1 310 ? -12.504 9.427 17.580 1.00 94.94 310 ASP A O 1
ATOM 2589 N N . ILE A 1 311 ? -10.497 8.550 17.116 1.00 95.81 311 ILE A N 1
ATOM 2590 C CA . ILE A 1 311 ? -10.852 7.189 17.563 1.00 95.81 311 ILE A CA 1
ATOM 2591 C C . ILE A 1 311 ? -10.640 6.968 19.070 1.00 95.81 311 ILE A C 1
ATOM 2593 O O . ILE A 1 311 ? -11.111 5.967 19.603 1.00 95.81 311 ILE A O 1
ATOM 2597 N N . GLN A 1 312 ? -9.955 7.881 19.771 1.00 94.38 312 GLN A N 1
ATOM 2598 C CA . GLN A 1 312 ? -9.740 7.764 21.224 1.00 94.38 312 GLN A CA 1
ATOM 2599 C C . GLN A 1 312 ? -10.957 8.205 22.043 1.00 94.38 312 GLN A C 1
ATOM 2601 O O . GLN A 1 312 ? -11.006 7.995 23.256 1.00 94.38 312 GLN A O 1
ATOM 2606 N N . HIS A 1 313 ? -11.917 8.870 21.402 1.00 88.38 313 HIS A N 1
ATOM 2607 C CA . HIS A 1 313 ? -13.041 9.513 22.064 1.00 88.38 313 HIS A CA 1
ATOM 2608 C C . HIS A 1 313 ? -14.359 9.189 21.354 1.00 88.38 313 HIS A C 1
ATOM 2610 O O . HIS A 1 313 ? -14.410 8.999 20.140 1.00 88.38 313 HIS A O 1
ATOM 2616 N N . GLY A 1 314 ? -15.450 9.169 22.119 1.00 89.88 314 GLY A N 1
ATOM 2617 C CA . GLY A 1 314 ? -16.789 8.933 21.581 1.00 89.88 314 GLY A CA 1
ATOM 2618 C C . GLY A 1 314 ? -17.030 7.476 21.183 1.00 89.88 314 GLY A C 1
ATOM 2619 O O . GLY A 1 314 ? -16.538 6.569 21.841 1.00 89.88 314 GLY A O 1
ATOM 2620 N N . THR A 1 315 ? -17.837 7.272 20.138 1.00 96.06 315 THR A N 1
ATOM 2621 C CA . THR A 1 315 ? -18.300 5.944 19.683 1.00 96.06 315 THR A CA 1
ATOM 2622 C C . THR A 1 315 ? -17.663 5.495 18.363 1.00 96.06 315 THR A C 1
ATOM 2624 O O . THR A 1 315 ? -18.115 4.534 17.736 1.00 96.06 315 THR A O 1
ATOM 2627 N N . LEU A 1 316 ? -16.658 6.231 17.870 1.00 97.19 316 LEU A N 1
ATOM 2628 C CA . LEU A 1 316 ? -16.098 5.997 16.538 1.00 97.19 316 LEU A CA 1
ATOM 2629 C C . LEU A 1 316 ? -15.407 4.630 16.453 1.00 97.19 316 LEU A C 1
ATOM 2631 O O . LEU A 1 316 ? -15.563 3.936 15.449 1.00 97.19 316 LEU A O 1
ATOM 2635 N N . LYS A 1 317 ? -14.686 4.215 17.505 1.00 97.50 317 LYS A N 1
ATOM 2636 C CA . LYS A 1 317 ? -14.013 2.908 17.558 1.00 97.50 317 LYS A CA 1
ATOM 2637 C C . LYS A 1 317 ? -15.022 1.767 17.413 1.00 97.50 317 LYS A C 1
ATOM 2639 O O . LYS A 1 317 ? -14.817 0.865 16.605 1.00 97.50 317 LYS A O 1
ATOM 2644 N N . GLU A 1 318 ? -16.136 1.841 18.132 1.00 97.69 318 GLU A N 1
ATOM 2645 C CA . GLU A 1 318 ? -17.205 0.842 18.116 1.00 97.69 318 GLU A CA 1
ATOM 2646 C C . GLU A 1 318 ? -17.912 0.801 16.757 1.00 97.69 318 GLU A C 1
ATOM 2648 O O . GLU A 1 318 ? -18.185 -0.279 16.233 1.00 97.69 318 GLU A O 1
ATOM 2653 N N . GLN A 1 319 ? -18.171 1.968 16.153 1.00 98.19 319 GLN A N 1
ATOM 2654 C CA . GLN A 1 319 ? -18.742 2.054 14.806 1.00 98.19 319 GLN A CA 1
ATOM 2655 C C . GLN A 1 319 ? -17.817 1.425 13.755 1.00 98.19 319 GLN A C 1
ATOM 2657 O O . GLN A 1 319 ? -18.282 0.666 12.902 1.00 98.19 319 GLN A O 1
ATOM 2662 N N . ILE A 1 320 ? -16.510 1.706 13.831 1.00 98.50 320 ILE A N 1
ATOM 2663 C CA . ILE A 1 320 ? -15.503 1.123 12.937 1.00 98.50 320 ILE A CA 1
ATOM 2664 C C . ILE A 1 320 ? -15.455 -0.390 13.110 1.00 98.50 320 ILE A C 1
ATOM 2666 O O . ILE A 1 320 ? -15.537 -1.112 12.118 1.00 98.50 320 ILE A O 1
ATOM 2670 N N . GLN A 1 321 ? -15.361 -0.873 14.351 1.00 98.50 321 GLN A N 1
ATOM 2671 C CA . GLN A 1 321 ? -15.323 -2.301 14.646 1.00 98.50 321 GLN A CA 1
ATOM 2672 C C . GLN A 1 321 ? -16.534 -3.018 14.048 1.00 98.50 321 GLN A C 1
ATOM 2674 O O . GLN A 1 321 ? -16.370 -3.968 13.284 1.00 98.50 321 GLN A O 1
ATOM 2679 N N . LYS A 1 322 ? -17.740 -2.520 14.339 1.00 98.56 322 LYS A N 1
ATOM 2680 C CA . LYS A 1 322 ? -18.984 -3.105 13.841 1.00 98.56 322 LYS A CA 1
ATOM 2681 C C . LYS A 1 322 ? -19.024 -3.133 12.312 1.00 98.56 322 LYS A C 1
ATOM 2683 O O . LYS A 1 322 ? -19.324 -4.168 11.725 1.00 98.56 322 LYS A O 1
ATOM 2688 N N . GLY A 1 323 ? -18.689 -2.022 11.657 1.00 98.56 323 GL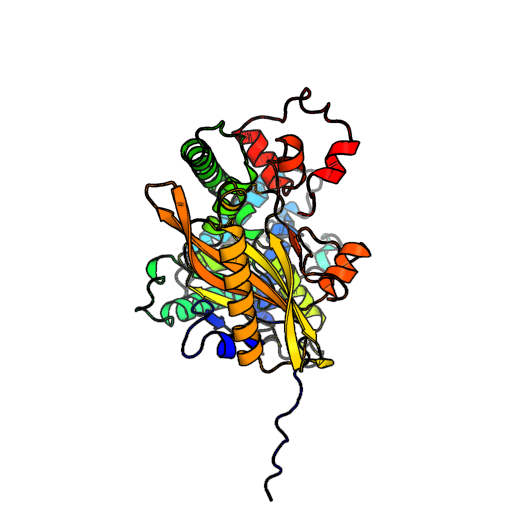Y A N 1
ATOM 2689 C CA . GLY A 1 323 ? -18.687 -1.966 10.197 1.00 98.56 323 GLY A CA 1
ATOM 2690 C C . GLY A 1 323 ? -17.635 -2.889 9.563 1.00 98.56 323 GLY A C 1
ATOM 2691 O O . GLY A 1 323 ? -17.879 -3.460 8.500 1.00 98.56 323 GLY A O 1
ATOM 2692 N N . ILE A 1 324 ? -16.478 -3.072 10.210 1.00 98.69 324 ILE A N 1
ATOM 2693 C CA . ILE A 1 324 ? -15.451 -4.030 9.778 1.00 98.69 324 ILE A CA 1
ATOM 2694 C C . ILE A 1 324 ? -15.951 -5.472 9.917 1.00 98.69 324 ILE A C 1
ATOM 2696 O O . ILE A 1 324 ? -15.738 -6.273 9.008 1.00 98.69 324 ILE A O 1
ATOM 2700 N N . GLU A 1 325 ? -16.615 -5.813 11.023 1.00 98.62 325 GLU A N 1
ATOM 2701 C CA . GLU A 1 325 ? -17.203 -7.140 11.239 1.00 98.62 325 GLU A CA 1
ATOM 2702 C C . GLU A 1 325 ? -18.270 -7.459 10.179 1.00 98.62 325 GLU A C 1
ATOM 2704 O O . GLU A 1 325 ? -18.246 -8.543 9.591 1.00 98.62 325 GLU A O 1
ATOM 2709 N N . GLU A 1 326 ? -19.154 -6.503 9.876 1.00 98.44 326 GLU A N 1
ATOM 2710 C CA . GLU A 1 326 ? -20.164 -6.622 8.816 1.00 98.44 326 GLU A CA 1
ATOM 2711 C C . GLU A 1 326 ? -19.517 -6.794 7.430 1.00 98.44 326 GLU A C 1
ATOM 2713 O O . GLU A 1 326 ? -19.895 -7.690 6.669 1.00 98.44 326 GLU A O 1
ATOM 2718 N N . LEU A 1 327 ? -18.493 -5.990 7.113 1.00 98.44 327 LEU A N 1
ATOM 2719 C CA . LEU A 1 327 ? -17.745 -6.115 5.860 1.00 98.44 327 LEU A CA 1
ATOM 2720 C C . LEU A 1 327 ? -17.050 -7.479 5.750 1.00 98.44 327 LEU A C 1
ATOM 2722 O O . LEU A 1 327 ? -17.108 -8.107 4.695 1.00 98.44 327 LEU A O 1
ATOM 2726 N N . ALA A 1 328 ? -16.408 -7.955 6.819 1.00 98.31 328 ALA A N 1
ATOM 2727 C CA . ALA A 1 328 ? -15.720 -9.243 6.830 1.00 98.31 328 ALA A CA 1
ATOM 2728 C C . ALA A 1 328 ? -16.691 -10.409 6.591 1.00 98.31 328 ALA A C 1
ATOM 2730 O O . ALA A 1 328 ? -16.374 -11.312 5.818 1.00 98.31 328 ALA A O 1
ATOM 2731 N N . GLN A 1 329 ? -17.889 -10.367 7.187 1.00 97.81 329 GLN A N 1
ATOM 2732 C CA . GLN A 1 329 ? -18.940 -11.359 6.940 1.00 97.81 329 GLN A CA 1
ATOM 2733 C C . GLN A 1 329 ? -19.396 -11.364 5.476 1.00 97.81 329 GLN A C 1
ATOM 2735 O O . GLN A 1 329 ? -19.528 -12.434 4.874 1.00 97.81 329 GLN A O 1
ATOM 2740 N N . GLU A 1 330 ? -19.600 -10.185 4.884 1.00 97.75 330 GLU A N 1
ATOM 2741 C CA . GLU A 1 330 ? -19.974 -10.067 3.474 1.00 97.75 330 GLU A CA 1
ATOM 2742 C C . GLU A 1 330 ? -18.854 -10.582 2.552 1.00 97.75 330 GLU A C 1
ATOM 2744 O O . GLU A 1 330 ? -19.125 -11.361 1.638 1.00 97.75 330 GLU A O 1
ATOM 2749 N N . VAL A 1 331 ? -17.588 -10.239 2.820 1.00 97.31 331 VAL A N 1
ATOM 2750 C CA . VAL A 1 331 ? -16.435 -10.767 2.066 1.00 97.31 331 VAL A CA 1
ATOM 2751 C C . VAL A 1 331 ? -16.370 -12.292 2.166 1.00 97.31 331 VAL A C 1
ATOM 2753 O O . VAL A 1 331 ? -16.282 -12.964 1.140 1.00 97.31 331 VAL A O 1
ATOM 2756 N N . SER A 1 332 ? -16.486 -12.857 3.370 1.00 96.56 332 SER A N 1
ATOM 2757 C CA . SER A 1 332 ? -16.516 -14.308 3.591 1.00 96.56 332 SER A CA 1
ATOM 2758 C C . SER A 1 332 ? -17.599 -15.011 2.779 1.00 96.56 332 SER A C 1
ATOM 2760 O O . SER A 1 332 ? -17.331 -16.026 2.131 1.00 96.56 332 SER A O 1
ATOM 2762 N N . LYS A 1 333 ? -18.814 -14.448 2.767 1.00 96.19 333 LYS A N 1
ATOM 2763 C CA . LYS A 1 333 ? -19.937 -14.965 1.980 1.00 96.19 333 LYS A CA 1
ATOM 2764 C C . LYS A 1 333 ? -19.617 -14.964 0.484 1.00 96.19 333 LYS A C 1
ATOM 2766 O O . LYS A 1 333 ? -19.859 -15.966 -0.187 1.00 96.19 333 LYS A O 1
ATOM 2771 N N . ARG A 1 334 ? -19.050 -13.872 -0.040 1.00 96.19 334 ARG A N 1
ATOM 2772 C CA . ARG A 1 334 ? -18.718 -13.755 -1.471 1.00 96.19 334 ARG A CA 1
ATOM 2773 C C . ARG A 1 334 ? -17.549 -14.641 -1.893 1.00 96.19 334 ARG A C 1
ATOM 2775 O O . ARG A 1 334 ? -17.577 -15.187 -2.989 1.00 96.19 334 ARG A O 1
ATOM 2782 N N . LEU A 1 335 ? -16.550 -14.828 -1.030 1.00 94.06 335 LEU A N 1
ATOM 2783 C CA . LEU A 1 335 ? -15.426 -15.726 -1.305 1.00 94.06 335 LEU A CA 1
ATOM 2784 C C . LEU A 1 335 ? -15.821 -17.204 -1.268 1.00 94.06 335 LEU A C 1
ATOM 2786 O O . LEU A 1 335 ? -15.153 -18.012 -1.908 1.00 94.06 335 LEU A O 1
ATOM 2790 N N . SER A 1 336 ? -16.871 -17.565 -0.515 1.00 94.06 336 SER A N 1
ATOM 2791 C CA . SER A 1 336 ? -17.320 -18.959 -0.355 1.00 94.06 336 SER A CA 1
ATOM 2792 C C . SER A 1 336 ? -16.169 -19.912 0.016 1.00 94.06 336 SER A C 1
ATOM 2794 O O . SER A 1 336 ? -16.051 -21.020 -0.505 1.00 94.06 336 SER A O 1
ATOM 2796 N N . THR A 1 337 ? -15.285 -19.453 0.905 1.00 92.25 337 THR A N 1
ATOM 2797 C CA . THR A 1 337 ? -14.079 -20.172 1.338 1.00 92.25 337 THR A CA 1
ATOM 2798 C C . THR A 1 337 ? -14.195 -20.623 2.793 1.00 92.25 337 THR A C 1
ATOM 2800 O O . THR A 1 337 ? -15.001 -20.092 3.546 1.00 92.25 337 THR A O 1
ATOM 2803 N N . THR A 1 338 ? -13.376 -21.584 3.207 1.00 95.06 338 THR A N 1
ATOM 2804 C CA . THR A 1 338 ? -13.149 -21.937 4.622 1.00 95.06 338 THR A CA 1
ATOM 2805 C C . THR A 1 338 ? -11.752 -21.528 5.088 1.00 95.06 338 THR A C 1
ATOM 2807 O O . THR A 1 338 ? -11.366 -21.795 6.222 1.00 95.06 338 THR A O 1
ATOM 2810 N N . GLU A 1 339 ? -10.967 -20.905 4.209 1.00 94.94 339 GLU A N 1
ATOM 2811 C CA . GLU A 1 339 ? -9.627 -20.425 4.527 1.00 94.94 339 GLU A CA 1
ATOM 2812 C C . GLU A 1 339 ? -9.700 -19.188 5.430 1.00 94.94 339 GLU A C 1
ATOM 2814 O O . GLU A 1 339 ? -10.600 -18.350 5.306 1.00 94.94 339 GLU A O 1
ATOM 2819 N N . ASN A 1 340 ? -8.722 -19.061 6.325 1.00 96.88 340 ASN A N 1
ATOM 2820 C CA . ASN A 1 340 ? -8.503 -17.836 7.089 1.00 96.88 340 ASN A CA 1
ATOM 2821 C C . ASN A 1 340 ? -7.861 -16.787 6.174 1.00 96.88 340 ASN A C 1
ATOM 2823 O O . ASN A 1 340 ? -7.034 -17.123 5.321 1.00 96.88 340 ASN A O 1
ATOM 2827 N N . PHE A 1 341 ? -8.168 -15.511 6.382 1.00 97.56 341 PHE A N 1
ATOM 2828 C CA . PHE A 1 341 ? -7.594 -14.432 5.579 1.00 97.56 341 PHE A CA 1
ATOM 2829 C C . PHE A 1 341 ? -7.409 -13.153 6.392 1.00 97.56 341 PHE A C 1
ATOM 2831 O O . PHE A 1 341 ? -7.924 -13.003 7.500 1.00 97.56 341 PHE A O 1
ATOM 2838 N N . VAL A 1 342 ? -6.630 -12.231 5.838 1.00 98.06 342 VAL A N 1
ATOM 2839 C CA . VAL A 1 342 ? -6.376 -10.914 6.421 1.00 98.06 342 VAL A CA 1
ATOM 2840 C C . VAL A 1 342 ? -6.896 -9.853 5.460 1.00 98.06 342 VAL A C 1
ATOM 2842 O O . VAL A 1 342 ? -6.533 -9.875 4.288 1.00 98.06 342 VAL A O 1
ATOM 2845 N N . LEU A 1 343 ? -7.726 -8.926 5.929 1.00 98.31 343 LEU A N 1
ATOM 2846 C CA . LEU A 1 343 ? -8.190 -7.790 5.131 1.00 98.31 343 LEU A CA 1
ATOM 2847 C C . LEU A 1 343 ? -7.395 -6.540 5.483 1.00 98.31 343 LEU A C 1
ATOM 2849 O O . LEU A 1 343 ? -7.192 -6.253 6.659 1.00 98.31 343 LEU A O 1
ATOM 2853 N N . ASP A 1 344 ? -7.023 -5.769 4.470 1.00 98.50 344 ASP A N 1
ATOM 2854 C CA . ASP A 1 344 ? -6.694 -4.357 4.641 1.00 98.50 344 ASP A CA 1
ATOM 2855 C C . ASP A 1 344 ? -7.929 -3.544 4.240 1.00 98.50 344 ASP A C 1
ATOM 2857 O O . ASP A 1 344 ? -8.491 -3.738 3.155 1.00 98.50 344 ASP A O 1
ATOM 2861 N N . VAL A 1 345 ? -8.379 -2.653 5.119 1.00 98.75 345 VAL A N 1
ATOM 2862 C CA . VAL A 1 345 ? -9.596 -1.851 4.938 1.00 98.75 345 VAL A CA 1
ATOM 2863 C C . VAL A 1 345 ? -9.315 -0.382 5.217 1.00 98.75 345 VAL A C 1
ATOM 2865 O O . VAL A 1 345 ? -8.484 -0.060 6.059 1.00 98.75 345 VAL A O 1
ATOM 2868 N N . SER A 1 346 ? -10.017 0.519 4.538 1.00 98.25 346 SER A N 1
ATOM 2869 C CA . SER A 1 346 ? -9.952 1.963 4.789 1.00 98.25 346 SER A CA 1
ATOM 2870 C C . SER A 1 346 ? -11.314 2.481 5.224 1.00 98.25 346 SER A C 1
ATOM 2872 O O . SER A 1 346 ? -12.336 2.085 4.663 1.00 98.25 346 SER A O 1
ATOM 2874 N N . VAL A 1 347 ? -11.323 3.355 6.227 1.00 98.44 347 VAL A N 1
ATOM 2875 C CA . VAL A 1 347 ? -12.538 3.914 6.824 1.00 98.44 347 VAL A CA 1
ATOM 2876 C C . VAL A 1 347 ? -12.690 5.379 6.429 1.00 98.44 347 VAL A C 1
ATOM 2878 O O . VAL A 1 347 ? -11.781 6.188 6.609 1.00 98.44 347 VAL A O 1
ATOM 2881 N N . GLU A 1 348 ? -13.878 5.729 5.949 1.00 97.69 348 GLU A N 1
ATOM 2882 C CA . GLU A 1 348 ? -14.349 7.101 5.800 1.00 97.69 348 GLU A CA 1
ATOM 2883 C C . GLU A 1 348 ? -15.396 7.394 6.879 1.00 97.69 348 GLU A C 1
ATOM 2885 O O . GLU A 1 348 ? -16.283 6.581 7.153 1.00 97.69 348 GLU A O 1
ATOM 2890 N N . TYR A 1 349 ? -15.280 8.563 7.498 1.00 97.62 349 TYR A N 1
ATOM 2891 C CA . TYR A 1 349 ? -16.236 9.076 8.466 1.00 97.62 349 TYR A CA 1
ATOM 2892 C C . TYR A 1 349 ? -16.416 10.575 8.256 1.00 97.62 349 TYR A C 1
ATOM 2894 O O . TYR A 1 349 ? -15.533 11.258 7.725 1.00 97.62 349 TYR A O 1
ATOM 2902 N N . ASP A 1 350 ? -17.560 11.072 8.696 1.00 96.75 350 ASP A N 1
ATOM 2903 C CA . ASP A 1 350 ? -17.889 12.487 8.690 1.00 96.75 350 ASP A CA 1
ATOM 2904 C C . ASP A 1 350 ? -17.999 12.987 10.130 1.00 96.75 350 ASP A C 1
ATOM 2906 O O . ASP A 1 350 ? -18.421 12.256 11.031 1.00 96.75 350 ASP A O 1
ATOM 2910 N N . LYS A 1 351 ? -17.579 14.234 10.344 1.00 95.56 351 LYS A N 1
ATOM 2911 C CA . LYS A 1 351 ? -17.623 14.911 11.640 1.00 95.56 351 LYS A CA 1
ATOM 2912 C C . LYS A 1 351 ? -18.704 15.980 11.579 1.00 95.56 351 LYS A C 1
ATOM 2914 O O . LYS A 1 351 ? -18.671 16.825 10.683 1.00 95.56 351 LYS A O 1
ATOM 2919 N N . ASN A 1 352 ? -19.679 15.911 12.477 1.00 94.75 352 ASN A N 1
ATOM 2920 C CA . ASN A 1 352 ? -20.742 16.910 12.547 1.00 94.75 352 ASN A CA 1
ATOM 2921 C C . ASN A 1 352 ? -20.267 18.178 13.293 1.00 94.75 352 ASN A C 1
ATOM 2923 O O . ASN A 1 352 ? -19.137 18.254 13.779 1.00 94.75 352 ASN A O 1
ATOM 2927 N N . GLU A 1 353 ? -21.143 19.179 13.402 1.00 95.44 353 GLU A N 1
ATOM 2928 C CA . GLU A 1 353 ? -20.842 20.448 14.083 1.00 95.44 353 GLU A CA 1
ATOM 2929 C C . GLU A 1 353 ? -20.534 20.284 15.582 1.00 95.44 353 GLU A C 1
ATOM 2931 O O . GLU A 1 353 ? -19.787 21.085 16.142 1.00 95.44 353 GLU A O 1
ATOM 2936 N N . THR A 1 354 ? -21.065 19.242 16.235 1.00 92.62 354 THR A N 1
ATOM 2937 C CA . THR A 1 354 ? -20.788 18.928 17.650 1.00 92.62 354 THR A CA 1
ATOM 2938 C C . THR A 1 354 ? -19.472 18.174 17.844 1.00 92.62 354 THR A C 1
ATOM 2940 O O . THR A 1 354 ? -19.041 17.973 18.977 1.00 92.62 354 THR A O 1
ATOM 2943 N N . GLY A 1 355 ? -18.803 17.793 16.752 1.00 91.38 355 GLY A N 1
ATOM 2944 C CA . GLY A 1 355 ? -17.570 17.018 16.768 1.00 91.38 355 GLY A CA 1
ATOM 2945 C C . GLY A 1 355 ? -17.779 15.504 16.823 1.00 91.38 355 GLY A C 1
ATOM 2946 O O . GLY A 1 355 ? -16.788 14.771 16.820 1.00 91.38 355 GLY A O 1
ATOM 2947 N N . ASP A 1 356 ? -19.024 15.024 16.823 1.00 94.56 356 ASP A N 1
ATOM 2948 C CA . ASP A 1 356 ? -19.323 13.598 16.766 1.00 94.56 356 ASP A CA 1
ATOM 2949 C C . ASP A 1 356 ? -18.984 13.044 15.383 1.00 94.56 356 ASP A C 1
ATOM 2951 O O . ASP A 1 356 ? -19.299 13.627 14.340 1.00 94.56 356 ASP A O 1
ATOM 2955 N N . CYS A 1 357 ? -18.337 11.885 15.388 1.00 96.62 357 CYS A N 1
ATOM 2956 C CA . CYS A 1 357 ? -17.899 11.203 14.183 1.00 96.62 357 CYS A CA 1
ATOM 2957 C C . CYS A 1 357 ? -18.860 10.060 13.841 1.00 96.62 357 CYS A C 1
ATOM 2959 O O . CYS A 1 357 ? -19.211 9.252 14.704 1.00 96.62 357 CYS A O 1
ATOM 2961 N N . THR A 1 358 ? -19.267 9.978 12.574 1.00 97.44 358 THR A N 1
ATOM 2962 C CA . THR A 1 358 ? -20.109 8.893 12.049 1.00 97.44 358 THR A CA 1
ATOM 2963 C C . THR A 1 358 ? -19.415 8.215 10.877 1.00 97.44 358 THR A C 1
ATOM 2965 O O . THR A 1 358 ? -19.056 8.889 9.911 1.00 97.44 358 THR A O 1
ATOM 2968 N N . VAL A 1 359 ? -19.229 6.893 10.943 1.00 98.31 359 VAL A N 1
ATOM 2969 C CA . VAL A 1 359 ? -18.658 6.117 9.828 1.00 98.31 359 VAL A CA 1
ATOM 2970 C C . VAL A 1 359 ? -19.607 6.179 8.634 1.00 98.31 359 VAL A C 1
ATOM 2972 O O . VAL A 1 359 ? -20.752 5.742 8.725 1.00 98.31 359 VAL A O 1
ATOM 2975 N N . SER A 1 360 ? -19.129 6.703 7.507 1.00 97.56 360 SER A N 1
ATOM 2976 C CA . SER A 1 360 ? -19.917 6.818 6.278 1.00 97.56 360 SER A CA 1
ATOM 2977 C C . SER A 1 360 ? -19.650 5.676 5.306 1.00 97.56 360 SER A C 1
ATOM 2979 O O . SER A 1 360 ? -20.568 5.232 4.613 1.00 97.56 360 SER A O 1
ATOM 2981 N N . LYS A 1 361 ? -18.420 5.147 5.265 1.00 97.56 361 LYS A N 1
ATOM 2982 C CA . LYS A 1 361 ? -18.079 4.017 4.394 1.00 97.56 361 LYS A CA 1
ATOM 2983 C C . LYS A 1 361 ? -16.839 3.272 4.877 1.00 97.56 361 LYS A C 1
ATOM 2985 O O . LYS A 1 361 ? -15.892 3.876 5.367 1.00 97.56 361 LYS A O 1
ATOM 2990 N N . ILE A 1 362 ? -16.815 1.958 4.667 1.00 98.44 362 ILE A N 1
ATOM 2991 C CA . ILE A 1 362 ? -15.615 1.131 4.824 1.00 98.44 362 ILE A CA 1
ATOM 2992 C C . ILE A 1 362 ? -15.328 0.462 3.485 1.00 98.44 362 ILE A C 1
ATOM 2994 O O . ILE A 1 362 ? -16.205 -0.166 2.887 1.00 98.44 362 ILE A O 1
ATOM 2998 N N . TRP A 1 363 ? -14.105 0.639 3.002 1.00 98.00 363 TRP A N 1
ATOM 2999 C CA . TRP A 1 363 ? -13.627 0.122 1.728 1.00 98.00 363 TRP A CA 1
ATOM 3000 C C . TRP A 1 363 ? -12.668 -1.035 1.951 1.00 98.00 363 TRP A C 1
ATOM 3002 O O . TRP A 1 363 ? -11.719 -0.916 2.724 1.00 98.00 363 TRP A O 1
ATOM 3012 N N . MET A 1 364 ? -12.855 -2.124 1.212 1.00 98.19 364 MET A N 1
ATOM 3013 C CA . MET A 1 364 ? -11.880 -3.204 1.149 1.00 98.19 364 MET A CA 1
ATOM 3014 C C . MET A 1 364 ? -10.735 -2.814 0.203 1.00 98.19 364 MET A C 1
ATOM 3016 O O . MET A 1 364 ? -10.944 -2.574 -0.993 1.00 98.19 364 MET A O 1
ATOM 3020 N N . ILE A 1 365 ? -9.511 -2.763 0.730 1.00 97.56 365 ILE A N 1
ATOM 3021 C CA . ILE A 1 365 ? -8.307 -2.395 -0.024 1.00 97.56 365 ILE A CA 1
ATOM 3022 C C . ILE A 1 365 ? -7.658 -3.628 -0.653 1.00 97.56 365 ILE A C 1
ATOM 3024 O O . ILE A 1 365 ? -7.317 -3.600 -1.847 1.00 97.56 365 ILE A O 1
ATOM 3028 N N . GLU A 1 366 ? -7.481 -4.679 0.151 1.00 96.62 366 GLU A N 1
ATOM 3029 C CA . GLU A 1 366 ? -6.707 -5.874 -0.184 1.00 96.62 366 GLU A CA 1
ATOM 3030 C C . GLU A 1 366 ? -7.094 -7.069 0.701 1.00 96.62 366 GLU A C 1
ATOM 3032 O O . GLU A 1 366 ? -7.480 -6.892 1.857 1.00 96.62 366 GLU A O 1
ATOM 3037 N N . ILE A 1 367 ? -6.955 -8.282 0.160 1.00 96.69 367 ILE A N 1
ATOM 3038 C CA . ILE A 1 367 ? -7.033 -9.543 0.906 1.00 96.69 367 ILE A CA 1
ATOM 3039 C C . ILE A 1 367 ? -5.651 -10.193 0.866 1.00 96.69 367 ILE A C 1
ATOM 3041 O O . ILE A 1 367 ? -5.060 -10.326 -0.202 1.00 96.69 367 ILE A O 1
ATOM 3045 N N . ASN A 1 368 ? -5.149 -10.598 2.025 1.00 95.75 368 ASN A N 1
ATOM 3046 C CA . ASN A 1 368 ? -3.856 -11.236 2.227 1.00 95.75 368 ASN A CA 1
ATOM 3047 C C . ASN A 1 368 ? -4.033 -12.623 2.863 1.00 95.75 368 ASN A C 1
ATOM 3049 O O . ASN A 1 368 ? -5.038 -12.912 3.518 1.00 95.75 368 ASN A O 1
ATOM 3053 N N . SER A 1 369 ? -3.004 -13.467 2.743 1.00 94.00 369 SER A N 1
ATOM 3054 C CA . SER A 1 369 ? -2.962 -14.752 3.450 1.00 94.00 369 SER A CA 1
ATOM 3055 C C . SER A 1 369 ? -2.937 -14.558 4.967 1.00 94.00 369 SER A C 1
ATOM 3057 O O . SER A 1 369 ? -2.239 -13.670 5.466 1.00 94.00 369 SER A O 1
ATOM 3059 N N . PHE A 1 370 ? -3.613 -15.439 5.706 1.00 96.25 370 PHE A N 1
ATOM 3060 C CA . PHE A 1 370 ? -3.480 -15.534 7.160 1.00 96.25 370 PHE A CA 1
ATOM 3061 C C . PHE A 1 370 ? -2.164 -16.227 7.531 1.00 96.25 370 PHE A C 1
ATOM 3063 O O . PHE A 1 370 ? -2.117 -17.407 7.876 1.00 96.25 370 PHE A O 1
ATOM 3070 N N . SER A 1 371 ? -1.057 -15.509 7.374 1.00 94.19 371 SER A N 1
ATOM 3071 C CA . SER A 1 371 ? 0.280 -16.047 7.600 1.00 94.19 371 SER A CA 1
ATOM 3072 C C . SER A 1 371 ? 1.257 -14.960 8.038 1.00 94.19 371 SER A C 1
ATOM 3074 O O . SER A 1 371 ? 0.978 -13.766 7.925 1.00 94.19 371 SER A O 1
ATOM 3076 N N . LYS A 1 372 ? 2.461 -15.380 8.448 1.00 94.25 372 LYS A N 1
ATOM 3077 C CA . LYS A 1 372 ? 3.568 -14.476 8.802 1.00 94.25 372 LYS A CA 1
ATOM 3078 C C . LYS A 1 372 ? 4.027 -13.566 7.655 1.00 94.25 372 LYS A C 1
ATOM 3080 O O . LYS A 1 372 ? 4.782 -12.632 7.899 1.00 94.25 372 LYS A O 1
ATOM 3085 N N . GLN A 1 373 ? 3.602 -13.829 6.416 1.00 90.25 373 GLN A N 1
ATOM 3086 C CA . GLN A 1 373 ? 3.878 -12.940 5.285 1.00 90.25 373 GLN A CA 1
ATOM 3087 C C . GLN A 1 373 ? 3.063 -11.643 5.364 1.00 90.25 373 GLN A C 1
ATOM 3089 O O . GLN A 1 373 ? 3.533 -10.589 4.937 1.00 90.25 373 GLN A O 1
ATOM 3094 N N . ALA A 1 374 ? 1.858 -11.698 5.939 1.00 92.44 374 ALA A N 1
ATOM 3095 C CA . ALA A 1 374 ? 1.105 -10.500 6.260 1.00 92.44 374 ALA A CA 1
ATOM 3096 C C . ALA A 1 374 ? 1.705 -9.867 7.524 1.00 92.44 374 ALA A C 1
ATOM 3098 O O . ALA A 1 374 ? 1.718 -10.482 8.590 1.00 92.44 374 ALA A O 1
ATOM 3099 N N . SER A 1 375 ? 2.201 -8.628 7.411 1.00 94.44 375 SER A N 1
ATOM 3100 C CA . SER A 1 375 ? 2.619 -7.835 8.579 1.00 94.44 375 SER A CA 1
ATOM 3101 C C . SER A 1 375 ? 1.545 -7.878 9.679 1.00 94.44 375 SER A C 1
ATOM 3103 O O . SER A 1 375 ? 0.384 -7.582 9.391 1.00 94.44 375 SER A O 1
ATOM 3105 N N . PRO A 1 376 ? 1.892 -8.219 10.926 1.00 96.31 376 PRO A N 1
ATOM 3106 C CA . PRO A 1 376 ? 0.919 -8.261 12.007 1.00 96.31 376 PRO A CA 1
ATOM 3107 C C . PRO A 1 376 ? 0.561 -6.859 12.549 1.00 96.31 376 PRO A C 1
ATOM 3109 O O . PRO A 1 376 ? -0.326 -6.740 13.391 1.00 96.31 376 PRO A O 1
ATOM 3112 N N . CYS A 1 377 ? 1.218 -5.797 12.058 1.00 96.69 377 CYS A N 1
ATOM 3113 C CA . CYS A 1 377 ? 1.069 -4.408 12.511 1.00 96.69 377 CYS A CA 1
ATOM 3114 C C . CYS A 1 377 ? 1.314 -4.250 14.024 1.00 96.69 377 CYS A C 1
ATOM 3116 O O . CYS A 1 377 ? 2.477 -4.270 14.428 1.00 96.69 377 CYS A O 1
ATOM 3118 N N . MET A 1 378 ? 0.269 -4.061 14.845 1.00 97.06 378 MET A N 1
ATOM 3119 C CA . MET A 1 378 ? 0.387 -3.963 16.314 1.00 97.06 378 MET A CA 1
ATOM 3120 C C . MET A 1 378 ? 0.190 -5.307 17.043 1.00 97.06 378 MET A C 1
ATOM 3122 O O . MET A 1 378 ? 0.206 -5.363 18.274 1.00 97.06 378 MET A O 1
ATOM 3126 N N . PHE A 1 379 ? -0.025 -6.398 16.309 1.00 97.88 379 PHE A N 1
ATOM 3127 C CA . PHE A 1 379 ? 0.136 -7.756 16.829 1.00 97.88 379 PHE A CA 1
ATOM 3128 C C . PHE A 1 379 ? 1.564 -8.254 16.574 1.00 97.88 379 PHE A C 1
ATOM 3130 O O . PHE A 1 379 ? 2.318 -7.657 15.806 1.00 97.88 379 PHE A O 1
ATOM 3137 N N . ASP A 1 380 ? 1.921 -9.388 17.171 1.00 96.62 380 ASP A N 1
ATOM 3138 C CA . ASP A 1 380 ? 3.132 -10.132 16.829 1.00 96.62 380 ASP A CA 1
ATOM 3139 C C . ASP A 1 380 ? 2.789 -11.617 16.644 1.00 96.62 380 ASP A C 1
ATOM 3141 O O . ASP A 1 380 ? 2.204 -12.253 17.516 1.00 96.62 380 ASP A O 1
ATOM 3145 N N . TRP A 1 381 ? 3.156 -12.183 15.492 1.00 95.94 381 TRP A N 1
ATOM 3146 C CA . TRP A 1 381 ? 2.948 -13.601 15.181 1.00 95.94 381 TRP A CA 1
ATOM 3147 C C . TRP A 1 381 ? 3.739 -14.556 16.086 1.00 95.94 381 TRP A C 1
ATOM 3149 O O . TRP A 1 381 ? 3.452 -15.753 16.103 1.00 95.94 381 TRP A O 1
ATOM 3159 N N . ASN A 1 382 ? 4.780 -14.065 16.761 1.00 96.19 382 ASN A N 1
ATOM 3160 C CA . ASN A 1 382 ? 5.628 -14.855 17.650 1.00 96.19 382 ASN A CA 1
ATOM 3161 C C . ASN A 1 382 ? 5.295 -14.640 19.132 1.00 96.19 382 ASN A C 1
ATOM 3163 O O . ASN A 1 382 ? 5.703 -15.457 19.956 1.00 96.19 382 ASN A O 1
ATOM 3167 N N . ASP A 1 383 ? 4.554 -13.583 19.468 1.00 97.06 383 ASP A N 1
ATOM 3168 C CA . ASP A 1 383 ? 4.050 -13.355 20.819 1.00 97.06 383 ASP A CA 1
ATOM 3169 C C . ASP A 1 383 ? 2.896 -14.332 21.115 1.00 97.06 383 ASP A C 1
ATOM 3171 O O . ASP A 1 383 ? 1.890 -14.322 20.395 1.00 97.06 383 ASP A O 1
ATOM 3175 N N . PRO A 1 384 ? 2.993 -15.178 22.159 1.00 97.56 384 PRO A N 1
ATOM 3176 C CA . PRO A 1 384 ? 1.964 -16.168 22.464 1.00 97.56 384 PRO A CA 1
ATOM 3177 C C . PRO A 1 384 ? 0.573 -15.562 22.672 1.00 97.56 384 PRO A C 1
ATOM 3179 O O . PRO A 1 384 ? -0.411 -16.133 22.206 1.00 97.56 384 PRO A O 1
ATOM 3182 N N . VAL A 1 385 ? 0.483 -14.394 23.319 1.00 97.69 385 VAL A N 1
ATOM 3183 C CA . VAL A 1 385 ? -0.801 -13.737 23.606 1.00 97.69 385 VAL A CA 1
ATOM 3184 C C . VAL A 1 385 ? -1.451 -13.239 22.319 1.00 97.69 385 VAL A C 1
ATOM 3186 O O . VAL A 1 385 ? -2.602 -13.574 22.042 1.00 97.69 385 VAL A O 1
ATOM 3189 N N . SER A 1 386 ? -0.703 -12.493 21.503 1.00 97.69 386 SER A N 1
ATOM 3190 C CA . SER A 1 386 ? -1.148 -12.025 20.188 1.00 97.69 386 SER A CA 1
ATOM 3191 C C . SER A 1 386 ? -1.566 -13.192 19.297 1.00 97.69 386 SER A C 1
ATOM 3193 O O . SER A 1 386 ? -2.634 -13.150 18.696 1.00 97.69 386 SER A O 1
ATOM 3195 N N . ASN A 1 387 ? -0.788 -14.275 19.263 1.00 97.75 387 ASN A N 1
ATOM 3196 C CA . ASN A 1 387 ? -1.143 -15.455 18.484 1.00 97.75 387 ASN A CA 1
ATOM 3197 C C . ASN A 1 387 ? -2.428 -16.136 18.994 1.00 97.75 387 ASN A C 1
ATOM 3199 O O . ASN A 1 387 ? -3.246 -16.556 18.181 1.00 97.75 387 ASN A O 1
ATOM 3203 N N . GLU A 1 388 ? -2.656 -16.222 20.309 1.00 98.25 388 GLU A N 1
ATOM 3204 C CA . GLU A 1 388 ? -3.912 -16.754 20.863 1.00 98.25 388 GLU A CA 1
ATOM 3205 C C . GLU A 1 388 ? -5.133 -15.917 20.455 1.00 98.25 388 GLU A C 1
ATOM 3207 O O . GLU A 1 388 ? -6.166 -16.494 20.108 1.00 98.25 388 GLU A O 1
ATOM 3212 N N . ILE A 1 389 ? -5.008 -14.585 20.434 1.00 98.56 389 ILE A N 1
ATOM 3213 C CA . ILE A 1 389 ? -6.055 -13.668 19.950 1.00 98.56 389 ILE A CA 1
ATOM 3214 C C . ILE A 1 389 ? -6.316 -13.908 18.469 1.00 98.56 389 ILE A C 1
ATOM 3216 O O . ILE A 1 389 ? -7.433 -14.248 18.094 1.00 98.56 389 ILE A O 1
ATOM 3220 N N . LEU A 1 390 ? -5.275 -13.834 17.634 1.00 98.00 390 LEU A N 1
ATOM 3221 C CA . LEU A 1 390 ? -5.391 -14.030 16.188 1.00 98.00 390 LEU A CA 1
ATOM 3222 C C . LEU A 1 390 ? -5.981 -15.407 15.848 1.00 98.00 390 LEU A C 1
ATOM 3224 O O . LEU A 1 390 ? -6.803 -15.533 14.938 1.00 98.00 390 LEU A O 1
ATOM 3228 N N . MET A 1 391 ? -5.630 -16.435 16.620 1.00 97.94 391 MET A N 1
ATOM 3229 C CA . MET A 1 391 ? -6.164 -17.785 16.473 1.00 97.94 391 MET A CA 1
ATOM 3230 C C . MET A 1 391 ? -7.577 -17.975 17.032 1.00 97.94 391 MET A C 1
ATOM 3232 O O . MET A 1 391 ? -8.093 -19.086 16.905 1.00 97.94 391 MET A O 1
ATOM 3236 N N . GLY A 1 392 ? -8.215 -16.945 17.588 1.00 97.88 392 GLY A N 1
ATOM 3237 C CA . GLY A 1 392 ? -9.578 -17.028 18.109 1.00 97.88 392 GLY A CA 1
ATOM 3238 C C . GLY A 1 392 ? -9.699 -17.805 19.421 1.00 97.88 392 GLY A C 1
ATOM 3239 O O . GLY A 1 392 ? -10.790 -18.238 19.777 1.00 97.88 392 GLY A O 1
ATOM 3240 N N . ASN A 1 393 ? -8.582 -18.016 20.124 1.00 98.12 393 ASN A N 1
ATOM 3241 C CA . ASN A 1 393 ? -8.547 -18.677 21.431 1.00 98.12 393 ASN A CA 1
ATOM 3242 C C . ASN A 1 393 ? -8.754 -17.681 22.588 1.00 98.12 393 ASN A C 1
ATOM 3244 O O . ASN A 1 393 ? -8.863 -18.087 23.744 1.00 98.12 393 ASN A O 1
ATOM 3248 N N . ARG A 1 394 ? -8.800 -16.381 22.277 1.00 98.19 394 ARG A N 1
ATOM 3249 C CA . ARG A 1 394 ? -9.108 -15.271 23.184 1.00 98.19 394 ARG A CA 1
ATOM 3250 C C . ARG A 1 394 ? -10.162 -14.353 22.556 1.00 98.19 394 ARG A C 1
ATOM 3252 O O . ARG A 1 394 ? -10.388 -14.452 21.348 1.00 98.19 394 ARG A O 1
ATOM 3259 N N . PRO A 1 395 ? -10.802 -13.474 23.352 1.00 98.25 395 PRO A N 1
ATOM 3260 C CA . PRO A 1 395 ? -11.652 -12.420 22.813 1.00 98.25 395 PRO A CA 1
ATOM 3261 C C . PRO A 1 395 ? -10.925 -11.608 21.739 1.00 98.25 395 PRO A C 1
ATOM 3263 O O . PRO A 1 395 ? -9.713 -11.411 21.821 1.00 98.25 395 PRO A O 1
ATOM 3266 N N . MET A 1 396 ? -11.679 -11.149 20.742 1.00 98.38 396 MET A N 1
ATOM 3267 C CA . MET A 1 396 ? -11.153 -10.271 19.703 1.00 98.38 396 MET A CA 1
ATOM 3268 C C . MET A 1 396 ? -10.619 -8.975 20.323 1.00 98.38 396 MET A C 1
ATOM 3270 O O . MET A 1 396 ? -11.240 -8.421 21.228 1.00 98.38 396 MET A O 1
ATOM 3274 N N . GLU A 1 397 ? -9.481 -8.493 19.822 1.00 98.38 397 GLU A N 1
ATOM 3275 C CA . GLU A 1 397 ? -8.906 -7.209 20.233 1.00 98.38 397 GLU A CA 1
ATOM 3276 C C . GLU A 1 397 ? -8.868 -6.206 19.078 1.00 98.38 397 GLU A C 1
ATOM 3278 O O . GLU A 1 397 ? -8.482 -6.546 17.955 1.00 98.38 397 GLU A O 1
ATOM 3283 N N . PHE A 1 398 ? -9.178 -4.942 19.387 1.00 98.31 398 PHE A N 1
ATOM 3284 C CA . PHE A 1 398 ? -9.017 -3.808 18.478 1.00 98.31 398 PHE A CA 1
ATOM 3285 C C . PHE A 1 398 ? -7.903 -2.871 18.976 1.00 98.31 398 PHE A C 1
ATOM 3287 O O . PHE A 1 398 ? -8.126 -1.991 19.815 1.00 98.31 398 PHE A O 1
ATOM 3294 N N . ARG A 1 399 ? -6.696 -3.056 18.420 1.00 98.00 399 ARG A N 1
ATOM 3295 C CA . ARG A 1 399 ? -5.468 -2.334 18.789 1.00 98.00 399 ARG A CA 1
ATOM 3296 C C . ARG A 1 399 ? -5.244 -1.083 17.939 1.00 98.00 399 ARG A C 1
ATOM 3298 O O . ARG A 1 399 ? -5.093 -1.163 16.718 1.00 98.00 399 ARG A O 1
ATOM 3305 N N . VAL A 1 400 ? -5.149 0.062 18.602 1.00 97.69 400 VAL A N 1
ATOM 3306 C CA . VAL A 1 400 ? -4.768 1.356 18.018 1.00 97.69 400 VAL A CA 1
ATOM 3307 C C . VAL A 1 400 ? -3.764 2.044 18.930 1.00 97.69 400 VAL A C 1
ATOM 3309 O O . VAL A 1 400 ? -3.664 1.703 20.109 1.00 97.69 400 VAL A O 1
ATOM 3312 N N . LEU A 1 401 ? -3.008 3.002 18.401 1.00 96.19 401 LEU A N 1
ATOM 3313 C CA . LEU A 1 401 ? -2.089 3.780 19.221 1.00 96.19 401 LEU A CA 1
ATOM 3314 C C . LEU A 1 401 ? -2.886 4.671 20.196 1.00 96.19 401 LEU A C 1
ATOM 3316 O O . LEU A 1 401 ? -3.708 5.471 19.754 1.00 96.19 401 LEU A O 1
ATOM 3320 N N . THR A 1 402 ? -2.660 4.533 21.506 1.00 95.75 402 THR A N 1
ATOM 3321 C CA . THR A 1 402 ? -3.467 5.192 22.562 1.00 95.75 402 THR A CA 1
ATOM 3322 C C . THR A 1 402 ? -2.944 6.562 22.988 1.00 95.75 402 THR A C 1
ATOM 3324 O O . THR A 1 402 ? -3.654 7.333 23.629 1.00 95.75 402 THR A O 1
ATOM 3327 N N . LYS A 1 403 ? -1.705 6.895 22.622 1.00 94.50 403 LYS A N 1
ATOM 3328 C CA . LYS A 1 403 ? -1.106 8.216 22.834 1.00 94.50 403 LYS A CA 1
ATOM 3329 C C . LYS A 1 403 ? -0.120 8.536 21.711 1.00 94.50 403 LYS A C 1
ATOM 3331 O O . LYS A 1 403 ? 0.442 7.605 21.135 1.00 94.50 403 LYS A O 1
ATOM 3336 N N . PRO A 1 404 ? 0.129 9.815 21.396 1.00 94.06 404 PRO A N 1
ATOM 3337 C CA . PRO A 1 404 ? 1.115 10.162 20.385 1.00 94.06 404 PRO A CA 1
ATOM 3338 C C . PRO A 1 404 ? 2.501 9.651 20.778 1.00 94.06 404 PRO A C 1
ATOM 3340 O O . PRO A 1 404 ? 2.886 9.713 21.947 1.00 94.06 404 PRO A O 1
ATOM 3343 N N . LEU A 1 405 ? 3.240 9.155 19.785 1.00 93.44 405 LEU A N 1
ATOM 3344 C CA . LEU A 1 405 ? 4.660 8.862 19.941 1.00 93.44 405 LEU A CA 1
ATOM 3345 C C . LEU A 1 405 ? 5.423 10.163 20.192 1.00 93.44 405 LEU A C 1
ATOM 3347 O O . LEU A 1 405 ? 5.050 11.227 19.686 1.00 93.44 405 LEU A O 1
ATOM 3351 N N . THR A 1 406 ? 6.520 10.071 20.937 1.00 93.31 406 THR A N 1
ATOM 3352 C CA . THR A 1 406 ? 7.506 11.155 20.967 1.00 93.31 406 THR A CA 1
ATOM 3353 C C . THR A 1 406 ? 8.073 11.381 19.562 1.00 93.31 406 THR A C 1
ATOM 3355 O O . THR A 1 406 ? 8.022 10.498 18.701 1.00 93.31 406 THR A O 1
ATOM 3358 N N . LEU A 1 407 ? 8.656 12.558 19.317 1.00 92.62 407 LEU A N 1
ATOM 3359 C CA . LEU A 1 407 ? 9.288 12.857 18.027 1.00 92.62 407 LEU A CA 1
ATOM 3360 C C . LEU A 1 407 ? 10.369 11.822 17.666 1.00 92.62 407 LEU A C 1
ATOM 3362 O O . LEU A 1 407 ? 10.461 11.400 16.514 1.00 92.62 407 LEU A O 1
ATOM 3366 N N . LYS A 1 408 ? 11.151 11.384 18.663 1.00 93.75 408 LYS A N 1
ATOM 3367 C CA . LYS A 1 408 ? 12.192 10.363 18.505 1.00 93.75 408 LYS A CA 1
ATOM 3368 C C . LYS A 1 408 ? 11.595 9.022 18.079 1.00 93.75 408 LYS A C 1
ATOM 3370 O O . LYS A 1 408 ? 11.942 8.530 17.011 1.00 93.75 408 LYS A O 1
ATOM 3375 N N . GLU A 1 409 ? 10.657 8.484 18.860 1.00 94.12 409 GLU A N 1
ATOM 3376 C CA . GLU A 1 409 ? 9.993 7.203 18.565 1.00 94.12 409 GLU A CA 1
ATOM 3377 C C . GLU A 1 409 ? 9.299 7.231 17.195 1.00 94.12 409 GLU A C 1
ATOM 3379 O O . GLU A 1 409 ? 9.449 6.314 16.389 1.00 94.12 409 GLU A O 1
ATOM 3384 N N . GLY A 1 410 ? 8.569 8.315 16.906 1.00 94.44 410 GLY A N 1
ATOM 3385 C CA . GLY A 1 410 ? 7.854 8.486 15.647 1.00 94.44 410 GLY A CA 1
ATOM 3386 C C . GLY A 1 410 ? 8.787 8.473 14.441 1.00 94.44 410 GLY A C 1
ATOM 3387 O O . GLY A 1 410 ? 8.472 7.823 13.446 1.00 94.44 410 GLY A O 1
ATOM 3388 N N . ARG A 1 411 ? 9.943 9.144 14.530 1.00 95.25 411 ARG A N 1
ATOM 3389 C CA . ARG A 1 411 ? 10.944 9.132 13.458 1.00 95.25 411 ARG A CA 1
ATOM 3390 C C . ARG A 1 411 ? 11.678 7.805 13.376 1.00 95.25 411 ARG A C 1
ATOM 3392 O O . ARG A 1 411 ? 11.845 7.322 12.266 1.00 95.25 411 ARG A O 1
ATOM 3399 N N . GLU A 1 412 ? 12.097 7.196 14.483 1.00 95.19 412 GLU A N 1
ATOM 3400 C CA . GLU A 1 412 ? 12.856 5.933 14.484 1.00 95.19 412 GLU A CA 1
ATOM 3401 C C . GLU A 1 412 ? 12.141 4.800 13.733 1.00 95.19 412 GLU A C 1
ATOM 3403 O O . GLU A 1 412 ? 12.801 4.019 13.046 1.00 95.19 412 GLU A O 1
ATOM 3408 N N . GLU A 1 413 ? 10.809 4.784 13.785 1.00 94.81 413 GLU A N 1
ATOM 3409 C CA . GLU A 1 413 ? 9.942 3.827 13.089 1.00 94.81 413 GLU A CA 1
ATOM 3410 C C . GLU A 1 413 ? 9.763 4.099 11.578 1.00 94.81 413 GLU A C 1
ATOM 3412 O O . GLU A 1 413 ? 9.218 3.261 10.853 1.00 94.81 413 GLU A O 1
ATOM 3417 N N . LEU A 1 414 ? 10.194 5.259 11.074 1.00 95.25 414 LEU A N 1
ATOM 3418 C CA . LEU A 1 414 ? 10.119 5.607 9.653 1.00 95.25 414 LEU A CA 1
ATOM 3419 C C . LEU A 1 414 ? 11.347 5.112 8.880 1.00 95.25 414 LEU A C 1
ATOM 3421 O O . LEU A 1 414 ? 12.451 4.969 9.408 1.00 95.25 414 LEU A O 1
ATOM 3425 N N . ALA A 1 415 ? 11.165 4.908 7.573 1.00 94.69 415 ALA A N 1
ATOM 3426 C CA . ALA A 1 415 ? 12.269 4.594 6.671 1.00 94.69 415 ALA A CA 1
ATOM 3427 C C . ALA A 1 415 ? 13.344 5.692 6.720 1.00 94.69 415 ALA A C 1
ATOM 3429 O O . ALA A 1 415 ? 13.016 6.879 6.747 1.00 94.69 415 ALA A O 1
ATOM 3430 N N . LYS A 1 416 ? 14.622 5.291 6.676 1.00 95.31 416 LYS A N 1
ATOM 3431 C CA . LYS A 1 416 ? 15.779 6.195 6.786 1.00 95.31 416 LYS A CA 1
ATOM 3432 C C . LYS A 1 416 ? 15.656 7.426 5.880 1.00 95.31 416 LYS A C 1
ATOM 3434 O O . LYS A 1 416 ? 15.757 8.538 6.384 1.00 95.31 416 LYS A O 1
ATOM 3439 N N . ASP A 1 417 ? 15.345 7.227 4.599 1.00 95.06 417 ASP A N 1
ATOM 3440 C CA . ASP A 1 417 ? 15.205 8.316 3.624 1.00 95.06 417 ASP A CA 1
ATOM 3441 C C . ASP A 1 417 ? 14.158 9.355 4.058 1.00 95.06 417 ASP A C 1
ATOM 3443 O O . ASP A 1 417 ? 14.365 10.553 3.887 1.00 95.06 417 ASP A O 1
ATOM 3447 N N . ILE A 1 418 ? 13.041 8.913 4.649 1.00 97.31 418 ILE A N 1
ATOM 3448 C CA . ILE A 1 418 ? 11.975 9.794 5.145 1.00 97.31 418 ILE A CA 1
ATOM 3449 C C . ILE A 1 418 ? 12.440 10.544 6.396 1.00 97.31 418 ILE A C 1
ATOM 3451 O O . ILE A 1 418 ? 12.171 11.737 6.513 1.00 97.31 418 ILE A O 1
ATOM 3455 N N . ARG A 1 419 ? 13.163 9.882 7.309 1.00 96.94 419 ARG A N 1
ATOM 3456 C CA . ARG A 1 419 ? 13.731 10.542 8.498 1.00 96.94 419 ARG A CA 1
ATOM 3457 C C . ARG A 1 419 ? 14.678 11.665 8.105 1.00 96.94 419 ARG A C 1
ATOM 3459 O O . ARG A 1 419 ? 14.523 12.772 8.597 1.00 96.94 419 ARG A O 1
ATOM 3466 N N . GLU A 1 420 ? 15.580 11.406 7.162 1.00 97.06 420 GLU A N 1
ATOM 3467 C CA . GLU A 1 420 ? 16.505 12.418 6.642 1.00 97.06 420 GLU A CA 1
ATOM 3468 C C . GLU A 1 420 ? 15.758 13.589 5.985 1.00 97.06 420 GLU A C 1
ATOM 3470 O O . GLU A 1 420 ? 16.179 14.735 6.099 1.00 97.06 420 GLU A O 1
ATOM 3475 N N . MET A 1 421 ? 14.641 13.329 5.290 1.00 97.81 421 MET A N 1
ATOM 3476 C CA . MET A 1 421 ? 13.787 14.402 4.756 1.00 97.81 421 MET A CA 1
ATOM 3477 C C . MET A 1 421 ? 13.142 15.223 5.876 1.00 97.81 421 MET A C 1
ATOM 3479 O O . MET A 1 421 ? 13.112 16.445 5.787 1.00 97.81 421 MET A O 1
ATOM 3483 N N . LEU A 1 422 ? 12.631 14.579 6.926 1.00 97.69 422 LEU A N 1
ATOM 3484 C CA . LEU A 1 422 ? 12.032 15.270 8.071 1.00 97.69 422 LEU A CA 1
ATOM 3485 C C . LEU A 1 422 ? 13.066 16.079 8.859 1.00 97.69 422 LEU A C 1
ATOM 3487 O O . LEU A 1 422 ? 12.763 17.190 9.278 1.00 97.69 422 LEU A O 1
ATOM 3491 N N . GLU A 1 423 ? 14.287 15.571 9.019 1.00 96.88 423 GLU A N 1
ATOM 3492 C CA . GLU A 1 423 ? 15.397 16.299 9.644 1.00 96.88 423 GLU A CA 1
ATOM 3493 C C . GLU A 1 423 ? 15.806 17.531 8.831 1.00 96.88 423 GLU A C 1
ATOM 3495 O O . GLU A 1 423 ? 16.049 18.591 9.402 1.00 96.88 423 GLU A O 1
ATOM 3500 N N . GLU A 1 424 ? 15.817 17.429 7.501 1.00 97.38 424 GLU A N 1
ATOM 3501 C CA . GLU A 1 424 ? 16.070 18.570 6.616 1.00 97.38 424 GLU A CA 1
ATOM 3502 C C . GLU A 1 424 ? 14.947 19.623 6.688 1.00 97.38 424 GLU A C 1
ATOM 3504 O O . GLU A 1 424 ? 15.209 20.820 6.576 1.00 97.38 424 GLU A O 1
ATOM 3509 N N . ILE A 1 425 ? 13.692 19.197 6.879 1.00 97.12 425 ILE A N 1
ATOM 3510 C CA . ILE A 1 425 ? 12.527 20.094 6.933 1.00 97.12 425 ILE A CA 1
ATOM 3511 C C . ILE A 1 425 ? 12.375 20.757 8.310 1.00 97.12 425 ILE A C 1
ATOM 3513 O O . ILE A 1 425 ? 12.188 21.969 8.382 1.00 97.12 425 ILE A O 1
ATOM 3517 N N . ASN A 1 426 ? 12.427 19.965 9.382 1.00 96.56 426 ASN A N 1
ATOM 3518 C CA . ASN A 1 426 ? 12.048 20.359 10.743 1.00 96.56 426 ASN A CA 1
ATOM 3519 C C . ASN A 1 426 ? 13.234 20.374 11.730 1.00 96.56 426 ASN A C 1
ATOM 3521 O O . ASN A 1 426 ? 13.037 20.662 12.908 1.00 96.56 426 ASN A O 1
ATOM 3525 N N . GLY A 1 427 ? 14.455 20.062 11.284 1.00 96.06 427 GLY A N 1
ATOM 3526 C CA . GLY A 1 427 ? 15.639 19.944 12.139 1.00 96.06 427 GLY A CA 1
ATOM 3527 C C . GLY A 1 427 ? 15.788 18.569 12.800 1.00 96.06 427 GLY A C 1
ATOM 3528 O O . GLY A 1 427 ? 14.874 17.739 12.788 1.00 96.06 427 GLY A O 1
ATOM 3529 N N . ALA A 1 428 ? 16.967 18.315 13.374 1.00 94.69 428 ALA A N 1
ATOM 3530 C CA . ALA A 1 428 ? 17.268 17.087 14.112 1.00 94.69 428 ALA A CA 1
ATOM 3531 C C . ALA A 1 428 ? 16.448 16.977 15.411 1.00 94.69 428 ALA A C 1
ATOM 3533 O O . ALA A 1 428 ? 16.004 17.980 15.969 1.00 94.69 428 ALA A O 1
ATOM 3534 N N . VAL A 1 429 ? 16.264 15.750 15.907 1.00 91.88 429 VAL A N 1
ATOM 3535 C CA . VAL A 1 429 ? 15.597 15.515 17.197 1.00 91.88 429 VAL A CA 1
ATOM 3536 C C . VAL A 1 429 ? 16.472 16.081 18.330 1.00 91.88 429 VAL A C 1
ATOM 3538 O O . VAL A 1 429 ? 17.653 15.733 18.386 1.00 91.88 429 VAL A O 1
ATOM 3541 N N . PRO A 1 430 ? 15.944 16.936 19.229 1.00 89.50 430 PRO A N 1
ATOM 3542 C CA . PRO A 1 430 ? 16.719 17.471 20.347 1.00 89.50 430 PRO A CA 1
ATOM 3543 C C . PRO A 1 430 ? 17.243 16.359 21.281 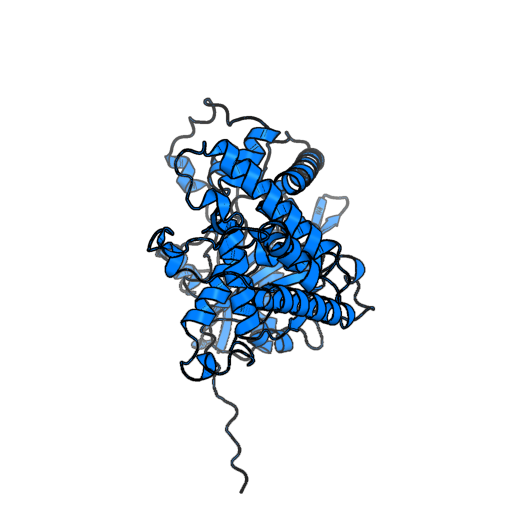1.00 89.50 430 PRO A C 1
ATOM 3545 O O . PRO A 1 430 ? 16.480 15.442 21.592 1.00 89.50 430 PRO A O 1
ATOM 3548 N N . PRO A 1 431 ? 18.488 16.447 21.794 1.00 83.31 431 PRO A N 1
ATOM 3549 C CA . PRO A 1 431 ? 19.055 15.447 22.710 1.00 83.31 431 PRO A CA 1
ATOM 3550 C C . PRO A 1 431 ? 18.282 15.308 24.030 1.00 83.31 431 PRO A C 1
ATOM 3552 O O . PRO A 1 431 ? 18.245 14.241 24.626 1.00 83.31 431 PRO A O 1
ATOM 3555 N N . GLU A 1 432 ? 17.631 16.379 24.490 1.00 69.19 432 GLU A N 1
ATOM 3556 C CA . GLU A 1 432 ? 16.890 16.404 25.763 1.00 69.19 432 GLU A CA 1
ATOM 3557 C C . GLU A 1 432 ? 15.582 15.589 25.724 1.00 69.19 432 GLU A C 1
ATOM 3559 O O . GLU A 1 432 ? 14.963 15.353 26.757 1.00 69.19 432 GLU A O 1
ATOM 3564 N N . ALA A 1 433 ? 15.171 15.093 24.551 1.00 62.75 433 ALA A N 1
ATOM 3565 C CA . ALA A 1 433 ? 14.027 14.191 24.407 1.00 62.75 433 ALA A CA 1
ATOM 3566 C C . ALA A 1 433 ? 14.349 12.718 24.768 1.00 62.75 433 ALA A C 1
ATOM 3568 O O . ALA A 1 433 ? 13.529 11.835 24.514 1.00 62.75 433 ALA A O 1
ATOM 3569 N N . GLU A 1 434 ? 15.537 12.426 25.315 1.00 56.91 434 GLU A N 1
ATOM 3570 C CA . GLU A 1 434 ? 16.023 11.057 25.553 1.00 56.91 434 GLU A CA 1
ATOM 3571 C C . GLU A 1 434 ? 15.655 10.449 26.917 1.00 56.91 434 GLU A C 1
ATOM 3573 O O . GLU A 1 434 ? 15.747 9.231 27.073 1.00 56.91 434 GLU A O 1
ATOM 3578 N N . GLU A 1 435 ? 15.179 11.236 27.886 1.00 55.56 435 GLU A N 1
ATOM 3579 C CA . GLU A 1 435 ? 14.977 10.781 29.275 1.00 55.56 435 GLU A CA 1
ATOM 3580 C C . GLU A 1 435 ? 13.586 10.181 29.580 1.00 55.56 435 GLU A C 1
ATOM 3582 O O . GLU A 1 435 ? 13.056 10.331 30.681 1.00 55.56 435 GLU A O 1
ATOM 3587 N N . SER A 1 436 ? 12.960 9.457 28.645 1.00 57.50 436 SER A N 1
ATOM 3588 C CA . SER A 1 436 ? 11.810 8.610 29.006 1.00 57.50 436 SER A CA 1
ATOM 3589 C C . SER A 1 436 ? 12.304 7.238 29.478 1.00 57.50 436 SER A C 1
ATOM 3591 O O . SER A 1 436 ? 12.917 6.514 28.691 1.00 57.50 436 SER A O 1
ATOM 3593 N N . ASN A 1 437 ? 12.018 6.868 30.732 1.00 63.31 437 ASN A N 1
ATOM 3594 C CA . ASN A 1 437 ? 12.315 5.547 31.305 1.00 63.31 437 ASN A CA 1
ATOM 3595 C C . ASN A 1 437 ? 11.948 4.407 30.332 1.00 63.31 437 ASN A C 1
ATOM 3597 O O . ASN A 1 437 ? 10.804 4.310 29.888 1.00 63.31 437 ASN A O 1
ATOM 3601 N N . ASP A 1 438 ? 12.891 3.502 30.048 1.00 63.69 438 ASP A N 1
ATOM 3602 C CA . ASP A 1 438 ? 12.704 2.373 29.114 1.00 63.69 438 ASP A CA 1
ATOM 3603 C C . ASP A 1 438 ? 11.523 1.445 29.479 1.00 63.69 438 ASP A C 1
ATOM 3605 O O . ASP A 1 438 ? 11.008 0.725 28.620 1.00 63.69 438 ASP A O 1
ATOM 3609 N N . GLU A 1 439 ? 11.040 1.474 30.727 1.00 66.69 439 GLU A N 1
ATOM 3610 C CA . GLU A 1 439 ? 9.839 0.733 31.135 1.00 66.69 439 GLU A CA 1
ATOM 3611 C C . GLU A 1 439 ? 8.547 1.240 30.472 1.00 66.69 439 GLU A C 1
ATOM 3613 O O . GLU A 1 439 ? 7.626 0.447 30.251 1.00 66.69 439 GLU A O 1
ATOM 3618 N N . ASP A 1 440 ? 8.471 2.521 30.101 1.00 62.28 440 ASP A N 1
ATOM 3619 C CA . ASP A 1 440 ? 7.269 3.088 29.482 1.00 62.28 440 ASP A CA 1
ATOM 3620 C C . ASP A 1 440 ? 7.168 2.763 27.987 1.00 62.28 440 ASP A C 1
ATOM 3622 O O . ASP A 1 440 ? 6.058 2.619 27.470 1.00 62.28 440 ASP A O 1
ATOM 3626 N N . LYS A 1 441 ? 8.292 2.519 27.296 1.00 60.50 441 LYS A N 1
ATOM 3627 C CA . LYS A 1 441 ? 8.289 2.160 25.864 1.00 60.50 441 LYS A CA 1
ATOM 3628 C C . LYS A 1 441 ? 7.504 0.878 25.579 1.00 60.50 441 LYS A C 1
ATOM 3630 O O . LYS A 1 441 ? 6.796 0.797 24.578 1.00 60.50 441 LYS A O 1
ATOM 3635 N N . LYS A 1 442 ? 7.551 -0.112 26.481 1.00 58.66 442 LYS A N 1
ATOM 3636 C CA . LYS A 1 442 ? 6.779 -1.362 26.329 1.00 58.66 442 LYS A CA 1
ATOM 3637 C C . LYS A 1 442 ? 5.272 -1.183 26.555 1.00 58.66 442 LYS A C 1
ATOM 3639 O O . LYS A 1 442 ? 4.505 -2.042 26.133 1.00 58.66 442 LYS A O 1
ATOM 3644 N N . LYS A 1 443 ? 4.833 -0.090 27.192 1.00 56.16 443 LYS A N 1
ATOM 3645 C CA . LYS A 1 443 ? 3.419 0.156 27.532 1.00 56.16 443 LYS A CA 1
ATOM 3646 C C . LYS A 1 443 ? 2.664 0.998 26.502 1.00 56.16 443 LYS A C 1
ATOM 3648 O O . LYS A 1 443 ? 1.448 1.097 26.609 1.00 56.16 443 LYS A O 1
ATOM 3653 N N . ASN A 1 444 ? 3.337 1.585 25.509 1.00 53.53 444 ASN A N 1
ATOM 3654 C CA . ASN A 1 444 ? 2.689 2.484 24.538 1.00 53.53 444 ASN A CA 1
ATOM 3655 C C . ASN A 1 444 ? 1.780 1.754 23.532 1.00 53.53 444 ASN A C 1
ATOM 3657 O O . ASN A 1 444 ? 0.915 2.382 22.929 1.00 53.53 444 ASN A O 1
ATOM 3661 N N . CYS A 1 445 ? 1.914 0.430 23.403 1.00 49.59 445 CYS A N 1
ATOM 3662 C CA . CYS A 1 445 ? 0.899 -0.444 22.806 1.00 49.59 445 CYS A CA 1
ATOM 3663 C C . CYS A 1 445 ? 0.021 -1.065 23.904 1.00 49.59 445 CYS A C 1
ATOM 3665 O O . CYS A 1 445 ? -0.089 -2.287 24.005 1.00 49.59 445 CYS A O 1
ATOM 3667 N N . SER A 1 446 ? -0.548 -0.243 24.785 1.00 38.88 446 SER A N 1
ATOM 3668 C CA . SER A 1 446 ? -1.470 -0.732 25.804 1.00 38.88 446 SER A CA 1
ATOM 3669 C C . SER A 1 446 ? -2.742 -1.259 25.140 1.00 38.88 446 SER A C 1
ATOM 3671 O O . SER A 1 446 ? -3.470 -0.534 24.466 1.00 38.88 446 SER A O 1
ATOM 3673 N N . ILE A 1 447 ? -2.965 -2.558 25.327 1.00 41.00 447 ILE A N 1
ATOM 3674 C CA . ILE A 1 447 ? -4.195 -3.276 24.997 1.00 41.00 447 ILE A CA 1
ATOM 3675 C C . ILE A 1 447 ? -5.322 -2.646 25.830 1.00 41.00 447 ILE A C 1
ATOM 3677 O O . ILE A 1 447 ? -5.238 -2.647 27.060 1.00 41.00 447 ILE A O 1
ATOM 3681 N N . GLN A 1 448 ? -6.330 -2.078 25.165 1.00 38.50 448 GLN A N 1
ATOM 3682 C CA . GLN A 1 448 ? -7.614 -1.707 25.768 1.00 38.50 448 GLN A CA 1
ATOM 3683 C C . GLN A 1 448 ? -8.706 -2.622 25.246 1.00 38.50 448 GLN A C 1
ATOM 3685 O O . GLN A 1 448 ? -8.800 -2.741 23.998 1.00 38.50 448 GLN A O 1
#